Protein AF-N6UFJ4-F1 (afdb_monomer_lite)

Secondary structure (DSSP, 8-state):
-------------SSSSSSSSSSSSSSSS---TT-----S-TTT--TTS-SEEEES-TTS-EEEESS-EEEEEEESS-SSEEEETTSGGGTT-S-SEEEETT-EEEE-S-EEEEB--STTGGGSEEEEEETT-EEEE-S-EE-TTB-SSEEEEEEESTT-EEEE-S-EES--EEEEETT-EEEE-STT----BT-EEEEESSEEEEESS-EEEE-SSS-SEEEE--SSPEEEEEEEEEEEEEESSSEEEEE-SSSEEEEEEEEEEESSSEEEEE-SSS-EEEEES-EEEEEEEEEEESSSEEEEESS-EEEEEEEEEEEEE-STT-EEEEESSEEEEEEEEEEEEE-SSS-EEEEES-EEEEEEEEEEESSSEEEEES-EEEEEPSTT-EEEEEEET-EEEEES-EEEEESTTTTTSEEEEEEESSEEEEES-EEEEESEEEEE-SSEEEEES-EEEE--STT-EEEEE-TT--EEEEES-EEEESTT-SEEEEE-TT-EEEEES-EEES-SEEEEE-TT-EEEE---SS--

Foldseek 3Di:
DDDDDDDDDDDDDPPPPPVVVVVVVPPDPPPPPVCPDPPDQQQQDDPDDDQEDERAQLQAAGADADLDHHEHEYYPPDQAREHELVDDCNLVDLASYEFEHNYAYEYQHEYEYADQSHPPQQVGENAEWEHLGHYEYQEEYADLRHDNHQLEHEFEAANTEYEYNAEYHPHQEYEYEHAYEYEYAEPHNPDDANYAYEYEQAYEYHYNEEHEYAHAAEENYEYAYAHQYEYEYEHAVYEYEYEYQYEPYEYDYLYEYEYENYEYAYCEHEDYEYAHARYEYEYANYEYDNYLEDYEFAHHEYEAYHQYEFEHEAQGEDYEYEHAHGEYAYAHHEQEYCNYAEPEEYPDYAYEYHAEQYEYENHQEYYYAQAHEYEHAAYEFAHAADAPGENEEHAEHYEYEAANYEFAHDDPNFQRYEYYEAHYQEEYEAHQYEYERYQEDYEYNHHEYHHAEHEFEHEFDPSRESYEFEAHHPEYEAEQYEYEYPQLHDEHYEAEAQTEYEYEHHDYDSYVYDYYYDHNYYYHYNDDPPPD

pLDDT: mean 85.04, std 17.83, range [25.75, 98.94]

InterPro domains:
  IPR012332 Autotransporter, pectate lyase C-like domain superfamily [G3DSA:2.160.20.20] (247-530)

Organism: NCBI:txid1094491

Structure (mmCIF, N/CA/C/O backbone):
data_AF-N6UFJ4-F1
#
_entry.id   AF-N6UFJ4-F1
#
loop_
_atom_site.group_PDB
_atom_site.id
_atom_site.type_symbol
_atom_site.label_atom_id
_atom_site.label_alt_id
_atom_site.label_comp_id
_atom_site.label_asym_id
_atom_site.label_entity_id
_atom_site.label_seq_id
_atom_site.pdbx_PDB_ins_code
_atom_site.Cartn_x
_atom_site.Cartn_y
_atom_site.Cartn_z
_atom_site.occupancy
_atom_site.B_iso_or_equiv
_atom_site.auth_seq_id
_atom_site.auth_comp_id
_atom_site.auth_asym_id
_atom_site.auth_atom_id
_atom_site.pdbx_PDB_model_num
ATOM 1 N N . MET A 1 1 ? 62.951 -3.673 51.303 1.00 36.09 1 MET A N 1
ATOM 2 C CA . MET A 1 1 ? 61.915 -4.674 50.978 1.00 36.09 1 MET A CA 1
ATOM 3 C C . MET A 1 1 ? 61.041 -4.844 52.213 1.00 36.09 1 MET A C 1
ATOM 5 O O . MET A 1 1 ? 61.408 -5.577 53.116 1.00 36.09 1 MET A O 1
ATOM 9 N N . TRP A 1 2 ? 59.991 -4.030 52.319 1.00 25.75 2 TRP A N 1
ATOM 10 C CA . TRP A 1 2 ? 59.069 -3.969 53.458 1.00 25.75 2 TRP A CA 1
ATOM 11 C C . TRP A 1 2 ? 57.653 -3.990 52.885 1.00 25.75 2 TRP A C 1
ATOM 13 O O . TRP A 1 2 ? 57.339 -3.187 52.008 1.00 25.75 2 TRP A O 1
ATOM 23 N N . VAL A 1 3 ? 56.842 -4.945 53.334 1.00 32.72 3 VAL A N 1
ATOM 24 C CA . VAL A 1 3 ? 55.472 -5.187 52.871 1.00 32.72 3 VAL A CA 1
ATOM 25 C C . VAL A 1 3 ? 54.509 -4.947 54.033 1.00 32.72 3 VAL A C 1
ATOM 27 O O . VAL A 1 3 ? 54.760 -5.395 55.145 1.00 32.72 3 VAL A O 1
ATOM 30 N N . MET A 1 4 ? 53.406 -4.268 53.697 1.00 37.94 4 MET A N 1
ATOM 31 C CA . MET A 1 4 ? 52.160 -4.050 54.446 1.00 37.94 4 MET A CA 1
ATOM 32 C C . MET A 1 4 ? 52.227 -3.277 55.768 1.00 37.94 4 MET A C 1
ATOM 34 O O . MET A 1 4 ? 52.505 -3.839 56.818 1.00 37.94 4 MET A O 1
ATOM 38 N N . VAL A 1 5 ? 51.727 -2.034 55.729 1.00 38.12 5 VAL A N 1
ATOM 39 C CA . VAL A 1 5 ? 50.844 -1.520 56.787 1.00 38.12 5 VAL A CA 1
ATOM 40 C C . VAL A 1 5 ? 49.679 -0.747 56.162 1.00 38.12 5 VAL A C 1
ATOM 42 O O . VAL A 1 5 ? 49.844 0.299 55.540 1.00 38.12 5 VAL A O 1
ATOM 45 N N . MET A 1 6 ? 48.492 -1.311 56.371 1.00 38.97 6 MET A N 1
ATOM 46 C CA . MET A 1 6 ? 47.163 -0.709 56.291 1.00 38.97 6 MET A CA 1
ATOM 47 C C . MET A 1 6 ? 47.104 0.704 56.881 1.00 38.97 6 MET A C 1
ATOM 49 O O . MET A 1 6 ? 47.359 0.881 58.070 1.00 38.97 6 MET A O 1
ATOM 53 N N . ARG A 1 7 ? 46.623 1.675 56.094 1.00 34.22 7 ARG A N 1
ATOM 54 C CA . ARG A 1 7 ? 45.934 2.875 56.594 1.00 34.22 7 ARG A CA 1
ATOM 55 C C . ARG A 1 7 ? 44.924 3.391 55.565 1.00 34.22 7 ARG A C 1
ATOM 57 O O . ARG A 1 7 ? 45.312 4.032 54.598 1.00 34.22 7 ARG A O 1
ATOM 64 N N . CYS A 1 8 ? 43.633 3.206 55.827 1.00 38.88 8 CYS A N 1
ATOM 65 C CA . CYS A 1 8 ? 42.749 4.366 55.935 1.00 38.88 8 CYS A CA 1
ATOM 66 C C . CYS A 1 8 ? 41.455 4.027 56.669 1.00 38.88 8 CYS A C 1
ATOM 68 O O . CYS A 1 8 ? 40.777 3.041 56.398 1.00 38.88 8 CYS A O 1
ATOM 70 N N . VAL A 1 9 ? 41.189 4.884 57.643 1.00 37.41 9 VAL A N 1
ATOM 71 C CA . VAL A 1 9 ? 40.120 4.860 58.625 1.00 37.41 9 VAL A CA 1
ATOM 72 C C . VAL A 1 9 ? 38.865 5.492 58.027 1.00 37.41 9 VAL A C 1
ATOM 74 O O . VAL A 1 9 ? 38.939 6.514 57.353 1.00 37.41 9 VAL A O 1
ATOM 77 N N . PHE A 1 10 ? 37.734 4.853 58.324 1.00 33.03 10 PHE A N 1
ATOM 78 C CA . PHE A 1 10 ? 36.379 5.389 58.452 1.00 33.03 10 PHE A CA 1
ATOM 79 C C . PHE A 1 10 ? 36.168 6.885 58.166 1.00 33.03 10 PHE A C 1
ATOM 81 O O . PHE A 1 10 ? 36.635 7.752 58.906 1.00 33.03 10 PHE A O 1
ATOM 88 N N . LYS A 1 11 ? 35.227 7.164 57.260 1.00 35.44 11 LYS A N 1
ATOM 89 C CA . LYS A 1 11 ? 34.231 8.204 57.524 1.00 35.44 11 LYS A CA 1
ATOM 90 C C . LYS A 1 11 ? 32.858 7.772 57.018 1.00 35.44 11 LYS A C 1
ATOM 92 O O . LYS A 1 11 ? 32.538 7.860 55.839 1.00 35.44 11 LYS A O 1
ATOM 97 N N . HIS A 1 12 ? 32.067 7.282 57.971 1.00 41.41 12 HIS A N 1
ATOM 98 C CA . HIS A 1 12 ? 30.613 7.284 57.934 1.00 41.41 12 HIS A CA 1
ATOM 99 C C . HIS A 1 12 ? 30.126 8.692 57.585 1.00 41.41 12 HIS A C 1
ATOM 101 O O . HIS A 1 12 ? 30.259 9.600 58.397 1.00 41.41 12 HIS A O 1
ATOM 107 N N . HIS A 1 13 ? 29.599 8.866 56.383 1.00 45.22 13 HIS A N 1
ATOM 108 C CA . HIS A 1 13 ? 28.468 9.725 56.042 1.00 45.22 13 HIS A CA 1
ATOM 109 C C . HIS A 1 13 ? 28.326 9.689 54.521 1.00 45.22 13 HIS A C 1
ATOM 111 O O . HIS A 1 13 ? 29.319 9.664 53.805 1.00 45.22 13 HIS A O 1
ATOM 117 N N . VAL A 1 14 ? 27.085 9.741 54.039 1.00 43.16 14 VAL A N 1
ATOM 118 C CA . VAL A 1 14 ? 26.725 9.823 52.612 1.00 43.16 14 VAL A CA 1
ATOM 119 C C . VAL A 1 14 ? 26.694 8.481 51.864 1.00 43.16 14 VAL A C 1
ATOM 121 O O . VAL A 1 14 ? 27.191 8.352 50.757 1.00 43.16 14 VAL A O 1
ATOM 124 N N . TYR A 1 15 ? 26.018 7.478 52.430 1.00 36.47 15 TYR A N 1
ATOM 125 C CA . TYR A 1 15 ? 25.394 6.415 51.620 1.00 36.47 15 TYR A CA 1
ATOM 126 C C . TYR A 1 15 ? 23.987 6.063 52.125 1.00 36.47 15 TYR A C 1
ATOM 128 O O . TYR A 1 15 ? 23.535 4.926 52.083 1.00 36.47 15 TYR A O 1
ATOM 136 N N . LEU A 1 16 ? 23.280 7.083 52.615 1.00 34.59 16 LEU A N 1
ATOM 137 C CA . LEU A 1 16 ? 21.888 6.999 53.053 1.00 34.59 16 LEU A CA 1
ATOM 138 C C . LEU A 1 16 ? 21.100 8.178 52.464 1.00 34.59 16 LEU A C 1
ATOM 140 O O . LEU A 1 16 ? 20.544 8.995 53.183 1.00 34.59 16 LEU A O 1
ATOM 144 N N . CYS A 1 17 ? 21.157 8.323 51.137 1.00 41.91 17 CYS A N 1
ATOM 145 C CA . CYS A 1 17 ? 20.303 9.262 50.395 1.00 41.91 17 CYS A CA 1
ATOM 146 C C . CYS A 1 17 ? 20.021 8.844 48.937 1.00 41.91 17 CYS A C 1
ATOM 148 O O . CYS A 1 17 ? 19.271 9.524 48.251 1.00 41.91 17 CYS A O 1
ATOM 150 N N . VAL A 1 18 ? 20.564 7.715 48.455 1.00 39.56 18 VAL A N 1
ATOM 151 C CA . VAL A 1 18 ? 20.357 7.249 47.063 1.00 39.56 18 VAL A CA 1
ATOM 152 C C . VAL A 1 18 ? 19.501 5.972 46.988 1.00 39.56 18 VAL A C 1
ATOM 154 O O . VAL A 1 18 ? 19.223 5.467 45.910 1.00 39.56 18 VAL A O 1
ATOM 157 N N . VAL A 1 19 ? 19.006 5.471 48.126 1.00 37.31 19 VAL A N 1
ATOM 158 C CA . VAL A 1 19 ? 18.098 4.303 48.169 1.00 37.31 19 VAL A CA 1
ATOM 159 C C . VAL A 1 19 ? 16.646 4.700 48.511 1.00 37.31 19 VAL A C 1
ATOM 161 O O . VAL A 1 19 ? 15.742 3.880 48.406 1.00 37.31 19 VAL A O 1
ATOM 164 N N . SER A 1 20 ? 16.371 5.980 48.807 1.00 38.72 20 SER A N 1
ATOM 165 C CA . SER A 1 20 ? 15.005 6.467 49.099 1.00 38.72 20 SER A CA 1
ATOM 166 C C . SER A 1 20 ? 14.219 6.998 47.894 1.00 38.72 20 SER A C 1
ATOM 168 O O . SER A 1 20 ? 13.028 7.259 48.030 1.00 38.72 20 SER A O 1
ATOM 170 N N . THR A 1 21 ? 14.817 7.130 46.707 1.00 41.44 21 THR A N 1
ATOM 171 C CA . THR A 1 21 ? 14.087 7.544 45.489 1.00 41.44 21 THR A CA 1
ATOM 172 C C . THR A 1 21 ? 13.698 6.377 44.580 1.00 41.44 21 THR A C 1
ATOM 174 O O . THR A 1 21 ? 12.835 6.544 43.726 1.00 41.44 21 THR A O 1
ATOM 177 N N . ALA A 1 22 ? 14.245 5.177 44.800 1.00 38.22 22 ALA A N 1
ATOM 178 C CA . ALA A 1 22 ? 13.912 3.991 44.006 1.00 38.22 22 ALA A CA 1
ATOM 179 C C . ALA A 1 22 ? 12.747 3.155 44.577 1.00 38.22 22 ALA A C 1
ATOM 181 O O . ALA A 1 22 ? 12.184 2.338 43.857 1.00 38.22 22 ALA A O 1
ATOM 182 N N . LEU A 1 23 ? 12.332 3.379 45.833 1.00 37.38 23 LEU A N 1
ATOM 183 C CA . LEU A 1 23 ? 11.176 2.688 46.430 1.00 37.38 23 LEU A CA 1
ATOM 184 C C . LEU A 1 23 ? 9.866 3.498 46.408 1.00 37.38 23 LEU A C 1
ATOM 186 O O . LEU A 1 23 ? 8.824 2.975 46.790 1.00 37.38 23 LEU A O 1
ATOM 190 N N . MET A 1 24 ? 9.890 4.744 45.921 1.00 40.59 24 MET A N 1
ATOM 191 C CA . MET A 1 24 ? 8.701 5.612 45.819 1.00 40.59 24 MET A CA 1
ATOM 192 C C . MET A 1 24 ? 8.107 5.697 44.402 1.00 40.59 24 MET A C 1
ATOM 194 O O . MET A 1 24 ? 7.191 6.477 44.163 1.00 40.59 24 MET A O 1
ATOM 198 N N . ALA A 1 25 ? 8.567 4.851 43.474 1.00 40.12 25 ALA A N 1
ATOM 199 C CA . ALA A 1 25 ? 7.959 4.663 42.150 1.00 40.12 25 ALA A CA 1
ATOM 200 C C . ALA A 1 25 ? 7.220 3.314 41.999 1.00 40.12 25 ALA A C 1
ATOM 202 O O . ALA A 1 25 ? 6.713 3.004 40.926 1.00 40.12 25 ALA A O 1
ATOM 203 N N . GLY A 1 26 ? 7.135 2.515 43.071 1.00 39.69 26 GLY A N 1
ATOM 204 C CA . GLY A 1 26 ? 6.427 1.226 43.096 1.00 39.69 26 GLY A CA 1
ATOM 205 C C . GLY A 1 26 ? 5.094 1.233 43.852 1.00 39.69 26 GLY A C 1
ATOM 206 O O . GLY A 1 26 ? 4.466 0.186 43.974 1.00 39.69 26 GLY A O 1
ATOM 207 N N . LEU A 1 27 ? 4.655 2.380 44.388 1.00 33.91 27 LEU A N 1
ATOM 208 C CA . LEU A 1 27 ? 3.462 2.450 45.240 1.00 33.91 27 LEU A CA 1
ATOM 209 C C . LEU A 1 27 ? 2.743 3.809 45.162 1.00 33.91 27 LEU A C 1
ATOM 211 O O . LEU A 1 27 ? 2.412 4.411 46.178 1.00 33.91 27 LEU A O 1
ATOM 215 N N . SER A 1 28 ? 2.497 4.309 43.950 1.00 38.78 28 SER A N 1
ATOM 216 C CA . SER A 1 28 ? 1.720 5.540 43.723 1.00 38.78 28 SER A CA 1
ATOM 217 C C . SER A 1 28 ? 0.543 5.360 42.758 1.00 38.78 28 SER A C 1
ATOM 219 O O . SER A 1 28 ? 0.143 6.306 42.091 1.00 38.78 28 SER A O 1
ATOM 221 N N . LEU A 1 29 ? -0.068 4.168 42.714 1.00 34.81 29 LEU A N 1
ATOM 222 C CA . LEU A 1 29 ? -1.355 3.968 42.031 1.00 34.81 29 LEU A CA 1
ATOM 223 C C . LEU A 1 29 ? -2.263 2.927 42.712 1.00 34.81 29 LEU A C 1
ATOM 225 O O . LEU A 1 29 ? -2.887 2.095 42.067 1.00 34.81 29 LEU A O 1
ATOM 229 N N . ILE A 1 30 ? -2.388 3.003 44.039 1.00 40.22 30 ILE A N 1
ATOM 230 C CA . ILE A 1 30 ? -3.590 2.524 44.741 1.00 40.22 30 ILE A CA 1
ATOM 231 C C . ILE A 1 30 ? -4.021 3.616 45.717 1.00 40.22 30 ILE A C 1
ATOM 233 O O . ILE A 1 30 ? -3.910 3.496 46.929 1.00 40.22 30 ILE A O 1
ATOM 237 N N . THR A 1 31 ? -4.495 4.731 45.173 1.00 33.22 31 THR A N 1
ATOM 238 C CA . THR A 1 31 ? -5.354 5.664 45.912 1.00 33.22 31 THR A CA 1
ATOM 239 C C . THR A 1 31 ? -6.556 6.049 45.058 1.00 33.22 31 THR A C 1
ATOM 241 O O . THR A 1 31 ? -6.955 7.204 44.965 1.00 33.22 31 THR A O 1
ATOM 244 N N . SER A 1 32 ? -7.230 5.043 44.493 1.00 33.59 32 SER A N 1
ATOM 245 C CA . SER A 1 32 ? -8.664 5.126 44.205 1.00 33.59 32 SER A CA 1
ATOM 246 C C . SER A 1 32 ? -9.449 5.020 45.521 1.00 33.59 32 SER A C 1
ATOM 248 O O . SER A 1 32 ? -10.194 4.072 45.749 1.00 33.59 32 SER A O 1
ATOM 250 N N . HIS A 1 33 ? -9.258 5.979 46.425 1.00 32.66 33 HIS A N 1
ATOM 251 C CA . HIS A 1 33 ? -10.040 6.099 47.655 1.00 32.66 33 HIS A CA 1
ATOM 252 C C . HIS A 1 33 ? -10.929 7.342 47.598 1.00 32.66 33 HIS A C 1
ATOM 254 O O . HIS A 1 33 ? -10.874 8.213 48.453 1.00 32.66 33 HIS A O 1
ATOM 260 N N . THR A 1 34 ? -11.802 7.374 46.591 1.00 36.31 34 THR A N 1
ATOM 261 C CA . THR A 1 34 ? -13.163 7.930 46.697 1.00 36.31 34 THR A CA 1
ATOM 262 C C . THR A 1 34 ? -14.177 7.018 45.997 1.00 36.31 34 THR A C 1
ATOM 264 O O . THR A 1 34 ? -15.212 7.458 45.515 1.00 36.31 34 THR A O 1
ATOM 267 N N . SER A 1 35 ? -13.938 5.704 45.982 1.00 38.50 35 SER A N 1
ATOM 268 C CA . SER A 1 35 ? -14.995 4.716 45.745 1.00 38.50 35 SER A CA 1
ATOM 269 C C . SER A 1 35 ? -15.724 4.478 47.068 1.00 38.50 35 SER A C 1
ATOM 271 O O . SER A 1 35 ? -15.513 3.463 47.730 1.00 38.50 35 SER A O 1
ATOM 273 N N . LYS A 1 36 ? -16.544 5.442 47.515 1.00 35.03 36 LYS A N 1
ATOM 274 C CA . LYS A 1 36 ? -17.521 5.141 48.571 1.00 35.03 36 LYS A CA 1
ATOM 275 C C . LYS A 1 36 ? -18.364 3.969 48.066 1.00 35.03 36 LYS A C 1
ATOM 277 O O . LYS A 1 36 ? -18.950 4.046 46.993 1.00 35.03 36 LYS A O 1
ATOM 282 N N . ALA A 1 37 ? -18.296 2.879 48.822 1.00 33.59 37 ALA A N 1
ATOM 283 C CA . ALA A 1 37 ? -18.934 1.589 48.623 1.00 33.59 37 ALA A CA 1
ATOM 284 C C . ALA A 1 37 ? -20.179 1.599 47.714 1.00 33.59 37 ALA A C 1
ATOM 286 O O . ALA A 1 37 ? -21.265 1.968 48.144 1.00 33.59 37 ALA A O 1
ATOM 287 N N . TYR A 1 38 ? -20.032 1.077 46.496 1.00 42.25 38 TYR A N 1
ATOM 288 C CA . TYR A 1 38 ? -21.138 0.476 45.745 1.00 42.25 38 TYR A CA 1
ATOM 289 C C . TYR A 1 38 ? -20.734 -0.953 45.367 1.00 42.25 38 TYR A C 1
ATOM 291 O O . TYR A 1 38 ? -20.536 -1.301 44.208 1.00 42.25 38 TYR A O 1
ATOM 299 N N . ALA A 1 39 ? -20.526 -1.770 46.401 1.00 40.12 39 ALA A N 1
ATOM 300 C CA . ALA A 1 39 ? -20.357 -3.213 46.303 1.00 40.12 39 ALA A CA 1
ATOM 301 C C . ALA A 1 39 ? -21.668 -3.888 46.734 1.00 40.12 39 ALA A C 1
ATOM 303 O O . ALA A 1 39 ? -21.887 -4.130 47.919 1.00 40.12 39 ALA A O 1
ATOM 304 N N . LYS A 1 40 ? -22.554 -4.127 45.760 1.00 44.00 40 LYS A N 1
ATOM 305 C CA . LYS A 1 40 ? -23.561 -5.204 45.733 1.00 44.00 40 LYS A CA 1
ATOM 306 C C . LYS A 1 40 ? -24.278 -5.160 44.382 1.00 44.00 40 LYS A C 1
ATOM 308 O O . LYS A 1 40 ? -25.046 -4.236 44.162 1.00 44.00 40 LYS A O 1
ATOM 313 N N . ASP A 1 41 ? -23.988 -6.118 43.503 1.00 5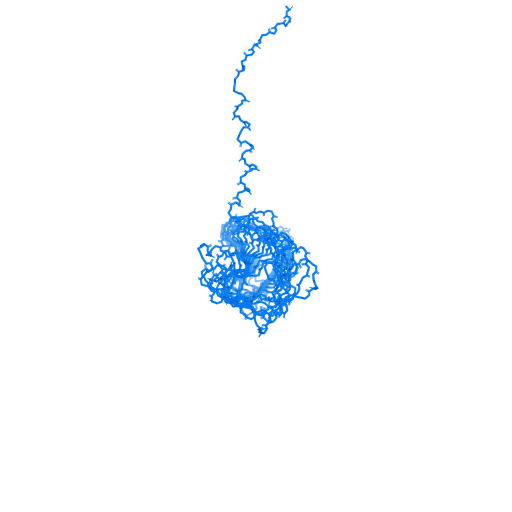3.94 41 ASP A N 1
ATOM 314 C CA . ASP A 1 41 ? -24.803 -6.639 42.385 1.00 53.94 41 ASP A CA 1
ATOM 315 C C . ASP A 1 41 ? -25.993 -5.794 41.879 1.00 53.94 41 ASP A C 1
ATOM 317 O O . ASP A 1 41 ? -27.123 -6.297 41.819 1.00 53.94 41 ASP A O 1
ATOM 321 N N . GLN A 1 42 ? -25.812 -4.522 41.509 1.00 62.22 42 GLN A N 1
ATOM 322 C CA . GLN A 1 42 ? -26.976 -3.728 41.116 1.00 62.22 42 GLN A CA 1
ATOM 323 C C . GLN A 1 42 ? -27.436 -4.124 39.708 1.00 62.22 42 GLN A C 1
ATOM 325 O O . GLN A 1 42 ? -26.725 -3.986 38.713 1.00 62.22 42 GLN A O 1
ATOM 330 N N . ASN A 1 43 ? -28.649 -4.682 39.684 1.00 66.56 43 ASN A N 1
ATOM 331 C CA . ASN A 1 43 ? -29.419 -5.205 38.554 1.00 66.56 43 ASN A CA 1
ATOM 332 C C . ASN A 1 43 ? -28.918 -6.470 37.852 1.00 66.56 43 ASN A C 1
ATOM 334 O O . ASN A 1 43 ? -29.595 -6.949 36.942 1.00 66.56 43 ASN A O 1
ATOM 338 N N . CYS A 1 44 ? -27.829 -7.081 38.321 1.00 70.69 44 CYS A N 1
ATOM 339 C CA . CYS A 1 44 ? -27.398 -8.383 37.805 1.00 70.69 44 CYS A CA 1
ATOM 340 C C . CYS A 1 44 ? -27.831 -9.552 38.696 1.00 70.69 44 CYS A C 1
ATOM 342 O O . CYS A 1 44 ? -27.878 -10.666 38.186 1.00 70.69 44 CYS A O 1
ATOM 344 N N . GLY A 1 45 ? -28.244 -9.303 39.954 1.00 60.34 45 GLY A N 1
ATOM 345 C CA . GLY A 1 45 ? -28.788 -10.260 40.942 1.00 60.34 45 GLY A CA 1
ATOM 346 C C . GLY A 1 45 ? -27.727 -10.859 41.885 1.00 60.34 45 GLY A C 1
ATOM 347 O O . GLY A 1 45 ? -26.562 -10.911 41.518 1.00 60.34 45 GLY A O 1
ATOM 348 N N . SER A 1 46 ? -28.103 -11.393 43.052 1.00 57.72 46 SER A N 1
ATOM 349 C CA . SER A 1 46 ? -27.151 -12.030 43.992 1.00 57.72 46 SER A CA 1
ATOM 350 C C . SER A 1 46 ? -26.674 -13.418 43.547 1.00 57.72 46 SER A C 1
ATOM 352 O O . SER A 1 46 ? -27.344 -14.076 42.742 1.00 57.72 46 SER A O 1
ATOM 354 N N . SER A 1 47 ? -25.512 -13.854 44.045 1.00 52.59 47 SER A N 1
ATOM 355 C CA . SER A 1 47 ? -24.976 -15.210 43.863 1.00 52.59 47 SER A CA 1
ATOM 356 C C . SER A 1 47 ? -25.967 -16.256 44.397 1.00 52.59 47 SER A C 1
ATOM 358 O O . SER A 1 47 ? -26.448 -16.152 45.524 1.00 52.59 47 SER A O 1
ATOM 360 N N . GLY A 1 48 ? -26.339 -17.235 43.563 1.00 54.38 48 GLY A N 1
ATOM 361 C CA . GLY A 1 48 ? -27.216 -18.351 43.965 1.00 54.38 48 GLY A CA 1
ATOM 362 C C . GLY A 1 48 ? -28.618 -18.420 43.342 1.00 54.38 48 GLY A C 1
ATOM 363 O O . GLY A 1 48 ? -29.448 -19.181 43.828 1.00 54.38 48 GLY A O 1
ATOM 364 N N . GLY A 1 49 ? -28.921 -17.685 42.264 1.00 56.91 49 GLY A N 1
ATOM 365 C CA . GLY A 1 49 ? -30.165 -17.912 41.505 1.00 56.91 49 GLY A CA 1
ATOM 366 C C . GLY A 1 49 ? -29.922 -18.161 40.015 1.00 56.91 49 GLY A C 1
ATOM 367 O O . GLY A 1 49 ? -28.874 -17.785 39.511 1.00 56.91 49 GLY A O 1
ATOM 368 N N . GLY A 1 50 ? -30.907 -18.757 39.331 1.00 62.03 50 GLY A N 1
ATOM 369 C CA . GLY A 1 50 ? -30.788 -19.292 37.965 1.00 62.03 50 GLY A CA 1
ATOM 370 C C . GLY A 1 50 ? -30.210 -18.353 36.894 1.00 62.03 50 GLY A C 1
ATOM 371 O O . GLY A 1 50 ? -30.201 -17.133 37.050 1.00 62.03 50 GLY A O 1
ATOM 372 N N . VAL A 1 51 ? -29.756 -18.957 35.787 1.00 68.88 51 VAL A N 1
ATOM 373 C CA . VAL A 1 51 ? -28.990 -18.318 34.692 1.00 68.88 51 VAL A CA 1
ATOM 374 C C . VAL A 1 51 ? -29.724 -17.133 34.050 1.00 68.88 51 VAL A C 1
ATOM 376 O O . VAL A 1 51 ? -29.089 -16.179 33.609 1.00 68.88 51 VAL A O 1
ATOM 379 N N . VAL A 1 52 ? -31.058 -17.161 34.016 1.00 74.44 52 VAL A N 1
ATOM 380 C CA . VAL A 1 52 ? -31.891 -16.087 33.459 1.00 74.44 52 VAL A CA 1
ATOM 381 C C . VAL A 1 52 ? -32.401 -15.183 34.583 1.00 74.44 52 VAL A C 1
ATOM 383 O O . VAL A 1 52 ? -33.010 -15.662 35.541 1.00 74.44 52 VAL A O 1
ATOM 386 N N . LYS A 1 53 ? -32.180 -13.869 34.464 1.00 74.06 53 LYS A N 1
ATOM 387 C CA . LYS A 1 53 ? -32.564 -12.864 35.465 1.00 74.06 53 LYS A CA 1
ATOM 388 C C . LYS A 1 53 ? -33.488 -11.790 34.893 1.00 74.06 53 LYS A C 1
ATOM 390 O O . LYS A 1 53 ? -33.342 -11.349 33.751 1.00 74.06 53 LYS A O 1
ATOM 395 N N . THR A 1 54 ? -34.415 -11.350 35.742 1.00 70.38 54 THR A N 1
ATOM 396 C CA . THR A 1 54 ? -35.284 -10.191 35.517 1.00 70.38 54 THR A CA 1
ATOM 397 C C . THR A 1 54 ? -34.688 -8.966 36.200 1.00 70.38 54 THR A C 1
ATOM 399 O O . THR A 1 54 ? -34.460 -8.983 37.409 1.00 70.38 54 THR A O 1
ATOM 402 N N . ILE A 1 55 ? -34.471 -7.898 35.438 1.00 70.62 55 ILE A N 1
ATOM 403 C CA . ILE A 1 55 ? -34.081 -6.583 35.938 1.00 70.62 55 ILE A CA 1
ATOM 404 C C . ILE A 1 55 ? -35.293 -5.974 36.650 1.00 70.62 55 ILE A C 1
ATOM 406 O O . ILE A 1 55 ? -36.355 -5.788 36.051 1.00 70.62 55 ILE A O 1
ATOM 410 N N . GLN A 1 56 ? -35.145 -5.700 37.947 1.00 65.62 56 GLN A N 1
ATOM 411 C CA . GLN A 1 56 ? -36.215 -5.125 38.768 1.00 65.62 56 GLN A CA 1
ATOM 412 C C . GLN A 1 56 ? -36.328 -3.608 38.589 1.00 65.62 56 GLN A C 1
ATOM 414 O O . GLN A 1 56 ? -37.442 -3.092 38.584 1.00 65.62 56 GLN A O 1
ATOM 419 N N . HIS A 1 57 ? -35.198 -2.929 38.378 1.00 69.50 57 HIS A N 1
ATOM 420 C CA . HIS A 1 57 ? -35.114 -1.491 38.134 1.00 69.50 57 HIS A CA 1
ATOM 421 C C . HIS A 1 57 ? -34.511 -1.248 36.756 1.00 69.50 57 HIS A C 1
ATOM 423 O O . HIS A 1 57 ? -33.300 -1.345 36.575 1.00 69.50 57 HIS A O 1
ATOM 429 N N . ASN A 1 58 ? -35.358 -1.009 35.756 1.00 69.31 58 ASN A N 1
ATOM 430 C CA . ASN A 1 58 ? -34.910 -0.787 34.380 1.00 69.31 58 ASN A CA 1
ATOM 431 C C . ASN A 1 58 ? -34.509 0.665 34.097 1.00 69.31 58 ASN A C 1
ATOM 433 O O . ASN A 1 58 ? -34.140 0.948 32.963 1.00 69.31 58 ASN A O 1
ATOM 437 N N . ASP A 1 59 ? -34.590 1.522 35.115 1.00 74.94 59 ASP A N 1
ATOM 438 C CA . ASP A 1 59 ? -34.233 2.939 35.164 1.00 74.94 59 ASP A CA 1
ATOM 439 C C . ASP A 1 59 ? -32.830 3.204 35.733 1.00 74.94 59 ASP A C 1
ATOM 441 O O . ASP A 1 59 ? -32.326 4.321 35.639 1.00 74.94 59 ASP A O 1
ATOM 445 N N . GLN A 1 60 ? -32.174 2.177 36.281 1.00 81.88 60 GLN A N 1
ATOM 446 C CA . GLN A 1 60 ? -30.892 2.287 36.982 1.00 81.88 60 GLN A CA 1
ATOM 447 C C . GLN A 1 60 ? -29.732 1.652 36.193 1.00 81.88 60 GLN A C 1
ATOM 449 O O . GLN A 1 60 ? -29.959 0.727 35.406 1.00 81.88 60 GLN A O 1
ATOM 454 N N . PRO A 1 61 ? -28.475 2.081 36.433 1.00 85.69 61 PRO A N 1
ATOM 455 C CA . PRO A 1 61 ? -27.294 1.461 35.838 1.00 85.69 61 PRO A CA 1
ATOM 456 C C . PRO A 1 61 ? -27.203 -0.048 36.097 1.00 85.69 61 PRO A C 1
ATOM 458 O O . PRO A 1 61 ? -27.575 -0.545 37.162 1.00 85.69 61 PRO A O 1
ATOM 461 N N . ILE A 1 62 ? -26.661 -0.777 35.125 1.00 87.25 62 ILE A N 1
ATOM 462 C CA . ILE A 1 62 ? -26.387 -2.213 35.217 1.00 87.25 62 ILE A CA 1
ATOM 463 C C . ILE A 1 62 ? -24.925 -2.386 35.618 1.00 87.25 62 ILE A C 1
ATOM 465 O O . ILE A 1 62 ? -24.030 -2.025 34.854 1.00 87.25 62 ILE A O 1
ATOM 469 N N . VAL A 1 63 ? -24.666 -2.955 36.795 1.00 87.44 63 VAL A N 1
ATOM 470 C CA . VAL A 1 63 ? -23.304 -3.230 37.273 1.00 87.44 63 VAL A CA 1
ATOM 471 C C . VAL A 1 63 ? -23.193 -4.699 37.656 1.00 87.44 63 VAL A C 1
ATOM 473 O O . VAL A 1 63 ? -23.653 -5.121 38.717 1.00 87.44 63 VAL A O 1
ATOM 476 N N . CYS A 1 64 ? -22.557 -5.481 36.787 1.00 86.69 64 CYS A N 1
ATOM 477 C CA . CYS A 1 64 ? -22.329 -6.902 37.006 1.00 86.69 64 CYS A CA 1
ATOM 478 C C . CYS A 1 64 ? -20.890 -7.147 37.460 1.00 86.69 64 CYS A C 1
ATOM 480 O O . CYS A 1 64 ? -19.937 -6.828 36.743 1.00 86.69 64 CYS A O 1
ATOM 482 N N . SER A 1 65 ? -20.747 -7.738 38.644 1.00 79.56 65 SER A N 1
ATOM 483 C CA . SER A 1 65 ? -19.466 -8.129 39.229 1.00 79.56 65 SER A CA 1
ATOM 484 C C . SER A 1 65 ? -19.622 -9.456 39.959 1.00 79.56 65 SER A C 1
ATOM 486 O O . SER A 1 65 ? -20.322 -9.518 40.962 1.00 79.56 65 SER A O 1
ATOM 488 N N . SER A 1 66 ? -19.035 -10.512 39.414 1.00 71.88 66 SER A N 1
ATOM 489 C CA . SER A 1 66 ? -18.946 -11.884 39.942 1.00 71.88 66 SER A CA 1
ATOM 490 C C . SER A 1 66 ? -18.739 -12.772 38.722 1.00 71.88 66 SER A C 1
ATOM 492 O O . SER A 1 66 ? -19.437 -12.574 37.734 1.00 71.88 66 SER A O 1
ATOM 494 N N . GLY A 1 67 ? -17.804 -13.725 38.754 1.00 69.75 67 GLY A N 1
ATOM 495 C CA . GLY A 1 67 ? -17.424 -14.580 37.613 1.00 69.75 67 GLY A CA 1
ATOM 496 C C . GLY A 1 67 ? -18.516 -15.505 37.044 1.00 69.75 67 GLY A C 1
ATOM 497 O O . GLY A 1 67 ? -18.215 -16.545 36.468 1.00 69.75 67 GLY A O 1
ATOM 498 N N . GLU A 1 68 ? -19.788 -15.189 37.264 1.00 74.31 68 GLU A N 1
ATOM 499 C CA . GLU A 1 68 ? -20.948 -15.962 36.862 1.00 74.31 68 GLU A CA 1
ATOM 500 C C . GLU A 1 68 ? -21.426 -15.592 35.449 1.00 74.31 68 GLU A C 1
ATOM 502 O O . GLU A 1 68 ? -21.297 -14.453 34.993 1.00 74.31 68 GLU A O 1
ATOM 507 N N . THR A 1 69 ? -22.037 -16.567 34.769 1.00 82.38 69 THR A N 1
ATOM 508 C CA . THR A 1 69 ? -22.688 -16.371 33.466 1.00 82.38 69 THR A CA 1
ATOM 509 C C . THR A 1 69 ? -24.181 -16.117 33.649 1.00 82.38 69 THR A C 1
ATOM 511 O O . THR A 1 69 ? -24.872 -16.926 34.272 1.00 82.38 69 THR A O 1
ATOM 514 N N . ARG A 1 70 ? -24.698 -15.006 33.114 1.00 84.69 70 ARG A N 1
ATOM 515 C CA . ARG A 1 70 ? -26.099 -14.592 33.280 1.00 84.69 70 ARG A CA 1
ATOM 516 C C . ARG A 1 70 ? -26.707 -14.048 31.991 1.00 84.69 70 ARG A C 1
ATOM 518 O O . ARG A 1 70 ? -26.045 -13.391 31.191 1.00 84.69 70 ARG A O 1
ATOM 525 N N . ILE A 1 71 ? -28.005 -14.278 31.829 1.00 85.06 71 ILE A N 1
ATOM 526 C CA . ILE A 1 71 ? -28.828 -13.743 30.743 1.00 85.06 71 ILE A CA 1
ATOM 527 C C . ILE A 1 71 ? -29.851 -12.775 31.341 1.00 85.06 71 ILE A C 1
ATOM 529 O O . ILE A 1 71 ? -30.692 -13.168 32.149 1.00 85.06 71 ILE A O 1
ATOM 533 N N . LEU A 1 72 ? -29.804 -11.513 30.926 1.00 84.38 72 LEU A N 1
ATOM 534 C CA . LEU A 1 72 ? -30.753 -10.471 31.305 1.00 84.38 72 LEU A CA 1
ATOM 535 C C . LEU A 1 72 ? -31.844 -10.397 30.229 1.00 84.38 72 LEU A C 1
ATOM 537 O O . LEU A 1 72 ? -31.626 -9.866 29.138 1.00 84.38 72 LEU A O 1
ATOM 541 N N . SER A 1 73 ? -33.008 -10.988 30.515 1.00 73.12 73 SER A N 1
ATOM 542 C CA . SER A 1 73 ? -34.068 -11.219 29.516 1.00 73.12 73 SER A CA 1
ATOM 543 C C . SER A 1 73 ? -35.384 -10.488 29.784 1.00 73.12 73 SER A C 1
ATOM 545 O O . SER A 1 73 ? -36.266 -10.493 28.925 1.00 73.12 73 SER A O 1
ATOM 547 N N . SER A 1 74 ? -35.562 -9.870 30.955 1.00 61.47 74 SER A N 1
ATOM 548 C CA . SER A 1 74 ? -36.860 -9.309 31.350 1.00 61.47 74 SER A CA 1
ATOM 549 C C . SER A 1 74 ? -36.745 -8.064 32.225 1.00 61.47 74 SER A C 1
ATOM 551 O O . SER A 1 74 ? -35.874 -7.977 33.081 1.00 61.47 74 SER A O 1
ATOM 553 N N . THR A 1 75 ? -37.673 -7.129 32.034 1.00 60.47 75 THR A N 1
ATOM 554 C CA . THR A 1 75 ? -38.095 -6.136 33.031 1.00 60.47 75 THR A CA 1
ATOM 555 C C . THR A 1 75 ? -39.516 -6.523 33.465 1.00 60.47 75 THR A C 1
ATOM 557 O O . THR A 1 75 ? -40.235 -7.168 32.692 1.00 60.47 75 THR A O 1
ATOM 560 N N . ARG A 1 76 ? -39.958 -6.204 34.691 1.00 53.84 76 ARG A N 1
ATOM 561 C CA . ARG A 1 76 ? -41.369 -6.408 35.090 1.00 53.84 76 ARG A CA 1
ATOM 562 C C . ARG A 1 76 ? -42.260 -5.443 34.283 1.00 53.84 76 ARG A C 1
ATOM 564 O O . ARG A 1 76 ? -42.559 -4.352 34.741 1.00 53.84 76 ARG A O 1
ATOM 571 N N . GLY A 1 77 ? -42.650 -5.836 33.067 1.00 55.12 77 GLY A N 1
ATOM 572 C CA . GLY A 1 77 ? -43.639 -5.137 32.230 1.00 55.12 77 GLY A CA 1
ATOM 573 C C . GLY A 1 77 ? -43.111 -4.291 31.059 1.00 55.12 77 GLY A C 1
ATOM 574 O O . GLY A 1 77 ? -43.926 -3.726 30.336 1.00 55.12 77 GLY A O 1
ATOM 575 N N . GLY A 1 78 ? -41.798 -4.202 30.820 1.00 60.16 78 GLY A N 1
ATOM 576 C CA . GLY A 1 78 ? -41.224 -3.391 29.736 1.00 60.16 78 GLY A CA 1
ATOM 577 C C . GLY A 1 78 ? -40.692 -4.210 28.554 1.00 60.16 78 GLY A C 1
ATOM 578 O O . GLY A 1 78 ? -40.154 -5.305 28.717 1.00 60.16 78 GLY A O 1
ATOM 579 N N . LYS A 1 79 ? -40.807 -3.657 27.339 1.00 71.25 79 LYS A N 1
ATOM 580 C CA . LYS A 1 79 ? -40.186 -4.220 26.122 1.00 71.25 79 LYS A CA 1
ATOM 581 C C . LYS A 1 79 ? -38.696 -3.862 25.989 1.00 71.25 79 LYS A C 1
ATOM 583 O O . LYS A 1 79 ? -37.991 -4.529 25.239 1.00 71.25 79 LYS A O 1
ATOM 588 N N . GLU A 1 80 ? -38.230 -2.857 26.734 1.00 83.88 80 GLU A N 1
ATOM 589 C CA . GLU A 1 80 ? -36.893 -2.251 26.645 1.00 83.88 80 GLU A CA 1
ATOM 590 C C . GLU A 1 80 ? -36.330 -1.942 28.053 1.00 83.88 80 GLU A C 1
ATOM 592 O O . GLU A 1 80 ? -37.071 -1.921 29.047 1.00 83.88 80 GLU A O 1
ATOM 597 N N . ILE A 1 81 ? -35.016 -1.722 28.140 1.00 86.88 81 ILE A N 1
ATOM 598 C CA . ILE A 1 81 ? -34.291 -1.253 29.331 1.00 86.88 81 ILE A CA 1
ATOM 599 C C . ILE A 1 81 ? -33.995 0.237 29.125 1.00 86.88 81 ILE A C 1
ATOM 601 O O . ILE A 1 81 ? -33.360 0.583 28.136 1.00 86.88 81 ILE A O 1
ATOM 605 N N . ASN A 1 82 ? -34.424 1.114 30.034 1.00 88.69 82 ASN A N 1
ATOM 606 C CA . ASN A 1 82 ? -34.334 2.569 29.869 1.00 88.69 82 ASN A CA 1
ATOM 607 C C . ASN A 1 82 ? -33.535 3.191 31.014 1.00 88.69 82 ASN A C 1
ATOM 609 O O . ASN A 1 82 ? -34.120 3.635 31.990 1.00 88.69 82 ASN A O 1
ATOM 613 N N . ILE A 1 83 ? -32.212 3.234 30.903 1.00 88.06 83 ILE A N 1
ATOM 614 C CA . ILE A 1 83 ? -31.328 3.703 31.973 1.00 88.06 83 ILE A CA 1
ATOM 615 C C . ILE A 1 83 ? -31.304 5.234 31.990 1.00 88.06 83 ILE A C 1
ATOM 617 O O . ILE A 1 83 ? -30.847 5.858 31.029 1.00 88.06 83 ILE A O 1
ATOM 621 N N . ASN A 1 84 ? -31.744 5.836 33.097 1.00 88.12 84 ASN A N 1
ATOM 622 C CA . ASN A 1 84 ? -31.642 7.274 33.313 1.00 88.12 84 ASN A CA 1
ATOM 623 C C . ASN A 1 84 ? -30.454 7.596 34.226 1.00 88.12 84 ASN A C 1
ATOM 625 O O . ASN A 1 84 ? -30.425 7.236 35.403 1.00 88.12 84 ASN A O 1
ATOM 629 N N . MET A 1 85 ? -29.477 8.311 33.678 1.00 86.88 85 MET A N 1
ATOM 630 C CA . MET A 1 85 ? -28.227 8.642 34.358 1.00 86.88 85 MET A CA 1
ATOM 631 C C . MET A 1 85 ? -28.326 9.868 35.281 1.00 86.88 85 MET A C 1
ATOM 633 O O . MET A 1 85 ? -27.372 10.138 36.003 1.00 86.88 85 MET A O 1
ATOM 637 N N . ASP A 1 86 ? -29.458 10.578 35.300 1.00 83.50 86 ASP A N 1
ATOM 638 C CA . ASP A 1 86 ? -29.698 11.735 36.184 1.00 83.50 86 ASP A CA 1
ATOM 639 C C . ASP A 1 86 ? -30.487 11.378 37.452 1.00 83.50 86 ASP A C 1
ATOM 641 O O . ASP A 1 86 ? -30.741 12.227 38.300 1.00 83.50 86 ASP A O 1
ATOM 645 N N . THR A 1 87 ? -30.923 10.124 37.592 1.00 73.12 87 THR A N 1
ATOM 646 C CA . THR A 1 87 ? -31.782 9.705 38.706 1.00 73.12 87 THR A CA 1
ATOM 647 C C . THR A 1 87 ? -31.226 8.491 39.438 1.00 73.12 87 THR A C 1
ATOM 649 O O . THR A 1 87 ? -30.596 7.612 38.850 1.00 73.12 87 THR A O 1
ATOM 652 N N . GLY A 1 88 ? -31.492 8.417 40.745 1.00 71.19 88 GLY A N 1
ATOM 653 C CA . GLY A 1 88 ? -31.090 7.285 41.582 1.00 71.19 88 GLY A CA 1
ATOM 654 C C . GLY A 1 88 ? -29.564 7.073 41.599 1.00 71.19 88 GLY A C 1
ATOM 655 O O . GLY A 1 88 ? -28.818 8.047 41.687 1.00 71.19 88 GLY A O 1
ATOM 656 N N . PRO A 1 89 ? -29.063 5.825 41.520 1.00 67.31 89 PRO A N 1
ATOM 657 C CA . PRO A 1 89 ? -27.624 5.546 41.482 1.00 67.31 89 PRO A CA 1
ATOM 658 C C . PRO A 1 89 ? -26.928 5.992 40.178 1.00 67.31 89 PRO A C 1
ATOM 660 O O . PRO A 1 89 ? -25.703 5.889 40.089 1.00 67.31 89 PRO A O 1
ATOM 663 N N . GLY A 1 90 ? -27.671 6.505 39.185 1.00 61.00 90 GLY A N 1
ATOM 664 C CA . GLY A 1 90 ? -27.160 6.991 37.898 1.00 61.00 90 GLY A CA 1
ATOM 665 C C . GLY A 1 90 ? -26.065 8.052 38.019 1.00 61.00 90 GLY A C 1
ATOM 666 O O . GLY A 1 90 ? -24.993 7.883 37.438 1.00 61.00 90 GLY A O 1
ATOM 667 N N . GLU A 1 91 ? -26.273 9.085 38.841 1.00 61.34 91 GLU A N 1
ATOM 668 C CA . GLU A 1 91 ? -25.321 10.204 38.980 1.00 61.34 91 GLU A CA 1
ATOM 669 C C . GLU A 1 91 ? -23.964 9.773 39.569 1.00 61.34 91 GLU A C 1
ATOM 671 O O . GLU A 1 91 ? -22.915 10.355 39.276 1.00 61.34 91 GLU A O 1
ATOM 676 N N . ALA A 1 92 ? -23.971 8.731 40.406 1.00 61.16 92 ALA A N 1
ATOM 677 C CA . ALA A 1 92 ? -22.773 8.196 41.048 1.00 61.16 92 ALA A CA 1
ATOM 678 C C . ALA A 1 92 ? -22.080 7.108 40.209 1.00 61.16 92 ALA A C 1
ATOM 680 O O . ALA A 1 92 ? -20.916 6.782 40.463 1.00 61.16 92 ALA A O 1
ATOM 681 N N . ALA A 1 93 ? -22.764 6.541 39.212 1.00 68.06 93 ALA A N 1
ATOM 682 C CA . ALA A 1 93 ? -22.246 5.432 38.428 1.00 68.06 93 ALA A CA 1
ATOM 683 C C . ALA A 1 93 ? -21.101 5.852 37.492 1.00 68.06 93 ALA A C 1
ATOM 685 O O . ALA A 1 93 ? -20.978 6.997 37.046 1.00 68.06 93 ALA A O 1
ATOM 686 N N . GLY A 1 94 ? -20.218 4.890 37.213 1.00 77.25 94 GLY A N 1
ATOM 687 C CA . GLY A 1 94 ? -19.093 5.058 36.292 1.00 77.25 94 GLY A CA 1
ATOM 688 C C . GLY A 1 94 ? -19.462 4.871 34.816 1.00 77.25 94 GLY A C 1
ATOM 689 O O . GLY A 1 94 ? -18.703 5.312 33.962 1.00 77.25 94 GLY A O 1
ATOM 690 N N . ALA A 1 95 ? -20.583 4.199 34.536 1.00 86.62 95 ALA A N 1
ATOM 691 C CA . ALA A 1 95 ? -21.138 3.917 33.212 1.00 86.62 95 ALA A CA 1
ATOM 692 C C . ALA A 1 95 ? -22.598 3.448 33.363 1.00 86.62 95 ALA A C 1
ATOM 694 O O . ALA A 1 95 ? -22.977 2.991 34.445 1.00 86.62 95 ALA A O 1
ATOM 695 N N . ALA A 1 96 ? -23.394 3.501 32.292 1.00 89.12 96 ALA A N 1
ATOM 696 C CA . ALA A 1 96 ? -24.752 2.946 32.286 1.00 89.12 96 ALA A CA 1
ATOM 697 C C . ALA A 1 96 ? -24.731 1.411 32.356 1.00 89.12 96 ALA A C 1
ATOM 699 O O . ALA A 1 96 ? -25.549 0.807 33.045 1.00 89.12 96 ALA A O 1
ATOM 700 N N . VAL A 1 97 ? -23.760 0.779 31.689 1.00 92.12 97 VAL A N 1
ATOM 701 C CA . VAL A 1 97 ? -23.504 -0.663 31.788 1.00 92.12 97 VAL A CA 1
ATOM 702 C C . VAL A 1 97 ? -22.045 -0.893 32.161 1.00 92.12 97 VAL A C 1
ATOM 704 O O . VAL A 1 97 ? -21.141 -0.453 31.454 1.00 92.12 97 VAL A O 1
ATOM 707 N N . THR A 1 98 ? -21.807 -1.599 33.264 1.00 92.50 98 THR A N 1
ATOM 708 C CA . THR A 1 98 ? -20.483 -2.040 33.709 1.00 92.50 98 THR A CA 1
ATOM 709 C C . THR A 1 98 ? -20.469 -3.554 33.884 1.00 92.50 98 THR A C 1
ATOM 711 O O . THR A 1 98 ? -21.230 -4.084 34.690 1.00 92.50 98 THR A O 1
ATOM 714 N N . VAL A 1 99 ? -19.576 -4.251 33.181 1.00 92.62 99 VAL A N 1
ATOM 715 C CA . VAL A 1 99 ? -19.339 -5.693 33.370 1.00 92.62 99 VAL A CA 1
ATOM 716 C C . VAL A 1 99 ? -17.882 -5.912 33.738 1.00 92.62 99 VAL A C 1
ATOM 718 O O . VAL A 1 99 ? -16.984 -5.468 33.020 1.00 92.62 99 VAL A O 1
ATOM 721 N N . LYS A 1 100 ? -17.634 -6.562 34.874 1.00 92.12 100 LYS A N 1
ATOM 722 C CA . LYS A 1 100 ? -16.279 -6.730 35.396 1.00 92.12 100 LYS A CA 1
ATOM 723 C C . LYS A 1 100 ? -16.078 -8.012 36.190 1.00 92.12 100 LYS A C 1
ATOM 725 O O . LYS A 1 100 ? -17.031 -8.722 36.505 1.00 92.12 100 LYS A O 1
ATOM 730 N N . ASP A 1 101 ? -14.820 -8.252 36.541 1.00 90.31 101 ASP A N 1
ATOM 731 C CA . ASP A 1 101 ? -14.383 -9.279 37.487 1.00 90.31 101 ASP A CA 1
ATOM 732 C C . ASP A 1 101 ? -14.851 -10.688 37.059 1.00 90.31 101 ASP A C 1
ATOM 734 O O . ASP A 1 101 ? -15.401 -11.458 37.846 1.00 90.31 101 ASP A O 1
ATOM 738 N N . GLY A 1 102 ? -14.665 -10.995 35.768 1.00 88.88 102 GLY A N 1
ATOM 739 C CA . GLY A 1 102 ? -15.000 -12.282 35.144 1.00 88.88 102 GLY A CA 1
ATOM 740 C C . GLY A 1 102 ? -16.479 -12.515 34.816 1.00 88.88 102 GLY A C 1
ATOM 741 O O . GLY A 1 102 ? -16.816 -13.589 34.325 1.00 88.88 102 GLY A O 1
ATOM 742 N N . ALA A 1 103 ? -17.374 -11.563 35.098 1.00 90.44 103 ALA A N 1
ATOM 743 C CA . ALA A 1 103 ? -18.800 -11.712 34.800 1.00 90.44 103 ALA A CA 1
ATOM 744 C C . ALA A 1 103 ? -19.047 -11.902 33.296 1.00 90.44 103 ALA A C 1
ATOM 746 O O . ALA A 1 103 ? -18.496 -11.150 32.494 1.00 90.44 103 ALA A O 1
ATOM 747 N N . ASN A 1 104 ? -19.915 -12.843 32.914 1.00 91.62 104 ASN A N 1
ATOM 748 C CA . ASN A 1 104 ? -20.305 -13.077 31.520 1.00 91.62 104 ASN A CA 1
ATOM 749 C C . ASN A 1 104 ? -21.805 -12.835 31.333 1.00 91.62 104 ASN A C 1
ATOM 751 O O . ASN A 1 104 ? -22.643 -13.603 31.801 1.00 91.62 104 ASN A O 1
ATOM 755 N N . ILE A 1 105 ? -22.156 -11.740 30.671 1.00 92.19 105 ILE A N 1
ATOM 756 C CA . ILE A 1 105 ? -23.506 -11.188 30.670 1.00 92.19 105 ILE A CA 1
ATOM 757 C C . ILE A 1 105 ? -24.035 -11.111 29.248 1.00 92.19 105 ILE A C 1
ATOM 759 O O . ILE A 1 105 ? -23.425 -10.498 28.381 1.00 92.19 105 ILE A O 1
ATOM 763 N N . THR A 1 106 ? -25.214 -11.676 29.014 1.00 91.31 106 THR A N 1
ATOM 764 C CA . THR A 1 106 ? -25.966 -11.490 27.767 1.00 91.31 106 THR A CA 1
ATOM 765 C C . THR A 1 106 ? -27.215 -10.668 28.037 1.00 91.31 106 THR A C 1
ATOM 767 O O . THR A 1 106 ? -28.026 -11.054 28.873 1.00 91.31 106 THR A O 1
ATOM 770 N N . ILE A 1 107 ? -27.401 -9.558 27.328 1.00 90.38 107 ILE A N 1
ATOM 771 C CA . ILE A 1 107 ? -28.594 -8.712 27.419 1.00 90.38 107 ILE A CA 1
ATOM 772 C C . ILE A 1 107 ? -29.436 -8.924 26.162 1.00 90.38 107 ILE A C 1
ATOM 774 O O . ILE A 1 107 ? -28.992 -8.619 25.058 1.00 90.38 107 ILE A O 1
ATOM 778 N N . LEU A 1 108 ? -30.653 -9.444 26.343 1.00 88.00 108 LEU A N 1
ATOM 779 C CA . LEU A 1 108 ? -31.581 -9.810 25.258 1.00 88.00 108 LEU A CA 1
ATOM 780 C C . LEU A 1 108 ? -32.613 -8.716 24.941 1.00 88.00 108 LEU A C 1
ATOM 782 O O . LEU A 1 108 ? -33.681 -9.000 24.400 1.00 88.00 108 LEU A O 1
ATOM 786 N N . LYS A 1 109 ? -32.378 -7.484 25.391 1.00 87.00 109 LYS A N 1
ATOM 787 C CA . LYS A 1 109 ? -33.331 -6.375 25.280 1.00 87.00 109 LYS A CA 1
ATOM 788 C C . LYS A 1 109 ? -32.631 -5.124 24.803 1.00 87.00 109 LYS A C 1
ATOM 790 O O . LYS A 1 109 ? -31.477 -4.894 25.160 1.00 87.00 109 LYS A O 1
ATOM 795 N N . LYS A 1 110 ? -33.374 -4.309 24.054 1.00 89.31 110 LYS A N 1
ATOM 796 C CA . LYS A 1 110 ? -32.928 -2.981 23.651 1.00 89.31 110 LYS A CA 1
ATOM 797 C C . LYS A 1 110 ? -32.625 -2.136 24.885 1.00 89.31 110 LYS A C 1
ATOM 799 O O . LYS A 1 110 ? -33.400 -2.155 25.847 1.00 89.31 110 LYS A O 1
ATOM 804 N N . ILE A 1 111 ? -31.511 -1.416 24.846 1.00 90.88 111 ILE A N 1
ATOM 805 C CA . ILE A 1 111 ? -31.081 -0.498 25.902 1.00 90.88 111 ILE A CA 1
ATOM 806 C C . ILE A 1 111 ? -31.204 0.929 25.376 1.00 90.88 111 ILE A C 1
ATOM 808 O O . ILE A 1 111 ? -30.613 1.260 24.356 1.00 90.88 111 ILE A O 1
ATOM 812 N N . THR A 1 112 ? -31.908 1.787 26.099 1.00 92.38 112 THR A N 1
ATOM 813 C CA . THR A 1 112 ? -31.935 3.232 25.872 1.00 92.38 112 THR A CA 1
ATOM 814 C C . THR A 1 112 ? -31.263 3.911 27.059 1.00 92.38 112 THR A C 1
ATOM 816 O O . THR A 1 112 ? -31.605 3.621 28.204 1.00 92.38 112 THR A O 1
ATOM 819 N N . VAL A 1 113 ? -30.299 4.796 26.809 1.00 91.38 113 VAL A N 1
ATOM 820 C CA . VAL A 1 113 ? -29.588 5.559 27.843 1.00 91.38 113 VAL A CA 1
ATOM 821 C C . VAL A 1 113 ? -29.862 7.045 27.662 1.00 91.38 113 VAL A C 1
ATOM 823 O O . VAL A 1 113 ? -29.639 7.605 26.585 1.00 91.38 113 VAL A O 1
ATOM 826 N N . THR A 1 114 ? -30.311 7.695 28.733 1.00 91.00 114 THR A N 1
ATOM 827 C CA . THR A 1 114 ? -30.598 9.133 28.765 1.00 91.00 114 THR A CA 1
ATOM 828 C C . THR A 1 114 ? -29.920 9.824 29.941 1.00 91.00 114 THR A C 1
ATOM 830 O O . THR A 1 114 ? -29.590 9.188 30.942 1.00 91.00 114 THR A O 1
ATOM 833 N N . GLY A 1 115 ? -29.768 11.141 29.835 1.00 86.50 115 GLY A N 1
ATOM 834 C CA . GLY A 1 115 ? -29.325 11.999 30.930 1.00 86.50 115 GLY A CA 1
ATOM 835 C C . GLY A 1 115 ? -27.856 12.408 30.857 1.00 86.50 115 GLY A C 1
ATOM 836 O O . GLY A 1 115 ? -27.110 12.027 29.949 1.00 86.50 115 GLY A O 1
ATOM 837 N N . SER A 1 116 ? -27.449 13.238 31.809 1.00 80.56 116 SER A N 1
ATOM 838 C CA . SER A 1 116 ? -26.131 13.868 31.879 1.00 80.56 116 SER A CA 1
ATOM 839 C C . SER A 1 116 ? -25.098 13.069 32.678 1.00 80.56 116 SER A C 1
ATOM 841 O O . SER A 1 116 ? -23.910 13.172 32.380 1.00 80.56 116 SER A O 1
ATOM 843 N N . GLY A 1 117 ? -25.515 12.245 33.647 1.00 73.62 117 GLY A N 1
ATOM 844 C CA . GLY A 1 117 ? -24.610 11.395 34.441 1.00 73.62 117 GLY A CA 1
ATOM 845 C C . GLY A 1 117 ? -23.850 12.118 35.559 1.00 73.62 117 GLY A C 1
ATOM 846 O O . GLY A 1 117 ? -22.855 11.587 36.064 1.00 73.62 117 GLY A O 1
ATOM 847 N N . GLY A 1 118 ? -24.298 13.319 35.937 1.00 71.56 118 GLY A N 1
ATOM 848 C CA . GLY A 1 118 ? -23.702 14.123 37.008 1.00 71.56 118 GLY A CA 1
ATOM 849 C C . GLY A 1 118 ? -22.371 14.793 36.632 1.00 71.56 118 GLY A C 1
ATOM 850 O O . GLY A 1 118 ? -21.988 14.875 35.470 1.00 71.56 118 GLY A O 1
ATOM 851 N N . LYS A 1 119 ? -21.635 15.320 37.622 1.00 68.62 119 LYS A N 1
ATOM 852 C CA . LYS A 1 119 ? -20.350 16.019 37.390 1.00 68.62 119 LYS A CA 1
ATOM 853 C C . LYS A 1 119 ? -19.230 15.046 36.980 1.00 68.62 119 LYS A C 1
ATOM 855 O O . LYS A 1 119 ? -19.051 14.008 37.614 1.00 68.62 119 LYS A O 1
ATOM 860 N N . GLY A 1 120 ? -18.428 15.423 35.977 1.00 68.50 120 GLY A N 1
ATOM 861 C CA . GLY A 1 120 ? -17.286 14.632 35.483 1.00 68.50 120 GLY A CA 1
ATOM 862 C C . GLY A 1 120 ? -17.677 13.430 34.612 1.00 68.50 120 GLY A C 1
ATOM 863 O O . GLY A 1 120 ? -16.882 12.508 34.424 1.00 68.50 120 GLY A O 1
ATOM 864 N N . SER A 1 121 ? -18.925 13.390 34.141 1.00 64.06 121 SER A N 1
ATOM 865 C CA . SER A 1 121 ? -19.463 12.342 33.270 1.00 64.06 121 SER A CA 1
ATOM 866 C C . SER A 1 121 ? -18.948 12.405 31.833 1.00 64.06 121 SER A C 1
ATOM 868 O O . SER A 1 121 ? -18.939 11.383 31.149 1.00 64.06 121 SER A O 1
ATOM 870 N N . ASP A 1 122 ? -18.412 13.545 31.411 1.00 68.31 122 ASP A N 1
ATOM 871 C CA . ASP A 1 122 ? -17.751 13.767 30.124 1.00 68.31 122 ASP A CA 1
ATOM 872 C C . ASP A 1 122 ? -16.547 12.831 29.908 1.00 68.31 122 ASP A C 1
ATOM 874 O O . ASP A 1 122 ? -16.167 12.532 28.775 1.00 68.31 122 ASP A O 1
ATOM 878 N N . GLN A 1 123 ? -15.986 12.301 30.998 1.00 74.44 123 GLN A N 1
ATOM 879 C CA . GLN A 1 123 ? -14.888 11.330 30.994 1.00 74.44 123 GLN A CA 1
ATOM 880 C C . GLN A 1 123 ? -15.354 9.874 31.159 1.00 74.44 123 GLN A C 1
ATOM 882 O O . GLN A 1 123 ? -14.542 8.947 31.090 1.00 74.44 123 GLN A O 1
ATOM 887 N N . LYS A 1 124 ? -16.648 9.652 31.407 1.00 85.25 124 LYS A N 1
ATOM 888 C CA . LYS A 1 124 ? -17.229 8.339 31.701 1.00 85.25 124 LYS A CA 1
ATOM 889 C C . LYS A 1 124 ? -17.881 7.747 30.447 1.00 85.25 124 LYS A C 1
ATOM 891 O O . LYS A 1 124 ? -18.753 8.394 29.863 1.00 85.25 124 LYS A O 1
ATOM 896 N N . PRO A 1 125 ? -17.518 6.520 30.033 1.00 91.31 125 PRO A N 1
ATOM 897 C CA . PRO A 1 125 ? -18.158 5.869 28.899 1.00 91.31 125 PRO A CA 1
ATOM 898 C C . PRO A 1 125 ? -19.575 5.401 29.252 1.00 91.31 125 PRO A C 1
ATOM 900 O O . PRO A 1 125 ? -19.867 5.093 30.406 1.00 91.31 125 PRO A O 1
ATOM 903 N N . VAL A 1 126 ? -20.448 5.272 28.252 1.00 92.62 126 VAL A N 1
ATOM 904 C CA . VAL A 1 126 ? -21.786 4.691 28.455 1.00 92.62 126 VAL A CA 1
ATOM 905 C C . VAL A 1 126 ? -21.701 3.202 28.802 1.00 92.62 126 VAL A C 1
ATOM 907 O O . VAL A 1 126 ? -22.446 2.728 29.660 1.00 92.62 126 VAL A O 1
ATOM 910 N N . ILE A 1 127 ? -20.775 2.467 28.180 1.00 94.75 127 ILE A N 1
ATOM 911 C CA . ILE A 1 127 ? -20.549 1.043 28.459 1.00 94.75 127 ILE A CA 1
ATOM 912 C C . ILE A 1 127 ? -19.081 0.819 28.808 1.00 94.75 127 ILE A C 1
ATOM 914 O O . ILE A 1 127 ? -18.191 1.249 28.072 1.00 94.75 127 ILE A O 1
ATOM 918 N N . LYS A 1 128 ? -18.826 0.104 29.905 1.00 95.31 128 LYS A N 1
ATOM 919 C CA . LYS A 1 128 ? -17.483 -0.259 30.356 1.00 95.31 128 LYS A CA 1
ATOM 920 C C . LYS A 1 128 ? -17.386 -1.753 30.655 1.00 95.31 128 LYS A C 1
ATOM 922 O O . LYS A 1 128 ? -18.113 -2.273 31.496 1.00 95.31 128 LYS A O 1
ATOM 927 N N . VAL A 1 129 ? -16.451 -2.433 30.007 1.00 95.94 129 VAL A N 1
ATOM 928 C CA . VAL A 1 129 ? -16.146 -3.845 30.252 1.00 95.94 129 VAL A CA 1
ATOM 929 C C . VAL A 1 129 ? -14.669 -3.981 30.586 1.00 95.94 129 VAL A C 1
ATOM 931 O O . VAL A 1 129 ? -13.824 -3.487 29.845 1.00 95.94 129 VAL A O 1
ATOM 934 N N . LEU A 1 130 ? -14.355 -4.590 31.726 1.00 95.19 130 LEU A N 1
ATOM 935 C CA . LEU A 1 130 ? -12.986 -4.673 32.235 1.00 95.19 130 LEU A CA 1
ATOM 936 C C . LEU A 1 130 ? -12.745 -5.930 33.072 1.00 95.19 130 LEU A C 1
ATOM 938 O O . LEU A 1 130 ? -13.691 -6.638 33.399 1.00 95.19 130 LEU A O 1
ATOM 942 N N . ASN A 1 131 ? -11.494 -6.190 33.463 1.00 92.62 131 ASN A N 1
ATOM 943 C CA . ASN A 1 131 ? -11.129 -7.277 34.381 1.00 92.62 131 ASN A CA 1
ATOM 944 C C . ASN A 1 131 ? -11.754 -8.633 33.992 1.00 92.62 131 ASN A C 1
ATOM 946 O O . ASN A 1 131 ? -12.422 -9.266 34.814 1.00 92.62 131 ASN A O 1
ATOM 950 N N . LYS A 1 132 ? -11.573 -9.067 32.738 1.00 93.75 132 LYS A N 1
ATOM 951 C CA . LYS A 1 132 ? -12.114 -10.330 32.196 1.00 93.75 132 LYS A CA 1
ATOM 952 C C . LYS A 1 132 ? -13.644 -10.371 32.054 1.00 93.75 132 LYS A C 1
ATOM 954 O O . LYS A 1 132 ? -14.211 -11.438 31.840 1.00 93.75 132 LYS A O 1
ATOM 959 N N . GLY A 1 133 ? -14.331 -9.238 32.204 1.00 95.06 133 GLY A N 1
ATOM 960 C CA . GLY A 1 133 ? -15.774 -9.144 31.985 1.00 95.06 133 GLY A CA 1
ATOM 961 C C . GLY A 1 133 ? -16.146 -9.397 30.521 1.00 95.06 133 GLY A C 1
ATOM 962 O O . GLY A 1 133 ? -15.432 -8.995 29.608 1.00 95.06 133 GLY A O 1
ATOM 963 N N . GLN A 1 134 ? -17.279 -10.040 30.274 1.00 95.88 134 GLN A N 1
ATOM 964 C CA . GLN A 1 134 ? -17.765 -10.368 28.937 1.00 95.88 134 GLN A CA 1
ATOM 965 C C . GLN A 1 134 ? -19.209 -9.901 28.795 1.00 95.88 134 GLN A C 1
ATOM 967 O O . GLN A 1 134 ? -20.053 -10.209 29.634 1.00 95.88 134 GLN A O 1
ATOM 972 N N . LEU A 1 135 ? -19.502 -9.141 27.745 1.00 95.50 135 LEU A N 1
ATOM 973 C CA . LEU A 1 135 ? -20.830 -8.591 27.492 1.00 95.50 135 LEU A CA 1
ATOM 974 C C . LEU A 1 135 ? -21.294 -8.948 26.082 1.00 95.50 135 LEU A C 1
ATOM 976 O O . LEU A 1 135 ? -20.626 -8.628 25.106 1.00 95.50 135 LEU A O 1
ATOM 980 N N . THR A 1 136 ? -22.478 -9.534 25.964 1.00 93.62 136 THR A N 1
ATOM 981 C CA . THR A 1 136 ? -23.187 -9.713 24.695 1.00 93.62 136 THR A CA 1
ATOM 982 C C . THR A 1 136 ? -24.431 -8.837 24.683 1.00 93.62 136 THR A C 1
ATOM 984 O O . THR A 1 136 ? -25.293 -8.967 25.550 1.00 93.62 136 THR A O 1
ATOM 987 N N . LEU A 1 137 ? -24.525 -7.958 23.690 1.00 91.88 137 LEU A N 1
ATOM 988 C CA . LEU A 1 137 ? -25.691 -7.121 23.416 1.00 91.88 137 LEU A CA 1
ATOM 989 C C . LEU A 1 137 ? -26.419 -7.707 22.207 1.00 91.88 137 LEU A C 1
ATOM 991 O O . LEU A 1 137 ? -25.922 -7.622 21.080 1.00 91.88 137 LEU A O 1
ATOM 995 N N . ASP A 1 138 ? -27.550 -8.363 22.465 1.00 88.44 138 ASP A N 1
ATOM 996 C CA . ASP A 1 138 ? -28.308 -9.093 21.441 1.00 88.44 138 ASP A CA 1
ATOM 997 C C . ASP A 1 138 ? -29.195 -8.172 20.593 1.00 88.44 138 ASP A C 1
ATOM 999 O O . ASP A 1 138 ? -29.388 -8.422 19.408 1.00 88.44 138 ASP A O 1
ATOM 1003 N N . GLU A 1 139 ? -29.652 -7.074 21.195 1.00 88.44 139 GLU A N 1
ATOM 1004 C CA . GLU A 1 139 ? -30.567 -6.082 20.624 1.00 88.44 139 GLU A CA 1
ATOM 1005 C C . GLU A 1 139 ? -29.914 -4.689 20.551 1.00 88.44 139 GLU A C 1
ATOM 1007 O O . GLU A 1 139 ? -28.761 -4.495 20.948 1.00 88.44 139 GLU A O 1
ATOM 1012 N N . ASP A 1 140 ? -30.656 -3.716 20.022 1.00 88.25 140 ASP A N 1
ATOM 1013 C CA . ASP A 1 140 ? -30.196 -2.342 19.806 1.00 88.25 140 ASP A CA 1
ATOM 1014 C C . ASP A 1 140 ? -29.787 -1.617 21.102 1.00 88.25 140 ASP A C 1
ATOM 1016 O O . ASP A 1 140 ? -30.361 -1.817 22.175 1.00 88.25 140 ASP A O 1
ATOM 1020 N N . VAL A 1 141 ? -28.829 -0.697 20.993 1.00 89.31 141 VAL A N 1
ATOM 1021 C CA . VAL A 1 141 ? -28.479 0.246 22.062 1.00 89.31 141 VAL A CA 1
ATOM 1022 C C . VAL A 1 141 ? -28.569 1.671 21.532 1.00 89.31 141 VAL A C 1
ATOM 1024 O O . VAL A 1 141 ? -27.883 2.035 20.577 1.00 89.31 141 VAL A O 1
ATOM 1027 N N . ASP A 1 142 ? -29.395 2.490 22.170 1.00 90.81 142 ASP A N 1
ATOM 1028 C CA . ASP A 1 142 ? -29.604 3.896 21.848 1.00 90.81 142 ASP A CA 1
ATOM 1029 C C . ASP A 1 142 ? -29.082 4.791 22.975 1.00 90.81 142 ASP A C 1
ATOM 1031 O O . ASP A 1 142 ? -29.557 4.744 24.108 1.00 90.81 142 ASP A O 1
ATOM 1035 N N . VAL A 1 143 ? -28.087 5.616 22.658 1.00 90.69 143 VAL A N 1
ATOM 1036 C CA . VAL A 1 143 ? -27.485 6.599 23.570 1.00 90.69 143 VAL A CA 1
ATOM 1037 C C . VAL A 1 143 ? -27.685 8.029 23.064 1.00 90.69 143 VAL A C 1
ATOM 1039 O O . VAL A 1 143 ? -26.973 8.953 23.467 1.00 90.69 143 VAL A O 1
ATOM 1042 N N . GLY A 1 144 ? -28.644 8.245 22.158 1.00 88.75 144 GLY A N 1
ATOM 1043 C CA . GLY A 1 144 ? -28.976 9.558 21.608 1.00 88.75 144 GLY A CA 1
ATOM 1044 C C . GLY A 1 144 ? -29.271 10.587 22.699 1.00 88.75 144 GLY A C 1
ATOM 1045 O O . GLY A 1 144 ? -28.753 11.704 22.638 1.00 88.75 144 GLY A O 1
ATOM 1046 N N . GLY A 1 145 ? -29.998 10.171 23.739 1.00 88.56 145 GLY A N 1
ATOM 1047 C CA . GLY A 1 145 ? -30.379 11.008 24.878 1.00 88.56 145 GLY A CA 1
ATOM 1048 C C . GLY A 1 145 ? -29.320 11.176 25.975 1.00 88.56 145 GLY A C 1
ATOM 1049 O O . GLY A 1 145 ? -29.589 11.882 26.946 1.00 88.56 145 GLY A O 1
ATOM 1050 N N . ALA A 1 146 ? -28.143 10.548 25.871 1.00 88.06 146 ALA A N 1
ATOM 1051 C CA . ALA A 1 146 ? -27.059 10.713 26.844 1.00 88.06 146 ALA A CA 1
ATOM 1052 C C . ALA A 1 146 ? -26.263 11.997 26.540 1.00 88.06 146 ALA A C 1
ATOM 1054 O O . ALA A 1 146 ? -25.400 12.002 25.669 1.00 88.06 146 ALA A O 1
ATOM 1055 N N . THR A 1 147 ? -26.562 13.116 27.195 1.00 86.19 147 THR A N 1
ATOM 1056 C CA . THR A 1 147 ? -26.053 14.443 26.786 1.00 86.19 147 THR A CA 1
ATOM 1057 C C . THR A 1 147 ? -24.740 14.854 27.448 1.00 86.19 147 THR A C 1
ATOM 1059 O O . THR A 1 147 ? -23.992 15.630 26.862 1.00 86.19 147 THR A O 1
ATOM 1062 N N . GLY A 1 148 ? -24.447 14.344 28.647 1.00 82.88 148 GLY A N 1
ATOM 1063 C CA . GLY A 1 148 ? -23.240 14.691 29.415 1.00 82.88 148 GLY A CA 1
ATOM 1064 C C . GLY A 1 148 ? -22.164 13.606 29.434 1.00 82.88 148 GLY A C 1
ATOM 1065 O O . GLY A 1 148 ? -21.067 13.848 29.918 1.00 82.88 148 GLY A O 1
ATOM 1066 N N . MET A 1 149 ? -22.460 12.414 28.911 1.00 86.31 149 MET A N 1
ATOM 1067 C CA . MET A 1 149 ? -21.556 11.265 28.964 1.00 86.31 149 MET A CA 1
ATOM 1068 C C . MET A 1 149 ? -20.705 11.116 27.707 1.00 86.31 149 MET A C 1
ATOM 1070 O O . MET A 1 149 ? -21.125 11.475 26.606 1.00 86.31 149 MET A O 1
ATOM 1074 N N . GLN A 1 150 ? -19.556 10.450 27.837 1.00 88.56 150 GLN A N 1
ATOM 1075 C CA . GLN A 1 150 ? -18.835 9.966 26.667 1.00 88.56 150 GLN A CA 1
ATOM 1076 C C . GLN A 1 150 ? -19.637 8.832 26.018 1.00 88.56 150 GLN A C 1
ATOM 1078 O O . GLN A 1 150 ? -19.708 7.723 26.552 1.00 88.56 150 GLN A O 1
ATOM 1083 N N . LYS A 1 151 ? -20.201 9.081 24.832 1.00 89.25 151 LYS A N 1
ATOM 1084 C CA . LYS A 1 151 ? -20.970 8.101 24.043 1.00 89.25 151 LYS A CA 1
ATOM 1085 C C . LYS A 1 151 ? -20.065 7.018 23.440 1.00 89.25 151 LYS A C 1
ATOM 1087 O O . LYS A 1 151 ? -19.891 6.917 22.227 1.00 89.25 151 LYS A O 1
ATOM 1092 N N . ALA A 1 152 ? -19.433 6.231 24.305 1.00 90.50 152 ALA A N 1
ATOM 1093 C CA . ALA A 1 152 ? -18.436 5.232 23.964 1.00 90.50 152 ALA A CA 1
ATOM 1094 C C . ALA A 1 152 ? -18.669 3.897 24.675 1.00 90.50 152 ALA A C 1
ATOM 1096 O O . ALA A 1 152 ? -19.196 3.841 25.789 1.00 90.50 152 ALA A O 1
ATOM 1097 N N . ILE A 1 153 ? -18.199 2.834 24.025 1.00 93.00 153 ILE A N 1
ATOM 1098 C CA . ILE A 1 153 ? -17.994 1.514 24.628 1.00 93.00 153 ILE A CA 1
ATOM 1099 C C . ILE A 1 153 ? -16.499 1.367 24.893 1.00 93.00 153 ILE A C 1
ATOM 1101 O O . ILE A 1 153 ? -15.701 1.532 23.972 1.00 93.00 153 ILE A O 1
ATOM 1105 N N . VAL A 1 154 ? -16.108 1.064 26.127 1.00 95.19 154 VAL A N 1
ATOM 1106 C CA . VAL A 1 154 ? -14.708 0.834 26.508 1.00 95.19 154 VAL A CA 1
ATOM 1107 C C . VAL A 1 154 ? -14.540 -0.613 26.948 1.00 95.19 154 VAL A C 1
ATOM 1109 O O . VAL A 1 154 ? -15.193 -1.044 27.897 1.00 95.19 154 VAL A O 1
ATOM 1112 N N . VAL A 1 155 ? -13.651 -1.339 26.275 1.00 96.62 155 VAL A N 1
ATOM 1113 C CA . VAL A 1 155 ? -13.251 -2.710 26.608 1.00 96.62 155 VAL A CA 1
ATOM 1114 C C . VAL A 1 155 ? -11.782 -2.695 26.997 1.00 96.62 155 VAL A C 1
ATOM 1116 O O . VAL A 1 155 ? -10.933 -2.367 26.169 1.00 96.62 155 VAL A O 1
ATOM 1119 N N . ASP A 1 156 ? -11.487 -3.007 28.253 1.00 95.12 156 ASP A N 1
ATOM 1120 C CA . ASP A 1 156 ? -10.160 -2.824 28.838 1.00 95.12 156 ASP A CA 1
ATOM 1121 C C . ASP A 1 156 ? -9.646 -4.108 29.501 1.00 95.12 156 ASP A C 1
ATOM 1123 O O . ASP A 1 156 ? -10.298 -4.695 30.369 1.00 95.12 156 ASP A O 1
ATOM 1127 N N . GLY A 1 157 ? -8.457 -4.539 29.098 1.00 92.88 157 GLY A N 1
ATOM 1128 C CA . GLY A 1 157 ? -7.758 -5.675 29.682 1.00 92.88 157 GLY A CA 1
ATOM 1129 C C . GLY A 1 157 ? -8.005 -6.995 28.955 1.00 92.88 157 GLY A C 1
ATOM 1130 O O . GLY A 1 157 ? -9.047 -7.218 28.337 1.00 92.88 157 GLY A O 1
ATOM 1131 N N . SER A 1 158 ? -7.025 -7.889 29.064 1.00 91.12 158 SER A N 1
ATOM 1132 C CA . SER A 1 158 ? -7.075 -9.240 28.503 1.00 91.12 158 SER A CA 1
ATOM 1133 C C . SER A 1 158 ? -8.313 -10.010 28.975 1.00 91.12 158 SER A C 1
ATOM 1135 O O . SER A 1 158 ? -8.724 -9.894 30.129 1.00 91.12 158 SER A O 1
ATOM 1137 N N . GLU A 1 159 ? -8.888 -10.814 28.076 1.00 92.38 159 GLU A N 1
ATOM 1138 C CA . GLU A 1 159 ? -10.132 -11.592 28.255 1.00 92.38 159 GLU A CA 1
ATOM 1139 C C . GLU A 1 159 ? -11.411 -10.753 28.441 1.00 92.38 159 GLU A C 1
ATOM 1141 O O . GLU A 1 159 ? -12.511 -11.313 28.405 1.00 92.38 159 GLU A O 1
ATOM 1146 N N . SER A 1 160 ? -11.305 -9.427 28.583 1.00 96.56 160 SER A N 1
ATOM 1147 C CA . SER A 1 160 ? -12.470 -8.547 28.549 1.00 96.56 160 SER A CA 1
ATOM 1148 C C . SER A 1 160 ? -13.017 -8.483 27.125 1.00 96.56 160 SER A C 1
ATOM 1150 O O . SER A 1 160 ? -12.265 -8.217 26.183 1.00 96.56 160 SER A O 1
ATOM 1152 N N . SER A 1 161 ? -14.319 -8.702 26.936 1.00 96.69 161 SER A N 1
ATOM 1153 C CA . SER A 1 161 ? -14.901 -8.709 25.590 1.00 96.69 161 SER A CA 1
ATOM 1154 C C . SER A 1 161 ? -16.306 -8.131 25.495 1.00 96.69 161 SER A C 1
ATOM 1156 O O . SER A 1 161 ? -17.116 -8.237 26.414 1.00 96.69 161 SER A O 1
ATOM 1158 N N . VAL A 1 162 ? -16.601 -7.526 24.344 1.00 96.06 162 VAL A N 1
ATOM 1159 C CA . VAL A 1 162 ? -17.952 -7.097 23.972 1.00 96.06 162 VAL A CA 1
ATOM 1160 C C . VAL A 1 162 ? -18.348 -7.724 22.644 1.00 96.06 162 VAL A C 1
ATOM 1162 O O . VAL A 1 162 ? -17.601 -7.682 21.672 1.00 96.06 162 VAL A O 1
ATOM 1165 N N . THR A 1 163 ? -19.556 -8.263 22.589 1.00 93.81 163 THR A N 1
ATOM 1166 C CA . THR A 1 163 ? -20.162 -8.854 21.404 1.00 93.81 163 THR A CA 1
ATOM 1167 C C . THR A 1 163 ? -21.398 -8.047 21.021 1.00 93.81 163 THR A C 1
ATOM 1169 O O . THR A 1 163 ? -22.342 -7.948 21.805 1.00 93.81 163 THR A O 1
ATOM 1172 N N . LEU A 1 164 ? -21.387 -7.457 19.825 1.00 91.06 164 LEU A N 1
ATOM 1173 C CA . LEU A 1 164 ? -22.420 -6.548 19.326 1.00 91.06 164 LEU A CA 1
ATOM 1174 C C . LEU A 1 164 ? -23.223 -7.215 18.205 1.00 91.06 164 LEU A C 1
ATOM 1176 O O . LEU A 1 164 ? -22.665 -7.556 17.154 1.00 91.06 164 LEU A O 1
ATOM 1180 N N . LYS A 1 165 ? -24.529 -7.394 18.430 1.00 87.31 165 LYS A N 1
ATOM 1181 C CA . LYS A 1 165 ? -25.461 -7.957 17.440 1.00 87.31 165 LYS A CA 1
ATOM 1182 C C . LYS A 1 165 ? -26.503 -6.948 16.943 1.00 87.31 165 LYS A C 1
ATOM 1184 O O . LYS A 1 165 ? -26.846 -7.005 15.764 1.00 87.31 165 LYS A O 1
ATOM 1189 N N . GLY A 1 166 ? -26.964 -6.039 17.807 1.00 81.00 166 GLY A N 1
ATOM 1190 C CA . GLY A 1 166 ? -27.913 -4.976 17.460 1.00 81.00 166 GLY A CA 1
ATOM 1191 C C . GLY A 1 166 ? -27.271 -3.694 16.916 1.00 81.00 166 GLY A C 1
ATOM 1192 O O . GLY A 1 166 ? -26.045 -3.558 16.838 1.00 81.00 166 GLY A O 1
ATOM 1193 N N . LYS A 1 167 ? -28.115 -2.726 16.551 1.00 83.56 167 LYS A N 1
ATOM 1194 C CA . LYS A 1 167 ? -27.727 -1.387 16.091 1.00 83.56 167 LYS A CA 1
ATOM 1195 C C . LYS A 1 167 ? -27.266 -0.507 17.256 1.00 83.56 167 LYS A C 1
ATOM 1197 O O . LYS A 1 167 ? -27.863 -0.513 18.327 1.00 83.56 167 LYS A O 1
ATOM 1202 N N . LEU A 1 168 ? -26.245 0.317 17.017 1.00 84.75 168 LEU A N 1
ATOM 1203 C CA . LEU A 1 168 ? -25.739 1.305 17.974 1.00 84.75 168 LEU A CA 1
ATOM 1204 C C . LEU A 1 168 ? -26.104 2.726 17.525 1.00 84.75 168 LEU A C 1
ATOM 1206 O O . LEU A 1 168 ? -25.519 3.256 16.584 1.00 84.75 168 LEU A O 1
ATOM 1210 N N . THR A 1 169 ? -27.051 3.366 18.208 1.00 86.31 169 THR A N 1
ATOM 1211 C CA . THR A 1 169 ? -27.523 4.720 17.874 1.00 86.31 169 THR A CA 1
ATOM 1212 C C . THR A 1 169 ? -26.906 5.754 18.811 1.00 86.31 169 THR A C 1
ATOM 1214 O O . THR A 1 169 ? -26.937 5.596 20.026 1.00 86.31 169 THR A O 1
ATOM 1217 N N . GLY A 1 170 ? -26.326 6.819 18.248 1.00 84.88 170 GLY A N 1
ATOM 1218 C CA . GLY A 1 170 ? -25.731 7.929 19.000 1.00 84.88 170 GLY A CA 1
ATOM 1219 C C . GLY A 1 170 ? -24.292 7.712 19.487 1.00 84.88 170 GLY A C 1
ATOM 1220 O O . GLY A 1 170 ? -23.714 8.643 20.035 1.00 84.88 170 GLY A O 1
ATOM 1221 N N . PHE A 1 171 ? -23.694 6.533 19.298 1.00 85.38 171 PHE A N 1
ATOM 1222 C CA . PHE A 1 171 ? -22.311 6.269 19.716 1.00 85.38 171 PHE A CA 1
ATOM 1223 C C . PHE A 1 171 ? -21.269 6.986 18.846 1.00 85.38 171 PHE A C 1
ATOM 1225 O O . PHE A 1 171 ? -21.368 7.005 17.625 1.00 85.38 171 PHE A O 1
ATOM 1232 N N . GLU A 1 172 ? -20.208 7.481 19.485 1.00 85.56 172 GLU A N 1
ATOM 1233 C CA . GLU A 1 172 ? -19.076 8.158 18.839 1.00 85.56 172 GLU A CA 1
ATOM 1234 C C . GLU A 1 172 ? -17.860 7.252 18.621 1.00 85.56 172 GLU A C 1
ATOM 1236 O O . GLU A 1 172 ? -17.074 7.471 17.699 1.00 85.56 172 GLU A O 1
ATOM 1241 N N . ARG A 1 173 ? -17.626 6.262 19.496 1.00 87.00 173 ARG A N 1
ATOM 1242 C CA . ARG A 1 173 ? -16.458 5.359 19.396 1.00 87.00 173 ARG A CA 1
ATOM 1243 C C . ARG A 1 173 ? -16.603 4.068 20.189 1.00 87.00 173 ARG A C 1
ATOM 1245 O O . ARG A 1 173 ? -17.251 4.028 21.231 1.00 87.00 173 ARG A O 1
ATOM 1252 N N . VAL A 1 174 ? -15.871 3.050 19.750 1.00 91.12 174 VAL A N 1
ATOM 1253 C CA . VAL A 1 174 ? -15.514 1.881 20.567 1.00 91.12 174 VAL A CA 1
ATOM 1254 C C . VAL A 1 174 ? -14.027 1.984 20.877 1.00 91.12 174 VAL A C 1
ATOM 1256 O O . VAL A 1 174 ? -13.228 2.215 19.974 1.00 91.12 174 VAL A O 1
ATOM 1259 N N . GLN A 1 175 ? -13.643 1.835 22.138 1.00 92.88 175 GLN A N 1
ATOM 1260 C CA . GLN A 1 175 ? -12.250 1.813 22.571 1.00 92.88 175 GLN A CA 1
ATOM 1261 C C . GLN A 1 175 ? -11.902 0.420 23.079 1.00 92.88 175 GLN A C 1
ATOM 1263 O O . GLN A 1 175 ? -12.537 -0.079 24.004 1.00 92.88 175 GLN A O 1
ATOM 1268 N N . VAL A 1 176 ? -10.871 -0.173 22.498 1.00 94.31 176 VAL A N 1
ATOM 1269 C CA . VAL A 1 176 ? -10.298 -1.452 22.905 1.00 94.31 176 VAL A CA 1
ATOM 1270 C C . VAL A 1 176 ? -8.905 -1.177 23.455 1.00 94.31 176 VAL A C 1
ATOM 1272 O O . VAL A 1 176 ? -8.101 -0.526 22.785 1.00 94.31 176 VAL A O 1
ATOM 1275 N N . LYS A 1 177 ? -8.635 -1.618 24.681 1.00 91.94 177 LYS A N 1
ATOM 1276 C CA . LYS A 1 177 ? -7.388 -1.328 25.394 1.00 91.94 177 LYS A CA 1
ATOM 1277 C C . LYS A 1 177 ? -6.800 -2.580 26.021 1.00 91.94 177 LYS A C 1
ATOM 1279 O O . LYS A 1 177 ? -7.551 -3.467 26.433 1.00 91.94 177 LYS A O 1
ATOM 1284 N N . ASN A 1 178 ? -5.475 -2.617 26.148 1.00 90.50 178 ASN A N 1
ATOM 1285 C CA . ASN A 1 178 ? -4.751 -3.585 26.979 1.00 90.50 178 ASN A CA 1
ATOM 1286 C C . ASN A 1 178 ? -5.134 -5.054 26.703 1.00 90.50 178 ASN A C 1
ATOM 1288 O O . ASN A 1 178 ? -5.264 -5.857 27.628 1.00 90.50 178 ASN A O 1
ATOM 1292 N N . GLY A 1 179 ? -5.369 -5.409 25.436 1.00 90.81 179 GLY A N 1
ATOM 1293 C CA . GLY A 1 179 ? -5.732 -6.775 25.038 1.00 90.81 179 GLY A CA 1
ATOM 1294 C C . GLY A 1 179 ? -7.227 -7.117 25.099 1.00 90.81 179 GLY A C 1
ATOM 1295 O O . GLY A 1 179 ? -7.575 -8.280 24.903 1.00 90.81 179 GLY A O 1
ATOM 1296 N N . GLY A 1 180 ? -8.110 -6.141 25.330 1.00 94.94 180 GLY A N 1
ATOM 1297 C CA . GLY A 1 180 ? -9.558 -6.337 25.216 1.00 94.94 180 GLY A CA 1
ATOM 1298 C C . GLY A 1 180 ? -9.998 -6.752 23.804 1.00 94.94 180 GLY A C 1
ATOM 1299 O O . GLY A 1 180 ? -9.244 -6.633 22.833 1.00 94.94 180 GLY A O 1
ATOM 1300 N N . ALA A 1 181 ? -11.241 -7.215 23.667 1.00 96.38 181 ALA A N 1
ATOM 1301 C CA . ALA A 1 181 ? -11.789 -7.663 22.387 1.00 96.38 181 ALA A CA 1
ATOM 1302 C C . ALA A 1 181 ? -13.193 -7.113 22.097 1.00 96.38 181 ALA A C 1
ATOM 1304 O O . ALA A 1 181 ? -14.046 -7.024 22.978 1.00 96.38 181 ALA A O 1
ATOM 1305 N N . VAL A 1 182 ? -13.473 -6.807 20.833 1.00 94.50 182 VAL A N 1
ATOM 1306 C CA . VAL A 1 182 ? -14.828 -6.520 20.350 1.00 94.50 182 VAL A CA 1
ATOM 1307 C C . VAL A 1 182 ? -15.168 -7.419 19.165 1.00 94.50 182 VAL A C 1
ATOM 1309 O O . VAL A 1 182 ? -14.365 -7.563 18.247 1.00 94.50 182 VAL A O 1
ATOM 1312 N N . THR A 1 183 ? -16.356 -8.023 19.179 1.00 92.94 183 THR A N 1
ATOM 1313 C CA . THR A 1 183 ? -16.884 -8.858 18.092 1.00 92.94 183 THR A CA 1
ATOM 1314 C C . THR A 1 183 ? -18.138 -8.228 17.483 1.00 92.94 183 THR A C 1
ATOM 1316 O O . THR A 1 183 ? -19.062 -7.863 18.208 1.00 92.94 183 THR A O 1
ATOM 1319 N N . LEU A 1 184 ? -18.184 -8.126 16.154 1.00 87.88 184 LEU A N 1
ATOM 1320 C CA . LEU A 1 184 ? -19.255 -7.510 15.359 1.00 87.88 184 LEU A CA 1
ATOM 1321 C C . LEU A 1 184 ? -19.909 -8.587 14.475 1.00 87.88 184 LEU A C 1
ATOM 1323 O O . LEU A 1 184 ? -19.228 -9.131 13.611 1.00 87.88 184 LEU A O 1
ATOM 1327 N N . LEU A 1 185 ? -21.183 -8.949 14.683 1.00 77.06 185 LEU A N 1
ATOM 1328 C CA . LEU A 1 185 ? -21.712 -10.243 14.199 1.00 77.06 185 LEU A CA 1
ATOM 1329 C C . LEU A 1 185 ? -22.585 -10.286 12.936 1.00 77.06 185 LEU A C 1
ATOM 1331 O O . LEU A 1 185 ? -22.696 -11.380 12.383 1.00 77.06 185 LEU A O 1
ATOM 1335 N N . LYS A 1 186 ? -23.254 -9.217 12.471 1.00 69.00 186 LYS A N 1
ATOM 1336 C CA . LYS A 1 186 ? -24.260 -9.404 11.396 1.00 69.00 186 LYS A CA 1
ATOM 1337 C C . LYS A 1 186 ? -24.713 -8.150 10.638 1.00 69.00 186 LYS A C 1
ATOM 1339 O O . LYS A 1 186 ? -24.509 -7.033 11.103 1.00 69.00 186 LYS A O 1
ATOM 1344 N N . ASP A 1 187 ? -25.489 -8.406 9.572 1.00 55.59 187 ASP A N 1
ATOM 1345 C CA . ASP A 1 187 ? -26.346 -7.532 8.730 1.00 55.59 187 ASP A CA 1
ATOM 1346 C C . ASP A 1 187 ? -27.221 -6.498 9.482 1.00 55.59 187 ASP A C 1
ATOM 1348 O O . ASP A 1 187 ? -27.888 -5.665 8.860 1.00 55.59 187 ASP A O 1
ATOM 1352 N N . GLY A 1 188 ? -27.266 -6.591 10.815 1.00 46.72 188 GLY A N 1
ATOM 1353 C CA . GLY A 1 188 ? -28.049 -5.773 11.739 1.00 46.72 188 GLY A CA 1
ATOM 1354 C C . GLY A 1 188 ? -27.283 -4.619 12.387 1.00 46.72 188 GLY A C 1
ATOM 1355 O O . GLY A 1 188 ? -27.921 -3.743 12.964 1.00 46.72 188 GLY A O 1
ATOM 1356 N N . VAL A 1 189 ? -25.956 -4.517 12.227 1.00 52.56 189 VAL A N 1
ATOM 1357 C CA . VAL A 1 189 ? -25.225 -3.296 12.622 1.00 52.56 189 VAL A CA 1
ATOM 1358 C C . VAL A 1 189 ? -25.377 -2.240 11.517 1.00 52.56 189 VAL A C 1
ATOM 1360 O O . VAL A 1 189 ? -24.425 -1.812 10.865 1.00 52.56 189 VAL A O 1
ATOM 1363 N N . LYS A 1 190 ? -26.628 -1.844 11.255 1.00 51.28 190 LYS A N 1
ATOM 1364 C CA . LYS A 1 190 ? -26.979 -0.787 10.302 1.00 51.28 190 LYS A CA 1
ATOM 1365 C C . LYS A 1 190 ? -26.898 0.561 10.992 1.00 51.28 190 LYS A C 1
ATOM 1367 O O . LYS A 1 190 ? -27.866 1.041 11.575 1.00 51.28 190 LYS A O 1
ATOM 1372 N N . GLY A 1 191 ? -25.740 1.184 10.856 1.00 52.03 191 GLY A N 1
ATOM 1373 C CA . GLY A 1 191 ? -25.528 2.560 11.265 1.00 52.03 191 GLY A CA 1
ATOM 1374 C C . GLY A 1 191 ? -24.761 2.636 12.565 1.00 52.03 191 GLY A C 1
ATOM 1375 O O . GLY A 1 191 ? -25.262 2.290 13.630 1.00 52.03 191 GLY A O 1
ATOM 1376 N N . ILE A 1 192 ? -23.546 3.148 12.432 1.00 57.69 192 ILE A N 1
ATOM 1377 C CA . ILE A 1 192 ? -22.842 3.797 13.515 1.00 57.69 192 ILE A CA 1
ATOM 1378 C C . ILE A 1 192 ? -22.344 5.121 12.940 1.00 57.69 192 ILE A C 1
ATOM 1380 O O . ILE A 1 192 ? -21.263 5.216 12.352 1.00 57.69 192 ILE A O 1
ATOM 1384 N N . GLU A 1 193 ? -23.236 6.114 12.952 1.00 55.38 193 GLU A N 1
ATOM 1385 C CA . GLU A 1 193 ? -22.929 7.460 12.471 1.00 55.38 193 GLU A CA 1
ATOM 1386 C C . GLU A 1 193 ? -21.759 8.024 13.276 1.00 55.38 193 GLU A C 1
ATOM 1388 O O . GLU A 1 193 ? -21.817 8.097 14.497 1.00 55.38 193 GLU A O 1
ATOM 1393 N N . GLY A 1 194 ? -20.666 8.374 12.598 1.00 60.16 194 GLY A N 1
ATOM 1394 C CA . GLY A 1 194 ? -19.499 8.978 13.233 1.00 60.16 194 GLY A CA 1
ATOM 1395 C C . GLY A 1 194 ? -18.554 8.020 13.963 1.00 60.16 194 GLY A C 1
ATOM 1396 O O . GLY A 1 194 ? -17.522 8.490 14.447 1.00 60.16 194 GLY A O 1
ATOM 1397 N N . MET A 1 195 ? -18.833 6.711 14.040 1.00 66.19 195 MET A N 1
ATOM 1398 C CA . MET A 1 195 ? -18.060 5.854 14.943 1.00 66.19 195 MET A CA 1
ATOM 1399 C C . MET A 1 195 ? -16.717 5.386 14.385 1.00 66.19 195 MET A C 1
ATOM 1401 O O . MET A 1 195 ? -16.634 4.848 13.282 1.00 66.19 195 MET A O 1
ATOM 1405 N N . LYS A 1 196 ? -15.671 5.534 15.207 1.00 79.31 196 LYS A N 1
ATOM 1406 C CA . LYS A 1 196 ? -14.327 4.981 14.987 1.00 79.31 196 LYS A CA 1
ATOM 1407 C C . LYS A 1 196 ? -14.023 3.929 16.049 1.00 79.31 196 LYS A C 1
ATOM 1409 O O . LYS A 1 196 ? -14.302 4.148 17.232 1.00 79.31 196 LYS A O 1
ATOM 1414 N N . VAL A 1 197 ? -13.437 2.802 15.661 1.00 88.75 197 VAL A N 1
ATOM 1415 C CA . VAL A 1 197 ? -12.883 1.839 16.623 1.00 88.75 197 VAL A CA 1
ATOM 1416 C C . VAL A 1 197 ? -11.445 2.237 16.912 1.00 88.75 197 VAL A C 1
ATOM 1418 O O . VAL A 1 197 ? -10.626 2.281 16.001 1.00 88.75 197 VAL A O 1
ATOM 1421 N N . LYS A 1 198 ? -11.123 2.532 18.168 1.00 91.19 198 LYS A N 1
ATOM 1422 C CA . LYS A 1 198 ? -9.761 2.841 18.602 1.00 91.19 198 LYS A CA 1
ATOM 1423 C C . LYS A 1 198 ? -9.182 1.658 19.366 1.00 91.19 198 LYS A C 1
ATOM 1425 O O . LYS A 1 198 ? -9.732 1.287 20.397 1.00 91.19 198 LYS A O 1
ATOM 1430 N N . ILE A 1 199 ? -8.066 1.116 18.897 1.00 90.81 199 ILE A N 1
ATOM 1431 C CA . ILE A 1 199 ? -7.257 0.131 19.623 1.00 90.81 199 ILE A CA 1
ATOM 1432 C C . ILE A 1 199 ? -6.065 0.864 20.248 1.00 90.81 199 ILE A C 1
ATOM 1434 O O . ILE A 1 199 ? -5.445 1.711 19.597 1.00 90.81 199 ILE A O 1
ATOM 1438 N N . ASN A 1 200 ? -5.760 0.582 21.510 1.00 89.50 200 ASN A N 1
ATOM 1439 C CA . ASN A 1 200 ? -4.650 1.185 22.241 1.00 89.50 200 ASN A CA 1
ATOM 1440 C C . ASN A 1 200 ? -3.914 0.116 23.062 1.00 89.50 200 ASN A C 1
ATOM 1442 O O . ASN A 1 200 ? -4.538 -0.568 23.868 1.00 89.50 200 ASN A O 1
ATOM 1446 N N . ASP A 1 201 ? -2.611 -0.038 22.818 1.00 85.75 201 ASP A N 1
ATOM 1447 C CA . ASP A 1 201 ? -1.745 -1.009 23.509 1.00 85.75 201 ASP A CA 1
ATOM 1448 C C . ASP A 1 201 ? -2.243 -2.466 23.403 1.00 85.75 201 ASP A C 1
ATOM 1450 O O . ASP A 1 201 ? -2.247 -3.247 24.355 1.00 85.75 201 ASP A O 1
ATOM 1454 N N . GLY A 1 202 ? -2.651 -2.846 22.188 1.00 85.44 202 GLY A N 1
ATOM 1455 C CA . GLY A 1 202 ? -3.111 -4.191 21.849 1.00 85.44 202 GLY A CA 1
ATOM 1456 C C . GLY A 1 202 ? -4.605 -4.431 22.075 1.00 85.44 202 GLY A C 1
ATOM 1457 O O . GLY A 1 202 ? -5.278 -3.748 22.845 1.00 85.44 202 GLY A O 1
ATOM 1458 N N . GLY A 1 203 ? -5.142 -5.421 21.365 1.00 92.88 203 GLY A N 1
ATOM 1459 C CA . GLY A 1 203 ? -6.565 -5.755 21.398 1.00 92.88 203 GLY A CA 1
ATOM 1460 C C . GLY A 1 203 ? -7.067 -6.334 20.082 1.00 92.88 203 GLY A C 1
ATOM 1461 O O . GLY A 1 203 ? -6.367 -6.306 19.069 1.00 92.88 203 GLY A O 1
ATOM 1462 N N . MET A 1 204 ? -8.287 -6.861 20.097 1.00 94.94 204 MET A N 1
ATOM 1463 C CA . MET A 1 204 ? -8.881 -7.542 18.949 1.00 94.94 204 MET A CA 1
ATOM 1464 C C . MET A 1 204 ? -10.194 -6.896 18.509 1.00 94.94 204 MET A C 1
ATOM 1466 O O . MET A 1 204 ? -11.078 -6.628 19.318 1.00 94.94 204 MET A O 1
ATOM 1470 N N . VAL A 1 205 ? -10.342 -6.706 17.203 1.00 94.94 205 VAL A N 1
ATOM 1471 C CA . VAL A 1 205 ? -11.605 -6.402 16.532 1.00 94.94 205 VAL A CA 1
ATOM 1472 C C . VAL A 1 205 ? -11.915 -7.575 15.617 1.00 94.94 205 VAL A C 1
ATOM 1474 O O . VAL A 1 205 ? -11.220 -7.806 14.630 1.00 94.94 205 VAL A O 1
ATOM 1477 N N . ASN A 1 206 ? -12.946 -8.336 15.953 1.00 94.19 206 ASN A N 1
ATOM 1478 C CA . ASN A 1 206 ? -13.391 -9.482 15.180 1.00 94.19 206 ASN A CA 1
ATOM 1479 C C . ASN A 1 206 ? -14.697 -9.148 14.452 1.00 94.19 206 ASN A C 1
ATOM 1481 O O . ASN A 1 206 ? -15.698 -8.799 15.071 1.00 94.19 206 ASN A O 1
ATOM 1485 N N . MET A 1 207 ? -14.700 -9.258 13.133 1.00 91.81 207 MET A N 1
ATOM 1486 C CA . MET A 1 207 ? -15.846 -8.998 12.272 1.00 91.81 207 MET A CA 1
ATOM 1487 C C . MET A 1 207 ? -16.363 -10.342 11.768 1.00 91.81 207 MET A C 1
ATOM 1489 O O . MET A 1 207 ? -15.758 -10.994 10.922 1.00 91.81 207 MET A O 1
ATOM 1493 N N . MET A 1 208 ? -17.493 -10.769 12.315 1.00 89.75 208 MET A N 1
ATOM 1494 C CA . MET A 1 208 ? -18.246 -11.943 11.872 1.00 89.75 208 MET A CA 1
ATOM 1495 C C . MET A 1 208 ? -19.418 -11.559 10.947 1.00 89.75 208 MET A C 1
ATOM 1497 O O . MET A 1 208 ? -20.047 -12.443 10.371 1.00 89.75 208 MET A O 1
ATOM 1501 N N . GLY A 1 209 ? -19.674 -10.258 10.759 1.00 88.12 209 GLY A N 1
ATOM 1502 C CA . GLY A 1 209 ? -20.599 -9.681 9.778 1.00 88.12 209 GLY A CA 1
ATOM 1503 C C . GLY A 1 209 ? -19.986 -8.487 9.037 1.00 88.12 209 GLY A C 1
ATOM 1504 O O . GLY A 1 209 ? -18.923 -7.997 9.423 1.00 88.12 209 GLY A O 1
ATOM 1505 N N . ASP A 1 210 ? -20.659 -8.024 7.983 1.00 88.56 210 ASP A N 1
ATOM 1506 C CA . ASP A 1 210 ? -20.283 -6.794 7.278 1.00 88.56 210 ASP A CA 1
ATOM 1507 C C . ASP A 1 210 ? -20.598 -5.566 8.140 1.00 88.56 210 ASP A C 1
ATOM 1509 O O . ASP A 1 210 ? -21.619 -5.517 8.827 1.00 88.56 210 ASP A O 1
ATOM 1513 N N . VAL A 1 211 ? -19.722 -4.560 8.110 1.00 85.19 211 VAL A N 1
ATOM 1514 C CA . VAL A 1 211 ? -19.837 -3.361 8.955 1.00 85.19 211 VAL A CA 1
ATOM 1515 C C . VAL A 1 211 ? -19.571 -2.116 8.128 1.00 85.19 211 VAL A C 1
ATOM 1517 O O . VAL A 1 211 ? -18.642 -2.086 7.324 1.00 85.19 211 VAL A O 1
ATOM 1520 N N . ALA A 1 212 ? -20.355 -1.063 8.359 1.00 85.81 212 ALA A N 1
ATOM 1521 C CA . ALA A 1 212 ? -20.162 0.241 7.736 1.00 85.81 212 ALA A CA 1
ATOM 1522 C C . ALA A 1 212 ? -19.856 1.324 8.781 1.00 85.81 212 ALA A C 1
ATOM 1524 O O . ALA A 1 212 ? -20.598 1.501 9.747 1.00 85.81 212 ALA A O 1
ATOM 1525 N N . PHE A 1 213 ? -18.789 2.084 8.544 1.00 80.44 213 PHE A N 1
ATOM 1526 C CA . PHE A 1 213 ? -18.389 3.253 9.316 1.00 80.44 213 PHE A CA 1
ATOM 1527 C C . PHE A 1 213 ? -18.676 4.525 8.513 1.00 80.44 213 PHE A C 1
ATOM 1529 O O . PHE A 1 213 ? -18.134 4.711 7.423 1.00 80.44 213 PHE A O 1
ATOM 1536 N N . ASN A 1 214 ? -19.486 5.432 9.060 1.00 74.88 214 ASN A N 1
ATOM 1537 C CA . ASN A 1 214 ? -19.701 6.765 8.491 1.00 74.88 214 ASN A CA 1
ATOM 1538 C C . ASN A 1 214 ? -18.707 7.741 9.127 1.00 74.88 214 ASN A C 1
ATOM 1540 O O . ASN A 1 214 ? -19.035 8.429 10.091 1.00 74.88 214 ASN A O 1
ATOM 1544 N N . SER A 1 215 ? -17.471 7.763 8.629 1.00 64.06 215 SER A N 1
ATOM 1545 C CA . SER A 1 215 ? -16.404 8.592 9.188 1.00 64.06 215 SER A CA 1
ATOM 1546 C C . SER A 1 215 ? -16.279 9.918 8.442 1.00 64.06 215 SER A C 1
ATOM 1548 O O . SER A 1 215 ? -15.748 9.991 7.333 1.00 64.06 215 SER A O 1
ATOM 1550 N N . VAL A 1 216 ? -16.682 11.009 9.095 1.00 61.97 216 VAL A N 1
ATOM 1551 C CA . VAL A 1 216 ? -16.375 12.369 8.632 1.00 61.97 216 VAL A CA 1
ATOM 1552 C C . VAL A 1 216 ? -14.887 12.643 8.901 1.00 61.97 216 VAL A C 1
ATOM 1554 O O . VAL A 1 216 ? -14.498 13.105 9.970 1.00 61.97 216 VAL A O 1
ATOM 1557 N N . GLY A 1 217 ? -14.025 12.262 7.955 1.00 65.38 217 GLY A N 1
ATOM 1558 C CA . GLY A 1 217 ? -12.616 12.672 7.916 1.00 65.38 217 GLY A CA 1
ATOM 1559 C C . GLY A 1 217 ? -11.630 11.929 8.828 1.00 65.38 217 GLY A C 1
ATOM 1560 O O . GLY A 1 217 ? -10.518 12.412 9.006 1.00 65.38 217 GLY A O 1
ATOM 1561 N N . GLY A 1 218 ? -11.962 10.763 9.397 1.00 78.06 218 GLY A N 1
ATOM 1562 C CA . GLY A 1 218 ? -10.952 9.946 10.091 1.00 78.06 218 GLY A CA 1
ATOM 1563 C C . GLY A 1 218 ? -11.083 8.449 9.863 1.00 78.06 218 GLY A C 1
ATOM 1564 O O . GLY A 1 218 ? -11.905 8.016 9.066 1.00 78.06 218 GLY A O 1
ATOM 1565 N N . ALA A 1 219 ? -10.220 7.677 10.521 1.00 88.25 219 ALA A N 1
ATOM 1566 C CA . ALA A 1 219 ? -10.109 6.252 10.253 1.00 88.25 219 ALA A CA 1
ATOM 1567 C C . ALA A 1 219 ? -11.307 5.455 10.784 1.00 88.25 219 ALA A C 1
ATOM 1569 O O . ALA A 1 219 ? -11.736 5.707 11.909 1.00 88.25 219 ALA A O 1
ATOM 1570 N N . GLY A 1 220 ? -11.794 4.469 10.025 1.00 89.50 220 GLY A N 1
ATOM 1571 C CA . GLY A 1 220 ? -12.793 3.521 10.531 1.00 89.50 220 GLY A CA 1
ATOM 1572 C C . GLY A 1 220 ? -12.258 2.739 11.735 1.00 89.50 220 GLY A C 1
ATOM 1573 O O . GLY A 1 220 ? -12.909 2.672 12.779 1.00 89.50 220 GLY A O 1
ATOM 1574 N N . ILE A 1 221 ? -11.022 2.239 11.626 1.00 92.44 221 ILE A N 1
ATOM 1575 C CA . ILE A 1 221 ? -10.256 1.683 12.750 1.00 92.44 221 ILE A CA 1
ATOM 1576 C C . ILE A 1 221 ? -8.953 2.469 12.909 1.00 92.44 221 ILE A C 1
ATOM 1578 O O . ILE A 1 221 ? -8.165 2.585 11.972 1.00 92.44 221 ILE A O 1
ATOM 1582 N N . GLN A 1 222 ? -8.708 2.985 14.108 1.00 93.00 222 GLN A N 1
ATOM 1583 C CA . GLN A 1 222 ? -7.479 3.669 14.492 1.00 93.00 222 GLN A CA 1
ATOM 1584 C C . GLN A 1 222 ? -6.711 2.810 15.498 1.00 93.00 222 GLN A C 1
ATOM 1586 O O . GLN A 1 222 ? -7.232 2.457 16.553 1.00 93.00 222 GLN A O 1
ATOM 1591 N N . ILE A 1 223 ? -5.462 2.493 15.191 1.00 93.31 223 ILE A N 1
ATOM 1592 C CA . ILE A 1 223 ? -4.569 1.705 16.035 1.00 93.31 223 ILE A CA 1
ATOM 1593 C C . ILE A 1 223 ? -3.490 2.636 16.575 1.00 93.31 223 ILE A C 1
ATOM 1595 O O . ILE A 1 223 ? -2.755 3.267 15.819 1.00 93.31 223 ILE A O 1
ATOM 1599 N N . THR A 1 224 ? -3.420 2.727 17.895 1.00 90.31 224 THR A N 1
ATOM 1600 C CA . THR A 1 224 ? -2.530 3.618 18.647 1.00 90.31 224 THR A CA 1
ATOM 1601 C C . THR A 1 224 ? -1.838 2.841 19.761 1.00 90.31 224 THR A C 1
ATOM 1603 O O . THR A 1 224 ? -2.171 1.680 20.005 1.00 90.31 224 THR A O 1
ATOM 1606 N N . GLY A 1 225 ? -0.950 3.512 20.486 1.00 80.94 225 GLY A N 1
ATOM 1607 C CA . GLY A 1 225 ? -0.257 2.932 21.628 1.00 80.94 225 GLY A CA 1
ATOM 1608 C C . GLY A 1 225 ? 1.150 2.477 21.270 1.00 80.94 225 GLY A C 1
ATOM 1609 O O . GLY A 1 225 ? 1.425 2.092 20.131 1.00 80.94 225 GLY A O 1
ATOM 1610 N N . ASP A 1 226 ? 2.021 2.568 22.263 1.00 76.44 226 ASP A N 1
ATOM 1611 C CA . ASP A 1 226 ? 3.455 2.305 22.147 1.00 76.44 226 ASP A CA 1
ATOM 1612 C C . ASP A 1 226 ? 3.894 1.101 22.990 1.00 76.44 226 ASP A C 1
ATOM 1614 O O . ASP A 1 226 ? 5.076 0.769 23.073 1.00 76.44 226 ASP A O 1
ATOM 1618 N N . GLY A 1 227 ? 2.936 0.424 23.627 1.00 69.38 227 GLY A N 1
ATOM 1619 C CA . GLY A 1 227 ? 3.168 -0.816 24.347 1.00 69.38 227 GLY A CA 1
ATOM 1620 C C . GLY A 1 227 ? 3.431 -2.007 23.420 1.00 69.38 227 GLY A C 1
ATOM 1621 O O . GLY A 1 227 ? 3.132 -2.000 22.228 1.00 69.38 227 GLY A O 1
ATOM 1622 N N . ALA A 1 228 ? 3.925 -3.103 24.001 1.00 74.44 228 ALA A N 1
ATOM 1623 C CA . ALA A 1 228 ? 4.197 -4.358 23.286 1.00 74.44 228 ALA A CA 1
ATOM 1624 C C . ALA A 1 228 ? 2.931 -5.107 22.805 1.00 74.44 228 ALA A C 1
ATOM 1626 O O . ALA A 1 228 ? 3.029 -6.174 22.195 1.00 74.44 228 ALA A O 1
ATOM 1627 N N . GLY A 1 229 ? 1.737 -4.586 23.107 1.00 78.94 229 GLY A N 1
ATOM 1628 C CA . GLY A 1 229 ? 0.461 -5.201 22.763 1.00 78.94 229 GLY A CA 1
ATOM 1629 C C . GLY A 1 229 ? 0.225 -5.252 21.252 1.00 78.94 229 GLY A C 1
ATOM 1630 O O . GLY A 1 229 ? 0.400 -4.266 20.540 1.00 78.94 229 GLY A O 1
ATOM 1631 N N . LYS A 1 230 ? -0.216 -6.412 20.756 1.00 89.56 230 LYS A N 1
ATOM 1632 C CA . LYS A 1 230 ? -0.537 -6.618 19.340 1.00 89.56 230 LYS A CA 1
ATOM 1633 C C . LYS A 1 230 ? -2.001 -6.284 19.059 1.00 89.56 230 LYS A C 1
ATOM 1635 O O . LYS A 1 230 ? -2.901 -6.834 19.696 1.00 89.56 230 LYS A O 1
ATOM 1640 N N . ALA A 1 231 ? -2.246 -5.404 18.095 1.00 94.56 231 ALA A N 1
ATOM 1641 C CA . ALA A 1 231 ? -3.586 -5.142 17.583 1.00 94.56 231 ALA A CA 1
ATOM 1642 C C . ALA A 1 231 ? -3.953 -6.180 16.512 1.00 94.56 231 ALA A C 1
ATOM 1644 O O . ALA A 1 231 ? -3.129 -6.522 15.668 1.00 94.56 231 ALA A O 1
ATOM 1645 N N . THR A 1 232 ? -5.178 -6.695 16.528 1.00 96.56 232 THR A N 1
ATOM 1646 C CA . THR A 1 232 ? -5.665 -7.641 15.512 1.00 96.56 232 THR A CA 1
ATOM 1647 C C . THR A 1 232 ? -7.029 -7.207 15.004 1.00 96.56 232 THR A C 1
ATOM 1649 O O . THR A 1 232 ? -7.950 -7.015 15.793 1.00 96.56 232 THR A O 1
ATOM 1652 N N . VAL A 1 233 ? -7.176 -7.091 13.690 1.00 96.81 233 VAL A N 1
ATOM 1653 C CA . VAL A 1 233 ? -8.453 -6.901 13.002 1.00 96.81 233 VAL A CA 1
ATOM 1654 C C . VAL A 1 233 ? -8.695 -8.124 12.123 1.00 96.81 233 VAL A C 1
ATOM 1656 O O . VAL A 1 233 ? -7.921 -8.410 11.214 1.00 96.81 233 VAL A O 1
ATOM 1659 N N . MET A 1 234 ? -9.764 -8.865 12.381 1.00 95.81 234 MET A N 1
ATOM 1660 C CA . MET A 1 234 ? -10.094 -10.084 11.643 1.00 95.81 234 MET A CA 1
ATOM 1661 C C . MET A 1 234 ? -11.470 -9.947 11.010 1.00 95.81 234 MET A C 1
ATOM 1663 O O . MET A 1 234 ? -12.396 -9.498 11.674 1.00 95.81 234 MET A O 1
ATOM 1667 N N . GLY A 1 235 ? -11.621 -10.346 9.748 1.00 93.12 235 GLY A N 1
ATOM 1668 C CA . GLY A 1 235 ? -12.906 -10.237 9.060 1.00 93.12 235 GLY A CA 1
ATOM 1669 C C . GLY A 1 235 ? -13.097 -11.245 7.946 1.00 93.12 235 GLY A C 1
ATOM 1670 O O . GLY A 1 235 ? -13.389 -10.844 6.830 1.00 93.12 235 GLY A O 1
ATOM 1671 N N . VAL A 1 236 ? -12.926 -12.538 8.241 1.00 91.56 236 VAL A N 1
ATOM 1672 C CA . VAL A 1 236 ? -12.925 -13.619 7.240 1.00 91.56 236 VAL A CA 1
ATOM 1673 C C . VAL A 1 236 ? -14.181 -13.592 6.360 1.00 91.56 236 VAL A C 1
ATOM 1675 O O . VAL A 1 236 ? -15.281 -13.927 6.812 1.00 91.56 236 VAL A O 1
ATOM 1678 N N . GLY A 1 237 ? -13.995 -13.220 5.090 1.00 89.62 237 GLY A N 1
ATOM 1679 C CA . GLY A 1 237 ? -15.077 -13.127 4.105 1.00 89.62 237 GLY A CA 1
ATOM 1680 C C . GLY A 1 237 ? -16.081 -12.013 4.406 1.00 89.62 237 GLY A C 1
ATOM 1681 O O . GLY A 1 237 ? -17.235 -12.116 4.000 1.00 89.62 237 GLY A O 1
ATOM 1682 N N . ARG A 1 238 ? -15.668 -10.992 5.167 1.00 94.12 238 ARG A N 1
ATOM 1683 C CA . ARG A 1 238 ? -16.487 -9.839 5.554 1.00 94.12 238 ARG A CA 1
ATOM 1684 C C . ARG A 1 238 ? -15.962 -8.558 4.946 1.00 94.12 238 ARG A C 1
ATOM 1686 O O . ARG A 1 238 ? -14.775 -8.426 4.648 1.00 94.12 238 ARG A O 1
ATOM 1693 N N . THR A 1 239 ? -16.870 -7.605 4.813 1.00 93.38 239 THR A N 1
ATOM 1694 C CA . THR A 1 239 ? -16.606 -6.278 4.278 1.00 93.38 239 THR A CA 1
ATOM 1695 C C . THR A 1 239 ? -16.716 -5.224 5.370 1.00 93.38 239 THR A C 1
ATOM 1697 O O . THR A 1 239 ? -17.763 -5.028 5.985 1.00 93.38 239 THR A O 1
ATOM 1700 N N . MET A 1 240 ? -15.633 -4.482 5.559 1.00 92.50 240 MET A N 1
ATOM 1701 C CA . MET A 1 240 ? -15.601 -3.205 6.252 1.00 92.50 240 MET A CA 1
ATOM 1702 C C . MET A 1 240 ? -15.782 -2.085 5.228 1.00 92.50 240 MET A C 1
ATOM 1704 O O . MET A 1 240 ? -14.895 -1.837 4.416 1.00 92.50 240 MET A O 1
ATOM 1708 N N . THR A 1 241 ? -16.905 -1.376 5.279 1.00 90.75 241 THR A N 1
ATOM 1709 C CA . THR A 1 241 ? -17.149 -0.185 4.459 1.00 90.75 241 THR A CA 1
ATOM 1710 C C . THR A 1 241 ? -16.813 1.072 5.252 1.00 90.75 241 THR A C 1
ATOM 1712 O O . THR A 1 241 ? -17.281 1.236 6.374 1.00 90.75 241 THR A O 1
ATOM 1715 N N . VAL A 1 242 ? -16.036 1.984 4.677 1.00 88.44 242 VAL A N 1
ATOM 1716 C CA . VAL A 1 242 ? -15.763 3.309 5.244 1.00 88.44 242 VAL A CA 1
ATOM 1717 C C . VAL A 1 242 ? -16.279 4.380 4.294 1.00 88.44 242 VAL A C 1
ATOM 1719 O O . VAL A 1 242 ? -15.728 4.612 3.215 1.00 88.44 242 VAL A O 1
ATOM 1722 N N . ASN A 1 243 ? -17.351 5.040 4.722 1.00 84.19 243 ASN A N 1
ATOM 1723 C CA . ASN A 1 243 ? -17.955 6.169 4.033 1.00 84.19 243 ASN A CA 1
ATOM 1724 C C . ASN A 1 243 ? -17.293 7.463 4.516 1.00 84.19 243 ASN A C 1
ATOM 1726 O O . ASN A 1 243 ? -17.205 7.708 5.720 1.00 84.19 243 ASN A O 1
ATOM 1730 N N . GLY A 1 244 ? -16.844 8.290 3.574 1.00 81.00 244 GLY A N 1
ATOM 1731 C CA . GLY A 1 244 ? -16.147 9.550 3.825 1.00 81.00 244 GLY A CA 1
ATOM 1732 C C . GLY A 1 244 ? -14.784 9.641 3.135 1.00 81.00 244 GLY A C 1
ATOM 1733 O O . GLY A 1 244 ? -14.478 8.894 2.202 1.00 81.00 244 GLY A O 1
ATOM 1734 N N . SER A 1 245 ? -13.977 10.606 3.580 1.00 81.75 245 SER A N 1
ATOM 1735 C CA . SER A 1 245 ? -12.628 10.895 3.062 1.00 81.75 245 SER A CA 1
ATOM 1736 C C . SER A 1 245 ? -11.492 10.327 3.923 1.00 81.75 245 SER A C 1
ATOM 1738 O O . SER A 1 245 ? -10.325 10.500 3.575 1.00 81.75 245 SER A O 1
ATOM 1740 N N . GLY A 1 246 ? -11.824 9.691 5.050 1.00 84.69 246 GLY A N 1
ATOM 1741 C CA . GLY A 1 246 ? -10.856 9.158 6.004 1.00 84.69 246 GLY A CA 1
ATOM 1742 C C . GLY A 1 246 ? -10.158 7.875 5.548 1.00 84.69 246 GLY A C 1
ATOM 1743 O O . GLY A 1 246 ? -10.337 7.402 4.424 1.00 84.69 246 GLY A O 1
ATOM 1744 N N . SER A 1 247 ? -9.339 7.322 6.443 1.00 92.31 247 SER A N 1
ATOM 1745 C CA . SER A 1 247 ? -8.662 6.044 6.215 1.00 92.31 247 SER A CA 1
ATOM 1746 C C . SER A 1 247 ? -9.603 4.859 6.486 1.00 92.31 247 SER A C 1
ATOM 1748 O O . SER A 1 247 ? -10.475 4.944 7.349 1.00 92.31 247 SER A O 1
ATOM 1750 N N . GLY A 1 248 ? -9.409 3.718 5.830 1.00 94.19 248 GLY A N 1
ATOM 1751 C CA . GLY A 1 248 ? -10.016 2.460 6.266 1.00 94.19 248 GLY A CA 1
ATOM 1752 C C . GLY A 1 248 ? -9.482 2.077 7.647 1.00 94.19 248 GLY A C 1
ATOM 1753 O O . GLY A 1 248 ? -10.175 2.195 8.661 1.00 94.19 248 GLY A O 1
ATOM 1754 N N . ILE A 1 249 ? -8.204 1.706 7.679 1.00 95.50 249 ILE A N 1
ATOM 1755 C CA . ILE A 1 249 ? -7.449 1.402 8.899 1.00 95.50 249 ILE A CA 1
ATOM 1756 C C . ILE A 1 249 ? -6.230 2.324 8.970 1.00 95.50 249 ILE A C 1
ATOM 1758 O O . ILE A 1 249 ? -5.504 2.484 7.989 1.00 95.50 249 ILE A O 1
ATOM 1762 N N . GLN A 1 250 ? -5.998 2.936 10.127 1.00 94.81 250 GLN A N 1
ATOM 1763 C CA . GLN A 1 250 ? -4.873 3.839 10.359 1.00 94.81 250 GLN A CA 1
ATOM 1764 C C . GLN A 1 250 ? -4.067 3.401 11.572 1.00 94.81 250 GLN A C 1
ATOM 1766 O O . GLN A 1 250 ? -4.628 3.209 12.647 1.00 94.81 250 GLN A O 1
ATOM 1771 N N . MET A 1 251 ? -2.755 3.293 11.404 1.00 93.81 251 MET A N 1
ATOM 1772 C CA . MET A 1 251 ? -1.812 2.955 12.458 1.00 93.81 251 MET A CA 1
ATOM 1773 C C . MET A 1 251 ? -0.909 4.141 12.781 1.00 93.81 251 MET A C 1
ATOM 1775 O O . MET A 1 251 ? -0.226 4.685 11.910 1.00 93.81 251 MET A O 1
ATOM 1779 N N . GLU A 1 252 ? -0.916 4.514 14.054 1.00 91.56 252 GLU A N 1
ATOM 1780 C CA . GLU A 1 252 ? -0.140 5.615 14.634 1.00 91.56 252 GLU A CA 1
ATOM 1781 C C . GLU A 1 252 ? 0.715 5.162 15.821 1.00 91.56 252 GLU A C 1
ATOM 1783 O O . GLU A 1 252 ? 1.519 5.942 16.317 1.00 91.56 252 GLU A O 1
ATOM 1788 N N . GLY A 1 253 ? 0.518 3.931 16.298 1.00 86.56 253 GLY A N 1
ATOM 1789 C CA . GLY A 1 253 ? 1.323 3.332 17.358 1.00 86.56 253 GLY A CA 1
ATOM 1790 C C . GLY A 1 253 ? 2.607 2.689 16.837 1.00 86.56 253 GLY A C 1
ATOM 1791 O O . GLY A 1 253 ? 2.684 2.317 15.664 1.00 86.56 253 GLY A O 1
ATOM 1792 N N . SER A 1 254 ? 3.584 2.519 17.724 1.00 87.12 254 SER A N 1
ATOM 1793 C CA . SER A 1 254 ? 4.868 1.853 17.446 1.00 87.12 254 SER A CA 1
ATOM 1794 C C . SER A 1 254 ? 4.824 0.316 17.538 1.00 87.12 254 SER A C 1
ATOM 1796 O O . SER A 1 254 ? 5.800 -0.354 17.206 1.00 87.12 254 SER A O 1
ATOM 1798 N N . GLY A 1 255 ? 3.693 -0.259 17.965 1.00 88.31 255 GLY A N 1
ATOM 1799 C CA . GLY A 1 255 ? 3.511 -1.706 18.124 1.00 88.31 255 GLY A CA 1
ATOM 1800 C C . GLY A 1 255 ? 3.329 -2.498 16.818 1.00 88.31 255 GLY A C 1
ATOM 1801 O O . GLY A 1 255 ? 3.663 -2.051 15.721 1.00 88.31 255 GLY A O 1
ATOM 1802 N N . ASN A 1 256 ? 2.762 -3.703 16.938 1.00 91.88 256 ASN A N 1
ATOM 1803 C CA . ASN A 1 256 ? 2.423 -4.569 15.802 1.00 91.88 256 ASN A CA 1
ATOM 1804 C C . ASN A 1 256 ? 0.905 -4.634 15.596 1.00 91.88 256 ASN A C 1
ATOM 1806 O O . ASN A 1 256 ? 0.149 -4.772 16.561 1.00 91.88 256 ASN A O 1
ATOM 1810 N N . ALA A 1 257 ? 0.465 -4.611 14.342 1.00 95.44 257 ALA A N 1
ATOM 1811 C CA . ALA A 1 257 ? -0.931 -4.764 13.960 1.00 95.44 257 ALA A CA 1
ATOM 1812 C C . ALA A 1 257 ? -1.093 -5.806 12.850 1.00 95.44 257 ALA A C 1
ATOM 1814 O O . ALA A 1 257 ? -0.378 -5.756 11.852 1.00 95.44 257 ALA A O 1
ATOM 1815 N N . ASP A 1 258 ? -2.069 -6.700 12.994 1.00 97.25 258 ASP A N 1
ATOM 1816 C CA . ASP A 1 258 ? -2.455 -7.655 11.955 1.00 97.25 258 ASP A CA 1
ATOM 1817 C C . ASP A 1 258 ? -3.869 -7.356 11.459 1.00 97.25 258 ASP A C 1
ATOM 1819 O O . ASP A 1 258 ? -4.794 -7.189 12.254 1.00 97.25 258 ASP A O 1
ATOM 1823 N N . VAL A 1 259 ? -4.053 -7.356 10.141 1.00 97.94 259 VAL A N 1
ATOM 1824 C CA . VAL A 1 259 ? -5.359 -7.320 9.480 1.00 97.94 259 VAL A CA 1
ATOM 1825 C C . VAL A 1 259 ? -5.494 -8.577 8.635 1.00 97.94 259 VAL A C 1
ATOM 1827 O O . VAL A 1 259 ? -4.647 -8.858 7.786 1.00 97.94 259 VAL A O 1
ATOM 1830 N N . MET A 1 260 ? -6.547 -9.357 8.872 1.00 97.62 260 MET A N 1
ATOM 1831 C CA . MET A 1 260 ? -6.658 -10.713 8.336 1.00 97.62 260 MET A CA 1
ATOM 1832 C C . MET A 1 260 ? -7.977 -10.949 7.609 1.00 97.62 260 MET A C 1
ATOM 1834 O O . MET A 1 260 ? -9.054 -10.819 8.202 1.00 97.62 260 MET A O 1
ATOM 1838 N N . ARG A 1 261 ? -7.867 -11.401 6.354 1.00 96.38 261 ARG A N 1
ATOM 1839 C CA . ARG A 1 261 ? -8.954 -11.933 5.513 1.00 96.38 261 ARG A CA 1
ATOM 1840 C C . ARG A 1 261 ? -10.157 -11.004 5.365 1.00 96.38 261 ARG A C 1
ATOM 1842 O O . ARG A 1 261 ? -11.277 -11.485 5.229 1.00 96.38 261 ARG A O 1
ATOM 1849 N N . LEU A 1 262 ? -9.912 -9.700 5.446 1.00 96.94 262 LEU A N 1
ATOM 1850 C CA . LEU A 1 262 ? -10.923 -8.652 5.467 1.00 96.94 262 LEU A CA 1
ATOM 1851 C C . LEU A 1 262 ? -10.953 -7.929 4.123 1.00 96.94 262 LEU A C 1
ATOM 1853 O O . LEU A 1 262 ? -9.905 -7.559 3.592 1.00 96.94 262 LEU A O 1
ATOM 1857 N N . LYS A 1 263 ? -12.154 -7.644 3.627 1.00 97.88 263 LYS A N 1
ATOM 1858 C CA . LYS A 1 263 ? -12.354 -6.683 2.547 1.00 97.88 263 LYS A CA 1
ATOM 1859 C C . LYS A 1 263 ? -12.578 -5.292 3.129 1.00 97.88 263 LYS A C 1
ATOM 1861 O O . LYS A 1 263 ? -13.496 -5.084 3.915 1.00 97.88 263 LYS A O 1
ATOM 1866 N N . ILE A 1 264 ? -11.758 -4.326 2.742 1.00 97.12 264 ILE A N 1
ATOM 1867 C CA . ILE A 1 264 ? -11.845 -2.923 3.142 1.00 97.12 264 ILE A CA 1
ATOM 1868 C C . ILE A 1 264 ? -12.309 -2.127 1.925 1.00 97.12 264 ILE A C 1
ATOM 1870 O O . ILE A 1 264 ? -11.604 -2.027 0.921 1.00 97.12 264 ILE A O 1
ATOM 1874 N N . LYS A 1 265 ? -13.498 -1.539 2.016 1.00 95.38 265 LYS A N 1
ATOM 1875 C CA . LYS A 1 265 ? -14.143 -0.791 0.939 1.00 95.38 265 LYS A CA 1
ATOM 1876 C C . LYS A 1 265 ? -14.308 0.672 1.318 1.00 95.38 265 LYS A C 1
ATOM 1878 O O . LYS A 1 265 ? -14.892 0.984 2.349 1.00 95.38 265 LYS A O 1
ATOM 1883 N N . GLY A 1 266 ? -13.829 1.571 0.471 1.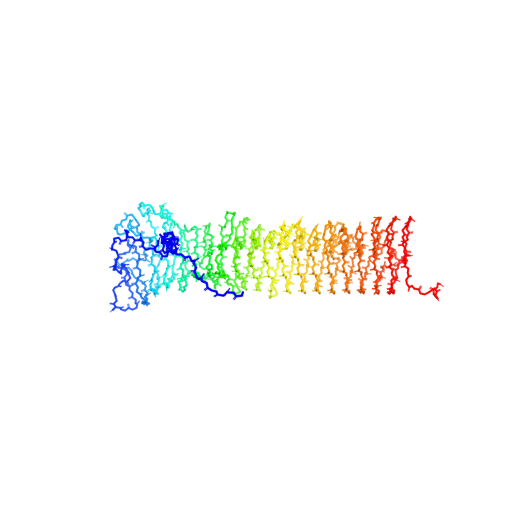00 92.81 266 GLY A N 1
ATOM 1884 C CA . GLY A 1 266 ? -13.901 3.014 0.682 1.00 92.81 266 GLY A CA 1
ATOM 1885 C C . GLY A 1 266 ? -14.759 3.742 -0.341 1.00 92.81 266 GLY A C 1
ATOM 1886 O O . GLY A 1 266 ? -15.002 3.261 -1.450 1.00 92.81 266 GLY A O 1
ATOM 1887 N N . SER A 1 267 ? -15.162 4.965 0.000 1.00 88.06 267 SER A N 1
ATOM 1888 C CA . SER A 1 267 ? -15.712 5.934 -0.960 1.00 88.06 267 SER A CA 1
ATOM 1889 C C . SER A 1 267 ? -14.674 6.938 -1.486 1.00 88.06 267 SER A C 1
ATOM 1891 O O . SER A 1 267 ? -14.960 7.680 -2.426 1.00 88.06 267 SER A O 1
ATOM 1893 N N . GLY A 1 268 ? -13.460 6.956 -0.941 1.00 83.12 268 GLY A N 1
ATOM 1894 C CA . GLY A 1 268 ? -12.372 7.886 -1.261 1.00 83.12 268 GLY A CA 1
ATOM 1895 C C . GLY A 1 268 ? -11.265 7.773 -0.210 1.00 83.12 268 GLY A C 1
ATOM 1896 O O . GLY A 1 268 ? -11.293 6.842 0.578 1.00 83.12 268 GLY A O 1
ATOM 1897 N N . GLY A 1 269 ? -10.292 8.688 -0.178 1.00 90.69 269 GLY A N 1
ATOM 1898 C CA . GLY A 1 269 ? -9.256 8.677 0.867 1.00 90.69 269 GLY A CA 1
ATOM 1899 C C . GLY A 1 269 ? -8.244 7.531 0.728 1.00 90.69 269 GLY A C 1
ATOM 1900 O O . GLY A 1 269 ? -7.796 7.243 -0.388 1.00 90.69 269 GLY A O 1
ATOM 1901 N N . THR A 1 270 ? -7.887 6.907 1.857 1.00 95.25 270 THR A N 1
ATOM 1902 C CA . THR A 1 270 ? -6.828 5.881 1.959 1.00 95.25 270 THR A CA 1
ATOM 1903 C C . THR A 1 270 ? -7.367 4.561 2.513 1.00 95.25 270 THR A C 1
ATOM 1905 O O . THR A 1 270 ? -8.058 4.579 3.521 1.00 95.25 270 THR A O 1
ATOM 1908 N N . GLY A 1 271 ? -7.030 3.411 1.933 1.00 96.88 271 GLY A N 1
ATOM 1909 C CA . GLY A 1 271 ? -7.429 2.111 2.483 1.00 96.88 271 GLY A CA 1
ATOM 1910 C C . GLY A 1 271 ? -6.727 1.808 3.804 1.00 96.88 271 GLY A C 1
ATOM 1911 O O . GLY A 1 271 ? -7.366 1.729 4.853 1.00 96.88 271 GLY A O 1
ATOM 1912 N N . VAL A 1 272 ? -5.401 1.703 3.764 1.00 97.81 272 VAL A N 1
ATOM 1913 C CA . VAL A 1 272 ? -4.548 1.482 4.940 1.00 97.81 272 VAL A CA 1
ATOM 1914 C C . VAL A 1 272 ? -3.494 2.577 5.032 1.00 97.81 272 VAL A C 1
ATOM 1916 O O . VAL A 1 272 ? -2.823 2.880 4.048 1.00 97.81 272 VAL A O 1
ATOM 1919 N N . ARG A 1 273 ? -3.326 3.165 6.216 1.00 96.19 273 ARG A N 1
ATOM 1920 C CA . ARG A 1 273 ? -2.350 4.230 6.468 1.00 96.19 273 ARG A CA 1
ATOM 1921 C C . ARG A 1 273 ? -1.448 3.883 7.645 1.00 96.19 273 ARG A C 1
ATOM 1923 O O . ARG A 1 273 ? -1.954 3.564 8.717 1.00 96.19 273 ARG A O 1
ATOM 1930 N N . VAL A 1 274 ? -0.136 4.008 7.465 1.00 94.94 274 VAL A N 1
ATOM 1931 C CA . VAL A 1 274 ? 0.865 3.858 8.535 1.00 94.94 274 VAL A CA 1
ATOM 1932 C C . VAL A 1 274 ? 1.726 5.113 8.580 1.00 94.94 274 VAL A C 1
ATOM 1934 O O . VAL A 1 274 ? 2.249 5.538 7.549 1.00 94.94 274 VAL A O 1
ATOM 1937 N N . GLN A 1 275 ? 1.804 5.744 9.752 1.00 89.81 275 GLN A N 1
ATOM 1938 C CA . GLN A 1 275 ? 2.449 7.054 9.925 1.00 89.81 275 GLN A CA 1
ATOM 1939 C C . GLN A 1 275 ? 3.316 7.173 11.190 1.00 89.81 275 GLN A C 1
ATOM 1941 O O . GLN A 1 275 ? 3.709 8.278 11.553 1.00 89.81 275 GLN A O 1
ATOM 1946 N N . ASN A 1 276 ? 3.630 6.055 11.851 1.00 83.06 276 ASN A N 1
ATOM 1947 C CA . ASN A 1 276 ? 4.590 6.001 12.958 1.00 83.06 276 ASN A CA 1
ATOM 1948 C C . ASN A 1 276 ? 5.883 5.300 12.515 1.00 83.06 276 ASN A C 1
ATOM 1950 O O . ASN A 1 276 ? 5.820 4.284 11.828 1.00 83.06 276 ASN A O 1
ATOM 1954 N N . GLU A 1 277 ? 7.036 5.842 12.914 1.00 74.50 277 GLU A N 1
ATOM 1955 C CA . GLU A 1 277 ? 8.364 5.433 12.438 1.00 74.50 277 GLU A CA 1
ATOM 1956 C C . GLU A 1 277 ? 8.721 3.969 12.690 1.00 74.50 277 GLU A C 1
ATOM 1958 O O . GLU A 1 277 ? 9.454 3.389 11.890 1.00 74.50 277 GLU A O 1
ATOM 1963 N N . THR A 1 278 ? 8.180 3.345 13.736 1.00 85.81 278 THR A N 1
ATOM 1964 C CA . THR A 1 278 ? 8.576 1.984 14.144 1.00 85.81 278 THR A CA 1
ATOM 1965 C C . THR A 1 278 ? 7.449 0.956 14.074 1.00 85.81 278 THR A C 1
ATOM 1967 O O . THR A 1 278 ? 7.709 -0.245 14.158 1.00 85.81 278 THR A O 1
ATOM 1970 N N . GLY A 1 279 ? 6.207 1.401 13.862 1.00 90.56 279 GLY A N 1
ATOM 1971 C CA . GLY A 1 279 ? 5.041 0.524 13.803 1.00 90.56 279 GLY A CA 1
ATOM 1972 C C . GLY A 1 279 ? 5.093 -0.461 12.633 1.00 90.56 279 GLY A C 1
ATOM 1973 O O . GLY A 1 279 ? 5.500 -0.109 11.525 1.00 90.56 279 GLY A O 1
ATOM 1974 N N . THR A 1 280 ? 4.644 -1.699 12.859 1.00 94.56 280 THR A N 1
ATOM 1975 C CA . THR A 1 280 ? 4.505 -2.711 11.796 1.00 94.56 280 THR A CA 1
ATOM 1976 C C . THR A 1 280 ? 3.049 -3.124 11.602 1.00 94.56 280 THR A C 1
ATOM 1978 O O . THR A 1 280 ? 2.418 -3.664 12.509 1.00 94.56 280 THR A O 1
ATOM 1981 N N . MET A 1 281 ? 2.536 -2.938 10.387 1.00 97.06 281 MET A N 1
ATOM 1982 C CA . MET A 1 281 ? 1.227 -3.410 9.936 1.00 97.06 281 MET A CA 1
ATOM 1983 C C . MET A 1 281 ? 1.396 -4.625 9.019 1.00 97.06 281 MET A C 1
ATOM 1985 O O . MET A 1 281 ? 2.085 -4.534 8.006 1.00 97.06 281 MET A O 1
ATOM 1989 N N . THR A 1 282 ? 0.731 -5.738 9.317 1.00 98.12 282 THR A N 1
ATOM 1990 C CA . THR A 1 282 ? 0.694 -6.934 8.466 1.00 98.12 282 THR A CA 1
ATOM 1991 C C . THR A 1 282 ? -0.715 -7.149 7.922 1.00 98.12 282 THR A C 1
ATOM 1993 O O . THR A 1 282 ? -1.658 -7.351 8.680 1.00 98.12 282 THR A O 1
ATOM 1996 N N . LEU A 1 283 ? -0.862 -7.146 6.602 1.00 98.62 283 LEU A N 1
ATOM 1997 C CA . LEU A 1 283 ? -2.088 -7.460 5.876 1.00 98.62 283 LEU A CA 1
ATOM 1998 C C . LEU A 1 283 ? -1.978 -8.888 5.325 1.00 98.62 283 LEU A C 1
ATOM 2000 O O . LEU A 1 283 ? -1.045 -9.192 4.584 1.00 98.62 283 LEU A O 1
ATOM 2004 N N . MET A 1 284 ? -2.905 -9.773 5.690 1.00 98.12 284 MET A N 1
ATOM 2005 C CA . MET A 1 284 ? -2.926 -11.175 5.250 1.00 98.12 284 MET A CA 1
ATOM 2006 C C . MET A 1 284 ? -4.253 -11.515 4.573 1.00 98.12 284 MET A C 1
ATOM 2008 O O . MET A 1 284 ? -5.277 -11.625 5.252 1.00 98.12 284 MET A O 1
ATOM 2012 N N . GLY A 1 285 ? -4.235 -11.708 3.253 1.00 97.75 285 GLY A N 1
ATOM 2013 C CA . GLY A 1 285 ? -5.436 -11.977 2.453 1.00 97.75 285 GLY A CA 1
ATOM 2014 C C . GLY A 1 285 ? -6.455 -10.847 2.508 1.00 97.75 285 GLY A C 1
ATOM 2015 O O . GLY A 1 285 ? -7.647 -11.092 2.660 1.00 97.75 285 GLY A O 1
ATOM 2016 N N . VAL A 1 286 ? -5.979 -9.604 2.480 1.00 98.56 286 VAL A N 1
ATOM 2017 C CA . VAL A 1 286 ? -6.819 -8.407 2.566 1.00 98.56 286 VAL A CA 1
ATOM 2018 C C . VAL A 1 286 ? -7.146 -7.917 1.160 1.00 98.56 286 VAL A C 1
ATOM 2020 O O . VAL A 1 286 ? -6.268 -7.825 0.304 1.00 98.56 286 VAL A O 1
ATOM 2023 N N . GLU A 1 287 ? -8.406 -7.558 0.936 1.00 98.62 287 GLU A N 1
ATOM 2024 C CA . GLU A 1 287 ? -8.841 -6.864 -0.277 1.00 98.62 287 GLU A CA 1
ATOM 2025 C C . GLU A 1 287 ? -9.073 -5.389 0.047 1.00 98.62 287 GLU A C 1
ATOM 2027 O O . GLU A 1 287 ? -9.832 -5.072 0.958 1.00 98.62 287 GLU A O 1
ATOM 2032 N N . ILE A 1 288 ? -8.457 -4.472 -0.690 1.00 98.38 288 ILE A N 1
ATOM 2033 C CA . ILE A 1 288 ? -8.654 -3.027 -0.534 1.00 98.38 288 ILE A CA 1
ATOM 2034 C C . ILE A 1 288 ? -9.281 -2.491 -1.817 1.00 98.38 288 ILE A C 1
ATOM 2036 O O . ILE A 1 288 ? -8.691 -2.637 -2.882 1.00 98.38 288 ILE A O 1
ATOM 2040 N N . GLU A 1 289 ? -10.441 -1.837 -1.744 1.00 97.25 289 GLU A N 1
ATOM 2041 C CA . GLU A 1 289 ? -11.096 -1.258 -2.925 1.00 97.25 289 GLU A CA 1
ATOM 2042 C C . GLU A 1 289 ? -11.778 0.091 -2.657 1.00 97.25 289 GLU A C 1
ATOM 2044 O O . GLU A 1 289 ? -12.174 0.413 -1.539 1.00 97.25 289 GLU A O 1
ATOM 2049 N N . GLY A 1 290 ? -11.958 0.894 -3.708 1.00 94.69 290 GLY A N 1
ATOM 2050 C CA . GLY A 1 290 ? -12.755 2.128 -3.651 1.00 94.69 290 GLY A CA 1
ATOM 2051 C C . GLY A 1 290 ? -12.036 3.353 -3.064 1.00 94.69 290 GLY A C 1
ATOM 2052 O O . GLY A 1 290 ? -12.625 4.436 -2.971 1.00 94.69 290 GLY A O 1
ATOM 2053 N N . PHE A 1 291 ? -10.751 3.225 -2.739 1.00 94.94 291 PHE A N 1
ATOM 2054 C CA . PHE A 1 291 ? -9.912 4.317 -2.242 1.00 94.94 291 PHE A CA 1
ATOM 2055 C C . PHE A 1 291 ? -9.138 5.018 -3.372 1.00 94.94 291 PHE A C 1
ATOM 2057 O O . PHE A 1 291 ? -8.949 4.463 -4.458 1.00 94.94 291 PHE A O 1
ATOM 2064 N N . LYS A 1 292 ? -8.684 6.257 -3.118 1.00 95.00 292 LYS A N 1
ATOM 2065 C CA . LYS A 1 292 ? -7.718 6.943 -4.000 1.00 95.00 292 LYS A CA 1
ATOM 2066 C C . LYS A 1 292 ? -6.307 6.421 -3.760 1.00 95.00 292 LYS A C 1
ATOM 2068 O O . LYS A 1 292 ? -5.564 6.246 -4.714 1.00 95.00 292 LYS A O 1
ATOM 2073 N N . MET A 1 293 ? -5.955 6.176 -2.501 1.00 96.25 293 MET A N 1
ATOM 2074 C CA . MET A 1 293 ? -4.730 5.479 -2.122 1.00 96.25 293 MET A CA 1
ATOM 2075 C C . MET A 1 293 ? -5.096 4.128 -1.525 1.00 96.25 293 MET A C 1
ATOM 2077 O O . MET A 1 293 ? -5.886 4.078 -0.585 1.00 96.25 293 MET A O 1
ATOM 2081 N N . GLY A 1 294 ? -4.543 3.037 -2.042 1.00 97.56 294 GLY A N 1
ATOM 2082 C CA . GLY A 1 294 ? -4.756 1.721 -1.444 1.00 97.56 294 GLY A CA 1
ATOM 2083 C C . GLY A 1 294 ? -4.056 1.630 -0.091 1.00 97.56 294 GLY A C 1
ATOM 2084 O O . GLY A 1 294 ? -4.699 1.565 0.956 1.00 97.56 294 GLY A O 1
ATOM 2085 N N . VAL A 1 295 ? -2.729 1.718 -0.126 1.00 98.31 295 VAL A N 1
ATOM 2086 C CA . VAL A 1 295 ? -1.848 1.769 1.043 1.00 98.31 295 VAL A CA 1
ATOM 2087 C C . VAL A 1 295 ? -1.041 3.062 1.007 1.00 98.31 295 VAL A C 1
ATOM 2089 O O . VAL A 1 295 ? -0.482 3.423 -0.025 1.00 98.31 295 VAL A O 1
ATOM 2092 N N . ASN A 1 296 ? -0.964 3.760 2.135 1.00 96.56 296 ASN A N 1
ATOM 2093 C CA . ASN A 1 296 ? -0.126 4.939 2.324 1.00 96.56 296 ASN A CA 1
ATOM 2094 C C . ASN A 1 296 ? 0.840 4.693 3.488 1.00 96.56 296 ASN A C 1
ATOM 2096 O O . ASN A 1 296 ? 0.440 4.764 4.655 1.00 96.56 296 ASN A O 1
ATOM 2100 N N . ALA A 1 297 ? 2.090 4.380 3.162 1.00 95.69 297 ALA A N 1
ATOM 2101 C CA . ALA A 1 297 ? 3.154 4.158 4.130 1.00 95.69 297 ALA A CA 1
ATOM 2102 C C . ALA A 1 297 ? 4.023 5.416 4.219 1.00 95.69 297 ALA A C 1
ATOM 2104 O O . ALA A 1 297 ? 4.902 5.661 3.393 1.00 95.69 297 ALA A O 1
ATOM 2105 N N . GLN A 1 298 ? 3.756 6.238 5.228 1.00 92.75 298 GLN A N 1
ATOM 2106 C CA . GLN A 1 298 ? 4.551 7.433 5.491 1.00 92.75 298 GLN A CA 1
ATOM 2107 C C . GLN A 1 298 ? 5.769 7.125 6.350 1.00 92.75 298 GLN A C 1
ATOM 2109 O O . GLN A 1 298 ? 6.758 7.836 6.264 1.00 92.75 298 GLN A O 1
ATOM 2114 N N . SER A 1 299 ? 5.706 6.072 7.156 1.00 89.38 299 SER A N 1
ATOM 2115 C CA . SER A 1 299 ? 6.801 5.586 7.989 1.00 89.38 299 SER A CA 1
ATOM 2116 C C . SER A 1 299 ? 6.470 4.168 8.483 1.00 89.38 299 SER A C 1
ATOM 2118 O O . SER A 1 299 ? 5.420 3.624 8.119 1.00 89.38 299 SER A O 1
ATOM 2120 N N . GLY A 1 300 ? 7.370 3.540 9.244 1.00 92.81 300 GLY A N 1
ATOM 2121 C CA . GLY A 1 300 ? 7.171 2.178 9.742 1.00 92.81 300 GLY A CA 1
ATOM 2122 C C . GLY A 1 300 ? 7.203 1.122 8.636 1.00 92.81 300 GLY A C 1
ATOM 2123 O O . GLY A 1 300 ? 7.708 1.354 7.537 1.00 92.81 300 GLY A O 1
ATOM 2124 N N . THR A 1 301 ? 6.674 -0.066 8.927 1.00 95.62 301 THR A N 1
ATOM 2125 C CA . THR A 1 301 ? 6.655 -1.201 7.993 1.00 95.62 301 THR A CA 1
ATOM 2126 C C . THR A 1 301 ? 5.231 -1.640 7.663 1.00 95.62 301 THR A C 1
ATOM 2128 O O . THR A 1 301 ? 4.431 -1.899 8.560 1.00 95.62 301 THR A O 1
ATOM 2131 N N . VAL A 1 302 ? 4.927 -1.826 6.377 1.00 98.12 302 VAL A N 1
ATOM 2132 C CA . VAL A 1 302 ? 3.712 -2.508 5.908 1.00 98.12 302 VAL A CA 1
ATOM 2133 C C . VAL A 1 302 ? 4.097 -3.808 5.211 1.00 98.12 302 VAL A C 1
ATOM 2135 O O . VAL A 1 302 ? 4.810 -3.795 4.212 1.00 98.12 302 VAL A O 1
ATOM 2138 N N . LYS A 1 303 ? 3.620 -4.940 5.724 1.00 98.62 303 LYS A N 1
ATOM 2139 C CA . LYS A 1 303 ? 3.767 -6.269 5.119 1.00 98.62 303 LYS A CA 1
ATOM 2140 C C . LYS A 1 303 ? 2.437 -6.675 4.500 1.00 98.62 303 LYS A C 1
ATOM 2142 O O . LYS A 1 303 ? 1.420 -6.611 5.179 1.00 98.62 303 LYS A O 1
ATOM 2147 N N . ILE A 1 304 ? 2.425 -7.085 3.240 1.00 98.75 304 ILE A N 1
ATOM 2148 C CA . ILE A 1 304 ? 1.214 -7.378 2.469 1.00 98.75 304 ILE A CA 1
ATOM 2149 C C . ILE A 1 304 ? 1.372 -8.765 1.852 1.00 98.75 304 ILE A C 1
ATOM 2151 O O . ILE A 1 304 ? 2.170 -8.947 0.941 1.00 98.75 304 ILE A O 1
ATOM 2155 N N . ASN A 1 305 ? 0.630 -9.741 2.370 1.00 96.44 305 ASN A N 1
ATOM 2156 C CA . ASN A 1 305 ? 0.821 -11.162 2.079 1.00 96.44 305 ASN A CA 1
ATOM 2157 C C . ASN A 1 305 ? -0.514 -11.867 1.789 1.00 96.44 305 ASN A C 1
ATOM 2159 O O . ASN A 1 305 ? -1.596 -11.296 1.961 1.00 96.44 305 ASN A O 1
ATOM 2163 N N . GLY A 1 306 ? -0.442 -13.149 1.424 1.00 94.50 306 GLY A N 1
ATOM 2164 C CA . GLY A 1 306 ? -1.603 -14.037 1.320 1.00 94.50 306 GLY A CA 1
ATOM 2165 C C . GLY A 1 306 ? -2.532 -13.669 0.170 1.00 94.50 306 GLY A C 1
ATOM 2166 O O . GLY A 1 306 ? -3.733 -13.579 0.385 1.00 94.50 306 GLY A O 1
ATOM 2167 N N . GLU A 1 307 ? -1.966 -13.388 -1.006 1.00 95.69 307 GLU A N 1
ATOM 2168 C CA . GLU A 1 307 ? -2.705 -13.003 -2.221 1.00 95.69 307 GLU A CA 1
ATOM 2169 C C . GLU A 1 307 ? -3.570 -11.737 -2.069 1.00 95.69 307 GLU A C 1
ATOM 2171 O O . GLU A 1 307 ? -4.563 -11.553 -2.771 1.00 95.69 307 GLU A O 1
ATOM 2176 N N . SER A 1 308 ? -3.183 -10.832 -1.162 1.00 98.38 308 SER A N 1
ATOM 2177 C CA . SER A 1 308 ? -3.891 -9.565 -0.951 1.00 98.38 308 SER A CA 1
ATOM 2178 C C . SER A 1 308 ? -4.039 -8.770 -2.256 1.00 98.38 308 SER A C 1
ATOM 2180 O O . SER A 1 308 ? -3.126 -8.717 -3.087 1.00 98.38 308 SER A O 1
ATOM 2182 N N . THR A 1 309 ? -5.183 -8.108 -2.424 1.00 98.50 309 THR A N 1
ATOM 2183 C CA . THR A 1 309 ? -5.471 -7.289 -3.608 1.00 98.50 309 THR A CA 1
ATOM 2184 C C . THR A 1 309 ? -5.697 -5.835 -3.226 1.00 98.50 309 THR A C 1
ATOM 2186 O O . THR A 1 309 ? -6.351 -5.519 -2.234 1.00 98.50 309 THR A O 1
ATOM 2189 N N . ILE A 1 310 ? -5.150 -4.926 -4.026 1.00 98.69 310 ILE A N 1
ATOM 2190 C CA . ILE A 1 310 ? -5.306 -3.484 -3.855 1.00 98.69 310 ILE A CA 1
ATOM 2191 C C . ILE A 1 310 ? -5.877 -2.925 -5.147 1.00 98.69 310 ILE A C 1
ATOM 2193 O O . ILE A 1 310 ? -5.200 -2.930 -6.165 1.00 98.69 310 ILE A O 1
ATOM 2197 N N . THR A 1 311 ? -7.098 -2.408 -5.103 1.00 98.00 311 THR A N 1
ATOM 2198 C CA . THR A 1 311 ? -7.784 -1.806 -6.247 1.00 98.00 311 THR A CA 1
ATOM 2199 C C . THR A 1 311 ? -8.050 -0.334 -5.983 1.00 98.00 311 THR A C 1
ATOM 2201 O O . THR A 1 311 ? -8.788 0.027 -5.062 1.00 98.00 311 THR A O 1
ATOM 2204 N N . VAL A 1 312 ? -7.479 0.535 -6.810 1.00 96.81 312 VAL A N 1
ATOM 2205 C CA . VAL A 1 312 ? -7.630 1.987 -6.665 1.00 96.81 312 VAL A CA 1
ATOM 2206 C C . VAL A 1 312 ? -8.478 2.589 -7.766 1.00 96.81 312 VAL A C 1
ATOM 2208 O O . VAL A 1 312 ? -8.512 2.109 -8.900 1.00 96.81 312 VAL A O 1
ATOM 2211 N N . LYS A 1 313 ? -9.168 3.671 -7.400 1.00 94.25 313 LYS A N 1
ATOM 2212 C CA . LYS A 1 313 ? -9.983 4.467 -8.320 1.00 94.25 313 LYS A CA 1
ATOM 2213 C C . LYS A 1 313 ? -9.128 5.111 -9.414 1.00 94.25 313 LYS A C 1
ATOM 2215 O O . LYS A 1 313 ? -7.906 5.206 -9.297 1.00 94.25 313 LYS A O 1
ATOM 2220 N N . ASP A 1 314 ? -9.799 5.604 -10.452 1.00 92.44 314 ASP A N 1
ATOM 2221 C CA . ASP A 1 314 ? -9.170 6.400 -11.507 1.00 92.44 314 ASP A CA 1
ATOM 2222 C C . ASP A 1 314 ? -8.338 7.558 -10.924 1.00 92.44 314 ASP A C 1
ATOM 2224 O O . ASP A 1 314 ? -8.735 8.210 -9.951 1.00 92.44 314 ASP A O 1
ATOM 2228 N N . GLY A 1 315 ? -7.137 7.756 -11.470 1.00 91.94 315 GLY A N 1
ATOM 2229 C CA . GLY A 1 315 ? -6.150 8.711 -10.953 1.00 91.94 315 GLY A CA 1
ATOM 2230 C C . GLY A 1 315 ? -5.547 8.377 -9.578 1.00 91.94 315 GLY A C 1
ATOM 2231 O O . GLY A 1 315 ? -4.748 9.162 -9.070 1.00 91.94 315 GLY A O 1
ATOM 2232 N N . GLY A 1 316 ? -5.905 7.243 -8.970 1.00 96.12 316 GLY A N 1
ATOM 2233 C CA . GLY A 1 316 ? -5.393 6.789 -7.677 1.00 96.12 316 GLY A CA 1
ATOM 2234 C C . GLY A 1 316 ? -4.007 6.140 -7.729 1.00 96.12 316 GLY A C 1
ATOM 2235 O O . GLY A 1 316 ? -3.449 5.908 -8.803 1.00 96.12 316 GLY A O 1
ATOM 2236 N N . THR A 1 317 ? -3.478 5.818 -6.551 1.00 98.12 317 THR A N 1
ATOM 2237 C CA . THR A 1 317 ? -2.176 5.170 -6.347 1.00 98.12 317 THR A CA 1
ATOM 2238 C C . THR A 1 317 ? -2.343 3.922 -5.492 1.00 98.12 317 THR A C 1
ATOM 2240 O O . THR A 1 317 ? -2.837 4.017 -4.368 1.00 98.12 317 THR A O 1
ATOM 2243 N N . GLY A 1 318 ? -1.916 2.759 -5.987 1.00 98.38 318 GLY A N 1
ATOM 2244 C CA . GLY A 1 318 ? -1.989 1.498 -5.242 1.00 98.38 318 GLY A CA 1
ATOM 2245 C C . GLY A 1 318 ? -1.259 1.574 -3.902 1.00 98.38 318 GLY A C 1
ATOM 2246 O O . GLY A 1 318 ? -1.890 1.506 -2.847 1.00 98.38 318 GLY A O 1
ATOM 2247 N N . ILE A 1 319 ? 0.056 1.780 -3.951 1.00 98.50 319 ILE A N 1
ATOM 2248 C CA . ILE A 1 319 ? 0.925 1.963 -2.782 1.00 98.50 319 ILE A CA 1
ATOM 2249 C C . ILE A 1 319 ? 1.644 3.306 -2.908 1.00 98.50 319 ILE A C 1
ATOM 2251 O O . ILE A 1 319 ? 2.384 3.531 -3.860 1.00 98.50 319 ILE A O 1
ATOM 2255 N N . SER A 1 320 ? 1.426 4.199 -1.948 1.00 97.19 320 SER A N 1
ATOM 2256 C CA . SER A 1 320 ? 2.069 5.511 -1.866 1.00 97.19 320 SER A CA 1
ATOM 2257 C C . SER A 1 320 ? 3.031 5.550 -0.686 1.00 97.19 320 SER A C 1
ATOM 2259 O O . SER A 1 320 ? 2.669 5.148 0.422 1.00 97.19 320 SER A O 1
ATOM 2261 N N . MET A 1 321 ? 4.229 6.081 -0.909 1.00 95.31 321 MET A N 1
ATOM 2262 C CA . MET A 1 321 ? 5.279 6.214 0.097 1.00 95.31 321 MET A CA 1
ATOM 2263 C C . MET A 1 321 ? 5.894 7.612 0.070 1.00 95.31 321 MET A C 1
ATOM 2265 O O . MET A 1 321 ? 6.085 8.187 -1.004 1.00 95.31 321 MET A O 1
ATOM 2269 N N . SER A 1 322 ? 6.174 8.177 1.249 1.00 88.81 322 SER A N 1
ATOM 2270 C CA . SER A 1 322 ? 6.636 9.571 1.345 1.00 88.81 322 SER A CA 1
ATOM 2271 C C . SER A 1 322 ? 7.615 9.903 2.475 1.00 88.81 322 SER A C 1
ATOM 2273 O O . SER A 1 322 ? 8.024 11.058 2.552 1.00 88.81 322 SER A O 1
ATOM 2275 N N . GLY A 1 323 ? 7.955 8.983 3.383 1.00 79.75 323 GLY A N 1
ATOM 2276 C CA . GLY A 1 323 ? 8.839 9.305 4.511 1.00 79.75 323 GLY A CA 1
ATOM 2277 C C . GLY A 1 323 ? 10.076 8.425 4.613 1.00 79.75 323 GLY A C 1
ATOM 2278 O O . GLY A 1 323 ? 10.142 7.314 4.085 1.00 79.75 323 GLY A O 1
ATOM 2279 N N . SER A 1 324 ? 11.086 8.968 5.292 1.00 82.69 324 SER A N 1
ATOM 2280 C CA . SER A 1 324 ? 12.359 8.301 5.554 1.00 82.69 324 SER A CA 1
ATOM 2281 C C . SER A 1 324 ? 12.145 7.061 6.423 1.00 82.69 324 SER A C 1
ATOM 2283 O O . SER A 1 324 ? 11.470 7.127 7.446 1.00 82.69 324 SER A O 1
ATOM 2285 N N . GLY A 1 325 ? 12.696 5.920 6.004 1.00 82.88 325 GLY A N 1
ATOM 2286 C CA . GLY A 1 325 ? 12.564 4.650 6.729 1.00 82.88 325 GLY A CA 1
ATOM 2287 C C . GLY A 1 325 ? 11.236 3.903 6.538 1.00 82.88 325 GLY A C 1
ATOM 2288 O O . GLY A 1 325 ? 11.090 2.803 7.070 1.00 82.88 325 GLY A O 1
ATOM 2289 N N . ALA A 1 326 ? 10.285 4.434 5.759 1.00 94.12 326 ALA A N 1
ATOM 2290 C CA . ALA A 1 326 ? 9.081 3.688 5.397 1.00 94.12 326 ALA A CA 1
ATOM 2291 C C . ALA A 1 326 ? 9.454 2.429 4.599 1.00 94.12 326 ALA A C 1
ATOM 2293 O O . ALA A 1 326 ? 10.180 2.510 3.610 1.00 94.12 326 ALA A O 1
ATOM 2294 N N . THR A 1 327 ? 8.939 1.269 4.995 1.00 96.25 327 THR A N 1
ATOM 2295 C CA . THR A 1 327 ? 9.188 -0.007 4.317 1.00 96.25 327 THR A CA 1
ATOM 2296 C C . THR A 1 327 ? 7.869 -0.640 3.903 1.00 96.25 327 THR A C 1
ATOM 2298 O O . THR A 1 327 ? 6.987 -0.842 4.736 1.00 96.25 327 THR A O 1
ATOM 2301 N N . VAL A 1 328 ? 7.730 -1.008 2.633 1.00 98.38 328 VAL A N 1
ATOM 2302 C CA . VAL A 1 328 ? 6.609 -1.825 2.158 1.00 98.38 328 VAL A CA 1
ATOM 2303 C C . VAL A 1 328 ? 7.149 -3.121 1.577 1.00 98.38 328 VAL A C 1
ATOM 2305 O O . VAL A 1 328 ? 7.958 -3.104 0.656 1.00 98.38 328 VAL A O 1
ATOM 2308 N N . LYS A 1 329 ? 6.677 -4.248 2.112 1.00 98.69 329 LYS A N 1
ATOM 2309 C CA . LYS A 1 329 ? 6.978 -5.594 1.618 1.00 98.69 329 LYS A CA 1
ATOM 2310 C C . LYS A 1 329 ? 5.685 -6.227 1.143 1.00 98.69 329 LYS A C 1
ATOM 2312 O O . LYS A 1 329 ? 4.808 -6.482 1.964 1.00 98.69 329 LYS A O 1
ATOM 2317 N N . MET A 1 330 ? 5.558 -6.478 -0.152 1.00 98.69 330 MET A N 1
ATOM 2318 C CA . MET A 1 330 ? 4.419 -7.192 -0.717 1.00 98.69 330 MET A CA 1
ATOM 2319 C C . MET A 1 330 ? 4.884 -8.505 -1.337 1.00 98.69 330 MET A C 1
ATOM 2321 O O . MET A 1 330 ? 5.756 -8.526 -2.207 1.00 98.69 330 MET A O 1
ATOM 2325 N N . MET A 1 331 ? 4.301 -9.602 -0.870 1.00 98.38 331 MET A N 1
ATOM 2326 C CA . MET A 1 331 ? 4.556 -10.945 -1.363 1.00 98.38 331 MET A CA 1
ATOM 2327 C C . MET A 1 331 ? 3.257 -11.523 -1.907 1.00 98.38 331 MET A C 1
ATOM 2329 O O . MET A 1 331 ? 2.283 -11.673 -1.168 1.00 98.38 331 MET A O 1
ATOM 2333 N N . GLU A 1 332 ? 3.284 -11.860 -3.196 1.00 96.50 332 GLU A N 1
ATOM 2334 C CA . GLU A 1 332 ? 2.130 -12.323 -3.966 1.00 96.50 332 GLU A CA 1
ATOM 2335 C C . GLU A 1 332 ? 1.001 -11.274 -4.015 1.00 96.50 332 GLU A C 1
ATOM 2337 O O . GLU A 1 332 ? 1.093 -10.178 -3.459 1.00 96.50 332 GLU A O 1
ATOM 2342 N N . GLY A 1 333 ? -0.072 -11.583 -4.740 1.00 97.94 333 GLY A N 1
ATOM 2343 C CA . GLY A 1 333 ? -1.218 -10.688 -4.873 1.00 97.94 333 GLY A CA 1
ATOM 2344 C C . GLY A 1 333 ? -1.083 -9.649 -5.987 1.00 97.94 333 GLY A C 1
ATOM 2345 O O . GLY A 1 333 ? -0.240 -9.751 -6.888 1.00 97.94 333 GLY A O 1
ATOM 2346 N N . LYS A 1 334 ? -1.992 -8.671 -5.964 1.00 98.50 334 LYS A N 1
ATOM 2347 C CA . LYS A 1 334 ? -2.210 -7.752 -7.087 1.00 98.50 334 LYS A CA 1
ATOM 2348 C C . LYS A 1 334 ? -2.431 -6.308 -6.662 1.00 98.50 334 LYS A C 1
ATOM 2350 O O . LYS A 1 334 ? -3.133 -6.034 -5.691 1.00 98.50 334 LYS A O 1
ATOM 2355 N N . ILE A 1 335 ? -1.914 -5.390 -7.468 1.00 98.69 335 ILE A N 1
ATOM 2356 C CA . ILE A 1 335 ? -2.217 -3.962 -7.434 1.00 98.69 335 ILE A CA 1
ATOM 2357 C C . ILE A 1 335 ? -2.904 -3.607 -8.753 1.00 98.69 335 ILE A C 1
ATOM 2359 O O . ILE A 1 335 ? -2.328 -3.766 -9.826 1.00 98.69 335 ILE A O 1
ATOM 2363 N N . MET A 1 336 ? -4.139 -3.131 -8.678 1.00 97.62 336 MET A N 1
ATOM 2364 C CA . MET A 1 336 ? -5.010 -2.899 -9.823 1.00 97.62 336 MET A CA 1
ATOM 2365 C C . MET A 1 336 ? -5.481 -1.446 -9.855 1.00 97.62 336 MET A C 1
ATOM 2367 O O . MET A 1 336 ? -5.963 -0.900 -8.860 1.00 97.62 336 MET A O 1
ATOM 2371 N N . GLY A 1 337 ? -5.364 -0.813 -11.017 1.00 91.38 337 GLY A N 1
ATOM 2372 C CA . GLY A 1 337 ? -5.949 0.490 -11.302 1.00 91.38 337 GLY A CA 1
ATOM 2373 C C . GLY A 1 337 ? -7.161 0.362 -12.219 1.00 91.38 337 GLY A C 1
ATOM 2374 O O . GLY A 1 337 ? -7.155 -0.405 -13.176 1.00 91.38 337 GLY A O 1
ATOM 2375 N N . SER A 1 338 ? -8.193 1.167 -11.981 1.00 84.38 338 SER A N 1
ATOM 2376 C CA . SER A 1 338 ? -9.265 1.403 -12.957 1.00 84.38 338 SER A CA 1
ATOM 2377 C C . SER A 1 338 ? -8.998 2.710 -13.721 1.00 84.38 338 SER A C 1
ATOM 2379 O O . SER A 1 338 ? -9.797 3.640 -13.639 1.00 84.38 338 SER A O 1
ATOM 2381 N N . GLY A 1 339 ? -7.823 2.831 -14.359 1.00 76.88 339 GLY A N 1
ATOM 2382 C CA . GLY A 1 339 ? -7.276 4.118 -14.834 1.00 76.88 339 GLY A CA 1
ATOM 2383 C C . GLY A 1 339 ? -6.356 4.815 -13.817 1.00 76.88 339 GLY A C 1
ATOM 2384 O O . GLY A 1 339 ? -5.995 5.983 -13.974 1.00 76.88 339 GLY A O 1
ATOM 2385 N N . GLY A 1 340 ? -5.953 4.083 -12.771 1.00 79.56 340 GLY A N 1
ATOM 2386 C CA . GLY A 1 340 ? -5.060 4.566 -11.718 1.00 79.56 340 GLY A CA 1
ATOM 2387 C C . GLY A 1 340 ? -3.794 5.224 -12.275 1.00 79.56 340 GLY A C 1
ATOM 2388 O O . GLY A 1 340 ? -3.287 4.854 -13.337 1.00 79.56 340 GLY A O 1
ATOM 2389 N N . ASN A 1 341 ? -3.283 6.224 -11.564 1.00 93.69 341 ASN A N 1
ATOM 2390 C CA . ASN A 1 341 ? -2.081 6.934 -11.977 1.00 93.69 341 ASN A CA 1
ATOM 2391 C C . ASN A 1 341 ? -0.844 6.058 -11.753 1.00 93.69 341 ASN A C 1
ATOM 2393 O O . ASN A 1 341 ? -0.101 5.810 -12.699 1.00 93.69 341 ASN A O 1
ATOM 2397 N N . PHE A 1 342 ? -0.688 5.522 -10.539 1.00 98.25 342 PHE A N 1
ATOM 2398 C CA . PHE A 1 342 ? 0.480 4.737 -10.142 1.00 98.25 342 PHE A CA 1
ATOM 2399 C C . PHE A 1 342 ? 0.083 3.387 -9.529 1.00 98.25 342 PHE A C 1
ATOM 2401 O O . PHE A 1 342 ? -0.848 3.312 -8.725 1.00 98.25 342 PHE A O 1
ATOM 2408 N N . GLY A 1 343 ? 0.818 2.323 -9.848 1.00 98.44 343 GLY A N 1
ATOM 2409 C CA . GLY A 1 343 ? 0.785 1.088 -9.063 1.00 98.44 343 GLY A CA 1
ATOM 2410 C C . GLY A 1 343 ? 1.475 1.312 -7.722 1.00 98.44 343 GLY A C 1
ATOM 2411 O O . GLY A 1 343 ? 0.843 1.230 -6.669 1.00 98.44 343 GLY A O 1
ATOM 2412 N N . VAL A 1 344 ? 2.750 1.690 -7.778 1.00 98.69 344 VAL A N 1
ATOM 2413 C CA . VAL A 1 344 ? 3.566 2.071 -6.621 1.00 98.69 344 VAL A CA 1
ATOM 2414 C C . VAL A 1 344 ? 4.229 3.421 -6.879 1.00 98.69 344 VAL A C 1
ATOM 2416 O O . VAL A 1 344 ? 4.754 3.652 -7.967 1.00 98.69 344 VAL A O 1
ATOM 2419 N N . GLN A 1 345 ? 4.217 4.306 -5.886 1.00 97.94 345 GLN A N 1
ATOM 2420 C CA . GLN A 1 345 ? 4.857 5.615 -5.955 1.00 97.94 345 GLN A CA 1
ATOM 2421 C C . GLN A 1 345 ? 5.636 5.921 -4.674 1.00 97.94 345 GLN A C 1
ATOM 2423 O O . GLN A 1 345 ? 5.053 5.997 -3.592 1.00 97.94 345 GLN A O 1
ATOM 2428 N N . MET A 1 346 ? 6.932 6.184 -4.816 1.00 95.31 346 MET A N 1
ATOM 2429 C CA . MET A 1 346 ? 7.783 6.791 -3.796 1.00 95.31 346 MET A CA 1
ATOM 2430 C C . MET A 1 346 ? 8.009 8.262 -4.151 1.00 95.31 346 MET A C 1
ATOM 2432 O O . MET A 1 346 ? 8.772 8.580 -5.063 1.00 95.31 346 MET A O 1
ATOM 2436 N N . MET A 1 347 ? 7.346 9.161 -3.423 1.00 90.06 347 MET A N 1
ATOM 2437 C CA . MET A 1 347 ? 7.413 10.610 -3.658 1.00 90.06 347 MET A CA 1
ATOM 2438 C C . MET A 1 347 ? 8.705 11.250 -3.122 1.00 90.06 347 MET A C 1
ATOM 2440 O O . MET A 1 347 ? 9.041 12.359 -3.520 1.00 90.06 347 MET A O 1
ATOM 2444 N N . GLY A 1 348 ? 9.414 10.581 -2.205 1.00 85.12 348 GLY A N 1
ATOM 2445 C CA . GLY A 1 348 ? 10.653 11.066 -1.591 1.00 85.12 348 GLY A CA 1
ATOM 2446 C C . GLY A 1 348 ? 11.061 10.257 -0.354 1.00 85.12 348 GLY A C 1
ATOM 2447 O O . GLY A 1 348 ? 10.326 9.374 0.084 1.00 85.12 348 GLY A O 1
ATOM 2448 N N . GLY A 1 349 ? 12.229 10.569 0.217 1.00 87.69 349 GLY A N 1
ATOM 2449 C CA . GLY A 1 349 ? 12.783 9.884 1.394 1.00 87.69 349 GLY A CA 1
ATOM 2450 C C . GLY A 1 349 ? 13.698 8.699 1.055 1.00 87.69 349 GLY A C 1
ATOM 2451 O O . GLY A 1 349 ? 14.126 8.524 -0.080 1.00 87.69 349 GLY A O 1
ATOM 2452 N N . THR A 1 350 ? 14.032 7.893 2.062 1.00 89.94 350 THR A N 1
ATOM 2453 C CA . THR A 1 350 ? 14.940 6.731 1.955 1.00 89.94 350 THR A CA 1
ATOM 2454 C C . THR A 1 350 ? 14.214 5.395 2.135 1.00 89.94 350 THR A C 1
ATOM 2456 O O . THR A 1 350 ? 14.796 4.431 2.625 1.00 89.94 350 THR A O 1
ATOM 2459 N N . GLY A 1 351 ? 12.919 5.353 1.817 1.00 93.56 351 GLY A N 1
ATOM 2460 C CA . GLY A 1 351 ? 12.102 4.164 2.027 1.00 93.56 351 GLY A CA 1
ATOM 2461 C C . GLY A 1 351 ? 12.461 2.995 1.105 1.00 93.56 351 GLY A C 1
ATOM 2462 O O . GLY A 1 351 ? 13.085 3.175 0.058 1.00 93.56 351 GLY A O 1
ATOM 2463 N N . THR A 1 352 ? 12.010 1.806 1.496 1.00 96.56 352 THR A N 1
ATOM 2464 C CA . THR A 1 352 ? 12.284 0.535 0.816 1.00 96.56 352 THR A CA 1
ATOM 2465 C C . THR A 1 352 ? 10.990 -0.085 0.304 1.00 96.56 352 THR A C 1
ATOM 2467 O O . THR A 1 352 ? 10.027 -0.244 1.060 1.00 96.56 352 THR A O 1
ATOM 2470 N N . VAL A 1 353 ? 10.979 -0.484 -0.964 1.00 98.31 353 VAL A N 1
ATOM 2471 C CA . VAL A 1 353 ? 9.898 -1.252 -1.590 1.00 98.31 353 VAL A CA 1
ATOM 2472 C C . VAL A 1 353 ? 10.426 -2.628 -1.975 1.00 98.31 353 VAL A C 1
ATOM 2474 O O . VAL A 1 353 ? 11.306 -2.737 -2.821 1.00 98.31 353 VAL A O 1
ATOM 2477 N N . GLU A 1 354 ? 9.846 -3.682 -1.410 1.00 98.75 354 GLU A N 1
ATOM 2478 C CA . GLU A 1 354 ? 10.123 -5.071 -1.785 1.00 98.75 354 GLU A CA 1
ATOM 2479 C C . GLU A 1 354 ? 8.853 -5.703 -2.367 1.00 98.75 354 GLU A C 1
ATOM 2481 O O . GLU A 1 354 ? 7.850 -5.855 -1.666 1.00 98.75 354 GLU A O 1
ATOM 2486 N N . LEU A 1 355 ? 8.885 -6.092 -3.642 1.00 98.88 355 LEU A N 1
ATOM 2487 C CA . LEU A 1 355 ? 7.776 -6.743 -4.342 1.00 98.88 355 LEU A CA 1
ATOM 2488 C C . LEU A 1 355 ? 8.217 -8.125 -4.828 1.00 98.88 355 LEU A C 1
ATOM 2490 O O . LEU A 1 355 ? 9.054 -8.239 -5.719 1.00 98.88 355 LEU A O 1
ATOM 2494 N N . THR A 1 356 ? 7.634 -9.190 -4.284 1.00 98.81 356 THR A N 1
ATOM 2495 C CA . THR A 1 356 ? 7.924 -10.567 -4.712 1.00 98.81 356 THR A CA 1
ATOM 2496 C C . THR A 1 356 ? 6.686 -11.208 -5.320 1.00 98.81 356 THR A C 1
ATOM 2498 O O . THR A 1 356 ? 5.677 -11.365 -4.640 1.00 98.81 356 THR A O 1
ATOM 2501 N N . SER A 1 357 ? 6.758 -11.611 -6.590 1.00 98.62 357 SER A N 1
ATOM 2502 C CA . SER A 1 357 ? 5.650 -12.251 -7.322 1.00 98.62 357 SER A CA 1
ATOM 2503 C C . SER A 1 357 ? 4.360 -11.413 -7.373 1.00 98.62 357 SER A C 1
ATOM 2505 O O . SER A 1 357 ? 3.263 -11.964 -7.392 1.00 98.62 357 SER A O 1
ATOM 2507 N N . VAL A 1 358 ? 4.479 -10.083 -7.405 1.00 98.88 358 VAL A N 1
ATOM 2508 C CA . VAL A 1 358 ? 3.333 -9.156 -7.432 1.00 98.88 358 VAL A CA 1
ATOM 2509 C C . VAL A 1 358 ? 2.923 -8.832 -8.870 1.00 98.88 358 VAL A C 1
ATOM 2511 O O . VAL A 1 358 ? 3.776 -8.589 -9.727 1.00 98.88 358 VAL A O 1
ATOM 2514 N N . GLY A 1 359 ? 1.617 -8.813 -9.139 1.00 98.75 359 GLY A N 1
ATOM 2515 C CA . GLY A 1 359 ? 1.054 -8.285 -10.386 1.00 98.75 359 GLY A CA 1
ATOM 2516 C C . GLY A 1 359 ? 0.609 -6.830 -10.239 1.00 98.75 359 GLY A C 1
ATOM 2517 O O . GLY A 1 359 ? -0.132 -6.511 -9.315 1.00 98.75 359 GLY A O 1
ATOM 2518 N N . ILE A 1 360 ? 1.024 -5.953 -11.151 1.00 98.75 360 ILE A N 1
ATOM 2519 C CA . ILE A 1 360 ? 0.558 -4.564 -11.249 1.00 98.75 360 ILE A CA 1
ATOM 2520 C C . ILE A 1 360 ? -0.164 -4.396 -12.586 1.00 98.75 360 ILE A C 1
ATOM 2522 O O . ILE A 1 360 ? 0.446 -4.612 -13.629 1.00 98.75 360 ILE A O 1
ATOM 2526 N N . GLU A 1 361 ? -1.438 -4.004 -12.583 1.00 97.50 361 GLU A N 1
ATOM 2527 C CA . GLU A 1 361 ? -2.245 -3.900 -13.808 1.00 97.50 361 GLU A CA 1
ATOM 2528 C C . GLU A 1 361 ? -3.211 -2.707 -13.813 1.00 97.50 361 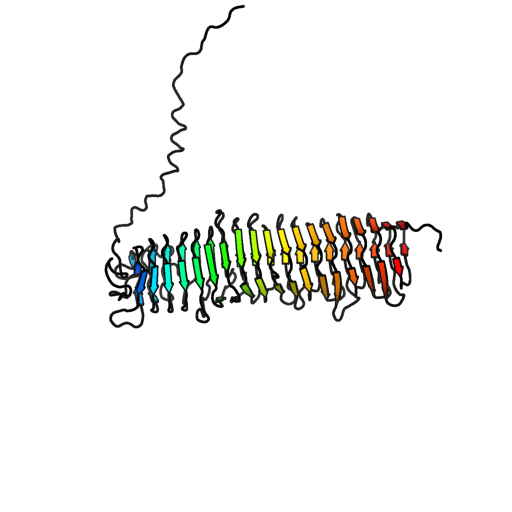GLU A C 1
ATOM 2530 O O . GLU A 1 361 ? -3.620 -2.205 -12.768 1.00 97.50 361 GLU A O 1
ATOM 2535 N N . GLY A 1 362 ? -3.565 -2.212 -15.004 1.00 94.94 362 GLY A N 1
ATOM 2536 C CA . GLY A 1 362 ? -4.588 -1.164 -15.171 1.00 94.94 362 GLY A CA 1
ATOM 2537 C C . GLY A 1 362 ? -4.186 0.239 -14.684 1.00 94.94 362 GLY A C 1
ATOM 2538 O O . GLY A 1 362 ? -5.035 1.124 -14.527 1.00 94.94 362 GLY A O 1
ATOM 2539 N N . VAL A 1 363 ? -2.890 0.461 -14.455 1.00 96.75 363 VAL A N 1
ATOM 2540 C CA . VAL A 1 363 ? -2.308 1.754 -14.059 1.00 96.75 363 VAL A CA 1
ATOM 2541 C C . VAL A 1 363 ?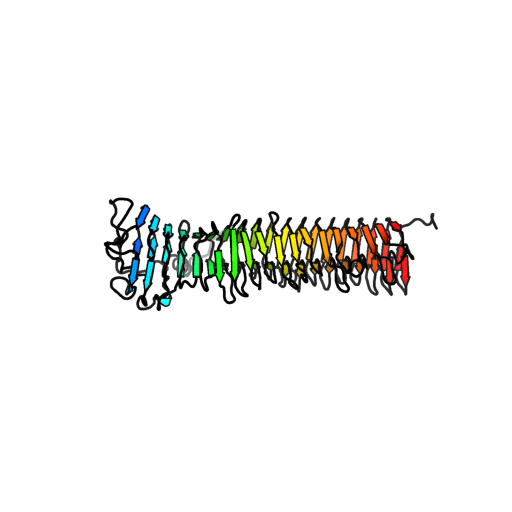 -1.563 2.405 -15.220 1.00 96.75 363 VAL A C 1
ATOM 2543 O O . VAL A 1 363 ? -1.035 1.716 -16.088 1.00 96.75 363 VAL A O 1
ATOM 2546 N N . LYS A 1 364 ? -1.478 3.737 -15.244 1.00 96.88 364 LYS A N 1
ATOM 2547 C CA . LYS A 1 364 ? -0.682 4.478 -16.242 1.00 96.88 364 LYS A CA 1
ATOM 2548 C C . LYS A 1 364 ? 0.818 4.309 -16.009 1.00 96.88 364 LYS A C 1
ATOM 2550 O O . LYS A 1 364 ? 1.589 4.240 -16.961 1.00 96.88 364 LYS A O 1
ATOM 2555 N N . LYS A 1 365 ? 1.229 4.247 -14.745 1.00 98.19 365 LYS A N 1
ATOM 2556 C CA . LYS A 1 365 ? 2.625 4.132 -14.325 1.00 98.19 365 LYS A CA 1
ATOM 2557 C C . LYS A 1 365 ? 2.749 2.967 -13.356 1.00 98.19 365 LYS A C 1
ATOM 2559 O O . LYS A 1 365 ? 2.054 2.946 -12.345 1.00 98.19 365 LYS A O 1
ATOM 2564 N N . GLY A 1 366 ? 3.578 1.978 -13.667 1.00 98.44 366 GLY A N 1
ATOM 2565 C CA . GLY A 1 366 ? 3.709 0.787 -12.825 1.00 98.44 366 GLY A CA 1
ATOM 2566 C C . GLY A 1 366 ? 4.343 1.112 -11.475 1.00 98.44 366 GLY A C 1
ATOM 2567 O O . GLY A 1 366 ? 3.657 1.107 -10.454 1.00 98.44 366 GLY A O 1
ATOM 2568 N N . VAL A 1 367 ? 5.637 1.430 -11.487 1.00 98.81 367 VAL A N 1
ATOM 2569 C CA . VAL A 1 367 ? 6.417 1.815 -10.304 1.00 98.81 367 VAL A CA 1
ATOM 2570 C C . VAL A 1 367 ? 7.169 3.118 -10.575 1.00 98.81 367 VAL A C 1
ATOM 2572 O O . VAL A 1 367 ? 7.863 3.236 -11.582 1.00 98.81 367 VAL A O 1
ATOM 2575 N N . ASP A 1 368 ? 7.029 4.089 -9.678 1.00 98.25 368 ASP A N 1
ATOM 2576 C CA . ASP A 1 368 ? 7.655 5.411 -9.758 1.00 98.25 368 ASP A CA 1
ATOM 2577 C C . ASP A 1 368 ? 8.493 5.684 -8.504 1.00 98.25 368 ASP A C 1
ATOM 2579 O O . ASP A 1 368 ? 7.942 5.920 -7.429 1.00 98.25 368 ASP A O 1
ATOM 2583 N N . MET A 1 369 ? 9.819 5.633 -8.631 1.00 97.06 369 MET A N 1
ATOM 2584 C CA . MET A 1 369 ? 10.762 5.827 -7.528 1.00 97.06 369 MET A CA 1
ATOM 2585 C C . MET A 1 369 ? 11.531 7.136 -7.695 1.00 97.06 369 MET A C 1
ATOM 2587 O O . MET A 1 369 ? 12.459 7.211 -8.496 1.00 97.06 369 MET A O 1
ATOM 2591 N N . GLN A 1 370 ? 11.195 8.170 -6.920 1.00 94.56 370 GLN A N 1
ATOM 2592 C CA . GLN A 1 370 ? 11.965 9.427 -6.929 1.00 94.56 370 GLN A CA 1
ATOM 2593 C C . GLN A 1 370 ? 13.191 9.400 -6.003 1.00 94.56 370 GLN A C 1
ATOM 2595 O O . GLN A 1 370 ? 14.087 10.234 -6.131 1.00 94.56 370 GLN A O 1
ATOM 2600 N N . ALA A 1 371 ? 13.222 8.445 -5.073 1.00 93.56 371 ALA A N 1
ATOM 2601 C CA . ALA A 1 371 ? 14.309 8.164 -4.140 1.00 93.56 371 ALA A CA 1
ATOM 2602 C C . ALA A 1 371 ? 14.116 6.750 -3.545 1.00 93.56 371 ALA A C 1
ATOM 2604 O O . ALA A 1 371 ? 13.174 6.051 -3.924 1.00 93.56 371 ALA A O 1
ATOM 2605 N N . GLY A 1 372 ? 14.974 6.341 -2.606 1.00 94.50 372 GLY A N 1
ATOM 2606 C CA . GLY A 1 372 ? 14.844 5.066 -1.889 1.00 94.50 372 GLY A CA 1
ATOM 2607 C C . GLY A 1 372 ? 15.293 3.843 -2.693 1.00 94.50 372 GLY A C 1
ATOM 2608 O O . GLY A 1 372 ? 15.993 3.968 -3.697 1.00 94.50 372 GLY A O 1
ATOM 2609 N N . THR A 1 373 ? 14.909 2.653 -2.236 1.00 96.81 373 THR A N 1
ATOM 2610 C CA . THR A 1 373 ? 15.295 1.380 -2.863 1.00 96.81 373 THR A CA 1
ATOM 2611 C C . THR A 1 373 ? 14.071 0.599 -3.332 1.00 96.81 373 THR A C 1
ATOM 2613 O O . THR A 1 373 ? 13.035 0.561 -2.663 1.00 96.81 373 THR A O 1
ATOM 2616 N N . LEU A 1 374 ? 14.188 -0.025 -4.503 1.00 98.38 374 LEU A N 1
ATOM 2617 C CA . LEU A 1 374 ? 13.192 -0.937 -5.058 1.00 98.38 374 LEU A CA 1
ATOM 2618 C C . LEU A 1 374 ? 13.827 -2.296 -5.347 1.00 98.38 374 LEU A C 1
ATOM 2620 O O . LEU A 1 374 ? 14.675 -2.399 -6.226 1.00 98.38 374 LEU A O 1
ATOM 2624 N N . ASP A 1 375 ? 13.329 -3.348 -4.715 1.00 98.81 375 ASP A N 1
ATOM 2625 C CA . ASP A 1 375 ? 13.633 -4.727 -5.085 1.00 98.81 375 ASP A CA 1
ATOM 2626 C C . ASP A 1 375 ? 12.359 -5.396 -5.602 1.00 98.81 375 ASP A C 1
ATOM 2628 O O . ASP A 1 375 ? 11.400 -5.610 -4.858 1.00 98.81 375 ASP A O 1
ATOM 2632 N N . MET A 1 376 ? 12.332 -5.735 -6.892 1.00 98.81 376 MET A N 1
ATOM 2633 C CA . MET A 1 376 ? 11.221 -6.459 -7.509 1.00 98.81 376 MET A CA 1
ATOM 2634 C C . MET A 1 376 ? 11.699 -7.797 -8.065 1.00 98.81 376 MET A C 1
ATOM 2636 O O . MET A 1 376 ? 12.522 -7.861 -8.980 1.00 98.81 376 MET A O 1
ATOM 2640 N N . ILE A 1 377 ? 11.161 -8.883 -7.519 1.00 98.81 377 ILE A N 1
ATOM 2641 C CA . ILE A 1 377 ? 11.551 -10.253 -7.842 1.00 98.81 377 ILE A CA 1
ATOM 2642 C C . ILE A 1 377 ? 10.331 -10.995 -8.382 1.00 98.81 377 ILE A C 1
ATOM 2644 O O . ILE A 1 377 ? 9.335 -11.166 -7.681 1.00 98.81 377 ILE A O 1
ATOM 2648 N N . LYS A 1 378 ? 10.427 -11.505 -9.612 1.00 98.50 378 LYS A N 1
ATOM 2649 C CA . LYS A 1 378 ? 9.312 -12.095 -10.370 1.00 98.50 378 LYS A CA 1
ATOM 2650 C C . LYS A 1 378 ? 8.169 -11.078 -10.540 1.00 98.50 378 LYS A C 1
ATOM 2652 O O . LYS A 1 378 ? 8.362 -9.873 -10.411 1.00 98.50 378 LYS A O 1
ATOM 2657 N N . GLY A 1 379 ? 6.966 -11.559 -10.843 1.00 98.38 379 GLY A N 1
ATOM 2658 C CA . GLY A 1 379 ? 5.795 -10.703 -10.999 1.00 98.38 379 GLY A CA 1
ATOM 2659 C C . GLY A 1 379 ? 5.728 -10.008 -12.357 1.00 98.38 379 GLY A C 1
ATOM 2660 O O . GLY A 1 379 ? 6.504 -10.288 -13.278 1.00 98.38 379 GLY A O 1
ATOM 2661 N N . SER A 1 380 ? 4.743 -9.126 -12.496 1.00 98.75 380 SER A N 1
ATOM 2662 C CA . SER A 1 380 ? 4.450 -8.462 -13.766 1.00 98.75 380 SER A CA 1
ATOM 2663 C C . SER A 1 380 ? 3.945 -7.039 -13.578 1.00 98.75 380 SER A C 1
ATOM 2665 O O . SER A 1 380 ? 3.310 -6.724 -12.575 1.00 98.75 380 SER A O 1
ATOM 2667 N N . ILE A 1 381 ? 4.222 -6.191 -14.564 1.00 98.81 381 ILE A N 1
ATOM 2668 C CA . ILE A 1 381 ? 3.714 -4.828 -14.681 1.00 98.81 381 ILE A CA 1
ATOM 2669 C C . ILE A 1 381 ? 3.057 -4.690 -16.054 1.00 98.81 381 ILE A C 1
ATOM 2671 O O . ILE A 1 381 ? 3.744 -4.566 -17.067 1.00 98.81 381 ILE A O 1
ATOM 2675 N N . ASN A 1 382 ? 1.730 -4.677 -16.079 1.00 98.00 382 ASN A N 1
ATOM 2676 C CA . ASN A 1 382 ? 0.896 -4.472 -17.259 1.00 98.00 382 ASN A CA 1
ATOM 2677 C C . ASN A 1 382 ? 0.284 -3.068 -17.189 1.00 98.00 382 ASN A C 1
ATOM 2679 O O . ASN A 1 382 ? -0.852 -2.872 -16.746 1.00 98.00 382 ASN A O 1
ATOM 2683 N N . PHE A 1 383 ? 1.078 -2.069 -17.563 1.00 97.25 383 PHE A N 1
ATOM 2684 C CA . PHE A 1 383 ? 0.663 -0.672 -17.507 1.00 97.25 383 PHE A CA 1
ATOM 2685 C C . PHE A 1 383 ? -0.071 -0.273 -18.791 1.00 97.25 383 PHE A C 1
ATOM 2687 O O . PHE A 1 383 ? 0.182 -0.803 -19.874 1.00 97.25 383 PHE A O 1
ATOM 2694 N N . THR A 1 384 ? -0.976 0.693 -18.694 1.00 94.50 384 THR A N 1
ATOM 2695 C CA . THR A 1 384 ? -1.677 1.242 -19.854 1.00 94.50 384 THR A CA 1
ATOM 2696 C C . THR A 1 384 ? -0.693 2.045 -20.700 1.00 94.50 384 THR A C 1
ATOM 2698 O O . THR A 1 384 ? -0.153 3.054 -20.251 1.00 94.50 384 THR A O 1
ATOM 2701 N N . GLY A 1 385 ? -0.469 1.628 -21.941 1.00 87.38 385 GLY A N 1
ATOM 2702 C CA . GLY A 1 385 ? 0.329 2.347 -22.923 1.00 87.38 385 GLY A CA 1
ATOM 2703 C C . GLY A 1 385 ? -0.237 3.738 -23.214 1.00 87.38 385 GLY A C 1
ATOM 2704 O O . GLY A 1 385 ? -1.433 3.997 -23.080 1.00 87.38 385 GLY A O 1
ATOM 2705 N N . GLY A 1 386 ? 0.644 4.654 -23.595 1.00 92.56 386 GLY A N 1
ATOM 2706 C CA . GLY A 1 386 ? 0.315 6.045 -23.872 1.00 92.56 386 GLY A CA 1
ATOM 2707 C C . GLY A 1 386 ? 1.532 6.935 -23.666 1.00 92.56 386 GLY A C 1
ATOM 2708 O O . GLY A 1 386 ? 2.479 6.569 -22.966 1.00 92.56 386 GLY A O 1
ATOM 2709 N N . ARG A 1 387 ? 1.524 8.120 -24.275 1.00 92.06 387 ARG A N 1
ATOM 2710 C CA . ARG A 1 387 ? 2.622 9.077 -24.123 1.00 92.06 387 ARG A CA 1
ATOM 2711 C C . ARG A 1 387 ? 2.754 9.499 -22.656 1.00 92.06 387 ARG A C 1
ATOM 2713 O O . ARG A 1 387 ? 1.786 9.944 -22.051 1.00 92.06 387 ARG A O 1
ATOM 2720 N N . GLY A 1 388 ? 3.963 9.384 -22.106 1.00 94.44 388 GLY A N 1
ATOM 2721 C CA . GLY A 1 388 ? 4.258 9.718 -20.705 1.00 94.44 388 GLY A CA 1
ATOM 2722 C C . GLY A 1 388 ? 3.980 8.595 -19.697 1.00 94.44 388 GLY A C 1
ATOM 2723 O O . GLY A 1 388 ? 4.270 8.769 -18.514 1.00 94.44 388 GLY A O 1
ATOM 2724 N N . ASN A 1 389 ? 3.473 7.448 -20.155 1.00 97.38 389 ASN A N 1
ATOM 2725 C CA . ASN A 1 389 ? 3.247 6.264 -19.329 1.00 97.38 389 ASN A CA 1
ATOM 2726 C C . ASN A 1 389 ? 4.474 5.346 -19.343 1.00 97.38 389 ASN A C 1
ATOM 2728 O O . ASN A 1 389 ? 5.222 5.308 -20.329 1.00 97.38 389 ASN A O 1
ATOM 2732 N N . TYR A 1 390 ? 4.671 4.594 -18.259 1.00 98.44 390 TYR A N 1
ATOM 2733 C CA . TYR A 1 390 ? 5.825 3.710 -18.119 1.00 98.44 390 TYR A CA 1
ATOM 2734 C C . TYR A 1 390 ? 5.600 2.526 -17.180 1.00 98.44 390 TYR A C 1
ATOM 2736 O O . TYR A 1 390 ? 4.755 2.568 -16.287 1.00 98.44 390 TYR A O 1
ATOM 2744 N N . GLY A 1 391 ? 6.402 1.478 -17.359 1.00 98.56 391 GLY A N 1
ATOM 2745 C CA . GLY A 1 391 ? 6.444 0.341 -16.445 1.00 98.56 391 GLY A CA 1
ATOM 2746 C C . GLY A 1 391 ? 7.156 0.688 -15.141 1.00 98.56 391 GLY A C 1
ATOM 2747 O O . GLY A 1 391 ? 6.536 0.668 -14.082 1.00 98.56 391 GLY A O 1
ATOM 2748 N N . VAL A 1 392 ? 8.439 1.040 -15.214 1.00 98.88 392 VAL A N 1
ATOM 2749 C CA . VAL A 1 392 ? 9.258 1.417 -14.047 1.00 98.88 392 VAL A CA 1
ATOM 2750 C C . VAL A 1 392 ? 10.013 2.709 -14.333 1.00 98.88 392 VAL A C 1
ATOM 2752 O O . VAL A 1 392 ? 10.612 2.846 -15.395 1.00 98.88 392 VAL A O 1
ATOM 2755 N N . GLN A 1 393 ? 10.022 3.640 -13.384 1.00 98.69 393 GLN A N 1
ATOM 2756 C CA . GLN A 1 393 ? 10.875 4.824 -13.403 1.00 98.69 393 GLN A CA 1
ATOM 2757 C C . GLN A 1 393 ? 11.651 4.928 -12.092 1.00 98.69 393 GLN A C 1
ATOM 2759 O O . GLN A 1 393 ? 11.071 4.796 -11.016 1.00 98.69 393 GLN A O 1
ATOM 2764 N N . VAL A 1 394 ? 12.952 5.202 -12.190 1.00 98.06 394 VAL A N 1
ATOM 2765 C CA . VAL A 1 394 ? 13.818 5.481 -11.041 1.00 98.06 394 VAL A CA 1
ATOM 2766 C C . VAL A 1 394 ? 14.597 6.761 -11.306 1.00 98.06 394 VAL A C 1
ATOM 2768 O O . VAL A 1 394 ? 15.318 6.852 -12.296 1.00 98.06 394 VAL A O 1
ATOM 2771 N N . MET A 1 395 ? 14.433 7.750 -10.433 1.00 96.56 395 MET A N 1
ATOM 2772 C CA . MET A 1 395 ? 14.994 9.098 -10.545 1.00 96.56 395 MET A CA 1
ATOM 2773 C C . MET A 1 395 ? 15.762 9.475 -9.272 1.00 96.56 395 MET A C 1
ATOM 2775 O O . MET A 1 395 ? 15.779 8.728 -8.292 1.00 96.56 395 MET A O 1
ATOM 2779 N N . GLY A 1 396 ? 16.403 10.647 -9.283 1.00 94.31 396 GLY A N 1
ATOM 2780 C CA . GLY A 1 396 ? 17.036 11.224 -8.097 1.00 94.31 396 GLY A CA 1
ATOM 2781 C C . GLY A 1 396 ? 18.120 10.313 -7.522 1.00 94.31 396 GLY A C 1
ATOM 2782 O O . GLY A 1 396 ? 19.047 9.924 -8.229 1.00 94.31 396 GLY A O 1
ATOM 2783 N N . THR A 1 397 ? 17.994 9.964 -6.243 1.00 92.69 397 THR A N 1
ATOM 2784 C CA . THR A 1 397 ? 18.904 9.043 -5.538 1.00 92.69 397 THR A CA 1
ATOM 2785 C C . THR A 1 397 ? 18.384 7.606 -5.483 1.00 92.69 397 THR A C 1
ATOM 2787 O O . THR A 1 397 ? 18.946 6.782 -4.764 1.00 92.69 397 THR A O 1
ATOM 2790 N N . GLY A 1 398 ? 17.304 7.298 -6.207 1.00 94.75 398 GLY A N 1
ATOM 2791 C CA . GLY A 1 398 ? 16.692 5.977 -6.194 1.00 94.75 398 GLY A CA 1
ATOM 2792 C C . GLY A 1 398 ? 17.598 4.891 -6.781 1.00 94.75 398 GLY A C 1
ATOM 2793 O O . GLY A 1 398 ? 18.331 5.128 -7.746 1.00 94.75 398 GLY A O 1
ATOM 2794 N N . THR A 1 399 ? 17.508 3.681 -6.238 1.00 96.62 399 THR A N 1
ATOM 2795 C CA . THR A 1 399 ? 18.125 2.471 -6.801 1.00 96.62 399 THR A CA 1
ATOM 2796 C C . THR A 1 399 ? 17.073 1.395 -7.021 1.00 96.62 399 THR A C 1
ATOM 2798 O O . THR A 1 399 ? 16.030 1.384 -6.361 1.00 96.62 399 THR A O 1
ATOM 2801 N N . ALA A 1 400 ? 17.326 0.490 -7.968 1.00 98.44 400 ALA A N 1
ATOM 2802 C CA . ALA A 1 400 ? 16.415 -0.620 -8.211 1.00 98.44 400 ALA A CA 1
ATOM 2803 C C . ALA A 1 400 ? 17.117 -1.902 -8.651 1.00 98.44 400 ALA A C 1
ATOM 2805 O O . ALA A 1 400 ? 17.995 -1.869 -9.514 1.00 98.44 400 ALA A O 1
ATOM 2806 N N . ASN A 1 401 ? 16.647 -3.033 -8.127 1.00 98.81 401 ASN A N 1
ATOM 2807 C CA . ASN A 1 401 ? 16.977 -4.369 -8.603 1.00 98.81 401 ASN A CA 1
ATOM 2808 C C . ASN A 1 401 ? 15.707 -5.060 -9.106 1.00 98.81 401 ASN A C 1
ATOM 2810 O O . ASN A 1 401 ? 14.796 -5.378 -8.342 1.00 98.81 401 ASN A O 1
ATOM 2814 N N . LEU A 1 402 ? 15.649 -5.320 -10.409 1.00 98.88 402 LEU A N 1
ATOM 2815 C CA . LEU A 1 402 ? 14.561 -6.044 -11.058 1.00 98.88 402 LEU A CA 1
ATOM 2816 C C . LEU A 1 402 ? 15.067 -7.428 -11.464 1.00 98.88 402 LEU A C 1
ATOM 2818 O O . LEU A 1 402 ? 15.989 -7.538 -12.267 1.00 98.88 402 LEU A O 1
ATOM 2822 N N . THR A 1 403 ? 14.466 -8.497 -10.950 1.00 98.94 403 THR A N 1
ATOM 2823 C CA . THR A 1 403 ? 14.855 -9.878 -11.276 1.00 98.94 403 THR A CA 1
ATOM 2824 C C . THR A 1 403 ? 13.660 -10.670 -11.780 1.00 98.94 403 THR A C 1
ATOM 2826 O O . THR A 1 403 ? 12.700 -10.860 -11.042 1.00 98.94 403 THR A O 1
ATOM 2829 N N . LYS A 1 404 ? 13.719 -11.203 -13.006 1.00 98.88 404 LYS A N 1
ATOM 2830 C CA . LYS A 1 404 ? 12.655 -12.025 -13.623 1.00 98.88 404 LYS A CA 1
ATOM 2831 C C . LYS A 1 404 ? 11.292 -11.320 -13.711 1.00 98.88 404 LYS A C 1
ATOM 2833 O O . LYS A 1 404 ? 10.252 -11.969 -13.627 1.00 98.88 404 LYS A O 1
ATOM 2838 N N . VAL A 1 405 ? 11.297 -9.996 -13.861 1.00 98.94 405 VAL A N 1
ATOM 2839 C CA . VAL A 1 405 ? 10.084 -9.171 -13.976 1.00 98.94 405 VAL A CA 1
ATOM 2840 C C . VAL A 1 405 ? 9.630 -9.113 -15.435 1.00 98.94 405 VAL A C 1
ATOM 2842 O O . VAL A 1 405 ? 10.455 -8.980 -16.338 1.00 98.94 405 VAL A O 1
ATOM 2845 N N . THR A 1 406 ? 8.320 -9.182 -15.673 1.00 98.88 406 THR A N 1
ATOM 2846 C CA . THR A 1 406 ? 7.733 -8.914 -16.999 1.00 98.88 406 THR A CA 1
ATOM 2847 C C . THR A 1 406 ? 7.068 -7.542 -17.017 1.00 98.88 406 THR A C 1
ATOM 2849 O O . THR A 1 406 ? 6.237 -7.256 -16.164 1.00 98.88 406 THR A O 1
ATOM 2852 N N . ILE A 1 407 ? 7.402 -6.697 -17.988 1.00 98.88 407 ILE A N 1
ATOM 2853 C CA . ILE A 1 407 ? 6.886 -5.334 -18.139 1.00 98.88 407 ILE A CA 1
ATOM 2854 C C . ILE A 1 407 ? 6.252 -5.200 -19.524 1.00 98.88 407 ILE A C 1
ATOM 2856 O O . ILE A 1 407 ? 6.914 -5.380 -20.546 1.00 98.88 407 ILE A O 1
ATOM 2860 N N . THR A 1 408 ? 4.970 -4.853 -19.578 1.00 98.44 408 THR A N 1
ATOM 2861 C CA . THR A 1 408 ? 4.207 -4.791 -20.827 1.00 98.44 408 THR A CA 1
ATOM 2862 C C . THR A 1 408 ? 3.368 -3.520 -20.898 1.00 98.44 408 THR A C 1
ATOM 2864 O O . THR A 1 408 ? 2.603 -3.229 -19.982 1.00 98.44 408 THR A O 1
ATOM 2867 N N . GLY A 1 409 ? 3.480 -2.787 -22.010 1.00 96.50 409 GLY A N 1
ATOM 2868 C CA . GLY A 1 409 ? 2.577 -1.679 -22.336 1.00 96.50 409 GLY A CA 1
ATOM 2869 C C . GLY A 1 409 ? 1.303 -2.171 -23.033 1.00 96.50 409 GLY A C 1
ATOM 2870 O O . GLY A 1 409 ? 1.356 -2.708 -24.138 1.00 96.50 409 GLY A O 1
ATOM 2871 N N . GLU A 1 410 ? 0.136 -1.997 -22.422 1.00 92.25 410 GLU A N 1
ATOM 2872 C CA . GLU A 1 410 ? -1.139 -2.543 -22.918 1.00 92.25 410 GLU A CA 1
ATOM 2873 C C . GLU A 1 410 ? -2.170 -1.467 -23.293 1.00 92.25 410 GLU A C 1
ATOM 2875 O O . GLU A 1 410 ? -1.902 -0.272 -23.242 1.00 92.25 410 GLU A O 1
ATOM 2880 N N . GLY A 1 411 ? -3.366 -1.870 -23.723 1.00 86.00 411 GLY A N 1
ATOM 2881 C CA . GLY A 1 411 ? -4.448 -0.937 -24.056 1.00 86.00 411 GLY A CA 1
ATOM 2882 C C . GLY A 1 411 ? -4.297 -0.215 -25.403 1.00 86.00 411 GLY A C 1
ATOM 2883 O O . GLY A 1 411 ? -3.541 -0.631 -26.285 1.00 86.00 411 GLY A O 1
ATOM 2884 N N . SER A 1 412 ? -5.080 0.853 -25.586 1.00 77.94 412 SER A N 1
ATOM 2885 C CA . SER A 1 412 ? -5.202 1.582 -26.860 1.00 77.94 412 SER A CA 1
ATOM 2886 C C . SER A 1 412 ? -3.942 2.361 -27.248 1.00 77.94 412 SER A C 1
ATOM 2888 O O . SER A 1 412 ? -3.672 2.500 -28.435 1.00 77.94 412 SER A O 1
ATOM 2890 N N . GLY A 1 413 ? -3.146 2.810 -26.272 1.00 75.88 413 GLY A N 1
ATOM 2891 C CA . GLY A 1 413 ? -1.863 3.492 -26.479 1.00 75.88 413 GLY A CA 1
ATOM 2892 C C . GLY A 1 413 ? -0.644 2.561 -26.510 1.00 75.88 413 GLY A C 1
ATOM 2893 O O . GLY A 1 413 ? 0.475 3.005 -26.237 1.00 75.88 413 GLY A O 1
ATOM 2894 N N . LYS A 1 414 ? -0.836 1.258 -26.759 1.00 81.19 414 LYS A N 1
ATOM 2895 C CA . LYS A 1 414 ? 0.270 0.291 -26.875 1.00 81.19 414 LYS A CA 1
ATOM 2896 C C . LYS A 1 414 ? 1.313 0.783 -27.889 1.00 81.19 414 LYS A C 1
ATOM 2898 O O . LYS A 1 414 ? 0.953 1.228 -28.974 1.00 81.19 414 LYS A O 1
ATOM 2903 N N . GLY A 1 415 ? 2.596 0.680 -27.544 1.00 83.94 415 GLY A N 1
ATOM 2904 C CA . GLY A 1 415 ? 3.689 1.170 -28.393 1.00 83.94 415 GLY A CA 1
ATOM 2905 C C . GLY A 1 415 ? 4.067 2.646 -28.231 1.00 83.94 415 GLY A C 1
ATOM 2906 O O . GLY A 1 415 ? 5.006 3.069 -28.883 1.00 83.94 415 GLY A O 1
ATOM 2907 N N . GLU A 1 416 ? 3.408 3.419 -27.356 1.00 91.31 416 GLU A N 1
ATOM 2908 C CA . GLU A 1 416 ? 3.758 4.839 -27.109 1.00 91.31 416 GLU A CA 1
ATOM 2909 C C . GLU A 1 416 ? 4.465 5.084 -25.761 1.00 91.31 416 GLU A C 1
ATOM 2911 O O . GLU A 1 416 ? 5.159 6.087 -25.583 1.00 91.31 416 GLU A O 1
ATOM 2916 N N . GLY A 1 417 ? 4.283 4.175 -24.796 1.00 95.12 417 GLY A N 1
ATOM 2917 C CA . GLY A 1 417 ? 4.896 4.257 -23.464 1.00 95.12 417 GLY A CA 1
ATOM 2918 C C . GLY A 1 417 ? 6.338 3.743 -23.425 1.00 95.12 417 GLY A C 1
ATOM 2919 O O . GLY A 1 417 ? 6.828 3.174 -24.402 1.00 95.12 417 GLY A O 1
ATOM 2920 N N . LYS A 1 418 ? 7.009 3.899 -22.281 1.00 98.38 418 LYS A N 1
ATOM 2921 C CA . LYS A 1 418 ? 8.368 3.373 -22.045 1.00 98.38 418 LYS A CA 1
ATOM 2922 C C . LYS A 1 418 ? 8.334 2.156 -21.117 1.00 98.38 418 LYS A C 1
ATOM 2924 O O . LYS A 1 418 ? 7.512 2.102 -20.212 1.00 98.38 418 LYS A O 1
ATOM 2929 N N . GLY A 1 419 ? 9.200 1.169 -21.316 1.00 98.56 419 GLY A N 1
ATOM 2930 C CA . GLY A 1 419 ? 9.286 0.022 -20.407 1.00 98.56 419 GLY A CA 1
ATOM 2931 C C . GLY A 1 419 ? 9.895 0.432 -19.071 1.00 98.56 419 GLY A C 1
ATOM 2932 O O . GLY A 1 419 ? 9.211 0.453 -18.046 1.00 98.56 419 GLY A O 1
ATOM 2933 N N . VAL A 1 420 ? 11.172 0.802 -19.111 1.00 98.88 420 VAL A N 1
ATOM 2934 C CA . VAL A 1 420 ? 11.957 1.245 -17.955 1.00 98.88 420 VAL A CA 1
ATOM 2935 C C . VAL A 1 420 ? 12.592 2.603 -18.242 1.00 98.88 420 VAL A C 1
ATOM 2937 O O . VAL A 1 420 ? 13.073 2.844 -19.346 1.00 98.88 420 VAL A O 1
ATOM 2940 N N . ILE A 1 421 ? 12.597 3.486 -17.246 1.00 98.69 421 ILE A N 1
ATOM 2941 C CA . ILE A 1 421 ? 13.299 4.770 -17.262 1.00 98.69 421 ILE A CA 1
ATOM 2942 C C . ILE A 1 421 ? 14.270 4.796 -16.083 1.00 98.69 421 ILE A C 1
ATOM 2944 O O . ILE A 1 421 ? 13.849 4.702 -14.928 1.00 98.69 421 ILE A O 1
ATOM 2948 N N . MET A 1 422 ? 15.556 4.959 -16.367 1.00 97.69 422 MET A N 1
ATOM 2949 C CA . MET A 1 422 ? 16.594 5.138 -15.359 1.00 97.69 422 MET A CA 1
ATOM 2950 C C . MET A 1 422 ? 17.186 6.540 -15.482 1.00 97.69 422 MET A C 1
ATOM 2952 O O . MET A 1 422 ? 18.022 6.787 -16.342 1.00 97.69 422 MET A O 1
ATOM 2956 N N . GLY A 1 423 ? 16.779 7.446 -14.602 1.00 96.62 423 GLY A N 1
ATOM 2957 C CA . GLY A 1 423 ? 17.332 8.797 -14.505 1.00 96.62 423 GLY A CA 1
ATOM 2958 C C . GLY A 1 423 ? 17.924 9.127 -13.140 1.00 96.62 423 GLY A C 1
ATOM 2959 O O . GLY A 1 423 ? 18.137 10.301 -12.842 1.00 96.62 423 GLY A O 1
ATOM 2960 N N . SER A 1 424 ? 18.144 8.127 -12.283 1.00 95.44 424 SER A N 1
ATOM 2961 C CA . SER A 1 424 ? 18.819 8.324 -11.003 1.00 95.44 424 SER A CA 1
ATOM 2962 C C . SER A 1 424 ? 20.334 8.415 -11.167 1.00 95.44 424 SER A C 1
ATOM 2964 O O . SER A 1 424 ? 20.905 7.993 -12.171 1.00 95.44 424 SER A O 1
ATOM 2966 N N . THR A 1 425 ? 21.008 8.965 -10.161 1.00 93.44 425 THR A N 1
ATOM 2967 C CA . THR A 1 425 ? 22.478 8.993 -10.092 1.00 93.44 425 THR A CA 1
ATOM 2968 C C . THR A 1 425 ? 23.076 7.667 -9.617 1.00 93.44 425 THR A C 1
ATOM 2970 O O . THR A 1 425 ? 24.291 7.481 -9.689 1.00 93.44 425 THR A O 1
ATOM 2973 N N . GLY A 1 426 ? 22.231 6.760 -9.118 1.00 91.94 426 GLY A N 1
ATOM 2974 C CA . GLY A 1 426 ? 22.616 5.467 -8.568 1.00 91.94 426 GLY A CA 1
ATOM 2975 C C . GLY A 1 426 ? 22.811 4.374 -9.620 1.00 91.94 426 GLY A C 1
ATOM 2976 O O . GLY A 1 426 ? 23.042 4.627 -10.804 1.00 91.94 426 GLY A O 1
ATOM 2977 N N . GLU A 1 427 ? 22.723 3.131 -9.153 1.00 95.06 427 GLU A N 1
ATOM 2978 C CA . GLU A 1 427 ? 22.774 1.929 -9.984 1.00 95.06 427 GLU A CA 1
ATOM 2979 C C . GLU A 1 427 ? 21.376 1.309 -10.113 1.00 95.06 427 GLU A C 1
ATOM 2981 O O . GLU A 1 427 ? 20.611 1.254 -9.143 1.00 95.06 427 GLU A O 1
ATOM 2986 N N . MET A 1 428 ? 21.059 0.825 -11.313 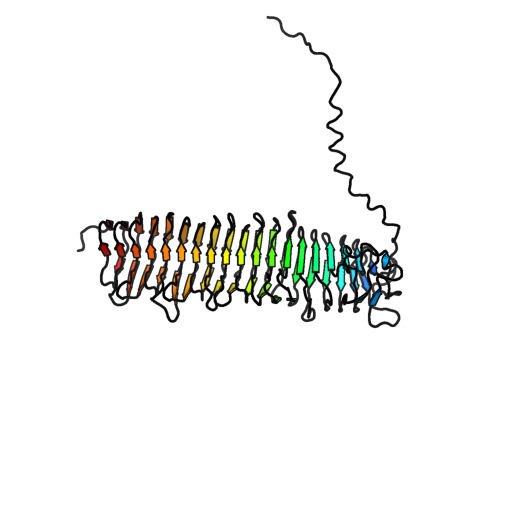1.00 98.38 428 MET A N 1
ATOM 2987 C CA . MET A 1 428 ? 19.921 -0.054 -11.563 1.00 98.38 428 MET A CA 1
ATOM 2988 C C . MET A 1 428 ? 20.428 -1.386 -12.103 1.00 98.38 428 MET A C 1
ATOM 2990 O O . MET A 1 428 ? 21.167 -1.417 -13.088 1.00 98.38 428 MET A O 1
ATOM 2994 N N . THR A 1 429 ? 19.970 -2.481 -11.503 1.00 98.81 429 THR A N 1
ATOM 2995 C CA . THR A 1 429 ? 20.246 -3.838 -11.979 1.00 98.81 429 THR A CA 1
ATOM 2996 C C . THR A 1 429 ? 18.972 -4.484 -12.508 1.00 98.81 429 THR A C 1
ATOM 2998 O O . THR A 1 429 ? 17.949 -4.536 -11.829 1.00 98.81 429 THR A O 1
ATOM 3001 N N . MET A 1 430 ? 19.035 -5.026 -13.719 1.00 98.88 430 MET A N 1
ATOM 3002 C CA . MET A 1 430 ? 17.962 -5.765 -14.378 1.00 98.88 430 MET A CA 1
ATOM 3003 C C . MET A 1 430 ? 18.473 -7.154 -14.751 1.00 98.88 430 MET A C 1
ATOM 3005 O O . MET A 1 430 ? 19.340 -7.287 -15.602 1.00 98.88 430 MET A O 1
ATOM 3009 N N . THR A 1 431 ? 17.928 -8.201 -14.140 1.00 98.88 431 THR A N 1
ATOM 3010 C CA . THR A 1 431 ? 18.326 -9.593 -14.383 1.00 98.88 431 THR A CA 1
ATOM 3011 C C . THR A 1 431 ? 17.154 -10.378 -14.956 1.00 98.88 431 THR A C 1
ATOM 3013 O O . THR A 1 431 ? 16.145 -10.569 -14.276 1.00 98.88 431 THR A O 1
ATOM 3016 N N . ASN A 1 432 ? 17.271 -10.875 -16.188 1.00 98.75 432 ASN A N 1
ATOM 3017 C CA . ASN A 1 432 ? 16.218 -11.622 -16.886 1.00 98.75 432 ASN A CA 1
ATOM 3018 C C . ASN A 1 432 ? 14.871 -10.878 -16.940 1.00 98.75 432 ASN A C 1
ATOM 3020 O O . ASN A 1 432 ? 13.815 -11.470 -16.712 1.00 98.75 432 ASN A O 1
ATOM 3024 N N . VAL A 1 433 ? 14.907 -9.569 -17.191 1.00 98.94 433 VAL A N 1
ATOM 3025 C CA . VAL A 1 433 ? 13.700 -8.742 -17.324 1.00 98.94 433 VAL A CA 1
ATOM 3026 C C . VAL A 1 433 ? 13.186 -8.806 -18.761 1.00 98.94 433 VAL A C 1
ATOM 3028 O O . VAL A 1 433 ? 13.963 -8.679 -19.705 1.00 98.94 433 VAL A O 1
ATOM 3031 N N . ASN A 1 434 ? 11.876 -8.987 -18.924 1.00 98.88 434 ASN A N 1
ATOM 3032 C CA . ASN A 1 434 ? 11.220 -9.047 -20.229 1.00 98.88 434 ASN A CA 1
ATOM 3033 C C . ASN A 1 434 ? 10.346 -7.812 -20.433 1.00 98.88 434 ASN A C 1
ATOM 3035 O O . ASN A 1 434 ? 9.421 -7.586 -19.658 1.00 98.88 434 ASN A O 1
ATOM 3039 N N . ILE A 1 435 ? 10.613 -7.033 -21.476 1.00 98.81 435 ILE A N 1
ATOM 3040 C CA . ILE A 1 435 ? 9.906 -5.793 -21.801 1.00 98.81 435 ILE A CA 1
ATOM 3041 C C . ILE A 1 435 ? 9.229 -5.944 -23.160 1.00 98.81 435 ILE A C 1
ATOM 3043 O O . ILE A 1 435 ? 9.867 -6.361 -24.127 1.00 98.81 435 ILE A O 1
ATOM 3047 N N . SER A 1 436 ? 7.947 -5.583 -23.268 1.00 98.31 436 SER A N 1
ATOM 3048 C CA . SER A 1 436 ? 7.232 -5.670 -24.544 1.00 98.31 436 SER A CA 1
ATOM 3049 C C . SER A 1 436 ? 6.159 -4.598 -24.761 1.00 98.31 436 SER A C 1
ATOM 3051 O O . SER A 1 436 ? 5.639 -4.005 -23.818 1.00 98.31 436 SER A O 1
ATOM 3053 N N . LYS A 1 437 ? 5.791 -4.383 -26.036 1.00 96.88 437 LYS A N 1
ATOM 3054 C CA . LYS A 1 437 ? 4.700 -3.483 -26.478 1.00 96.88 437 LYS A CA 1
ATOM 3055 C C . LYS A 1 437 ? 4.909 -2.004 -26.084 1.00 96.88 437 LYS A C 1
ATOM 3057 O O . LYS A 1 437 ? 3.955 -1.283 -25.789 1.00 96.88 437 LYS A O 1
ATOM 3062 N N . VAL A 1 438 ? 6.156 -1.543 -26.120 1.00 97.69 438 VAL A N 1
ATOM 3063 C CA . VAL A 1 438 ? 6.564 -0.174 -25.757 1.00 97.69 438 VAL A CA 1
ATOM 3064 C C . VAL A 1 438 ? 7.249 0.545 -26.916 1.00 97.69 438 VAL A C 1
ATOM 3066 O O . VAL A 1 438 ? 7.758 -0.108 -27.826 1.00 97.69 438 VAL A O 1
ATOM 3069 N N . LYS A 1 439 ? 7.278 1.880 -26.847 1.00 97.12 439 LYS A N 1
ATOM 3070 C CA . LYS A 1 439 ? 8.021 2.752 -27.764 1.00 97.12 439 LYS A CA 1
ATOM 3071 C C . LYS A 1 439 ? 9.522 2.634 -27.547 1.00 97.12 439 LYS A C 1
ATOM 3073 O O . LYS A 1 439 ? 10.293 2.474 -28.486 1.00 97.12 439 LYS A O 1
ATOM 3078 N N . VAL A 1 440 ? 9.905 2.746 -26.277 1.00 98.31 440 VAL A N 1
ATOM 3079 C CA . VAL A 1 440 ? 11.280 2.616 -25.806 1.00 98.31 440 VAL A CA 1
ATOM 3080 C C . VAL A 1 440 ? 11.312 1.512 -24.766 1.00 98.31 440 VAL A C 1
ATOM 3082 O O . VAL A 1 440 ? 10.552 1.566 -23.796 1.00 98.31 440 VAL A O 1
ATOM 3085 N N . GLY A 1 441 ? 12.156 0.508 -24.976 1.00 98.50 441 GLY A N 1
ATOM 3086 C CA . GLY A 1 441 ? 12.348 -0.576 -24.018 1.00 98.50 441 GLY A CA 1
ATOM 3087 C C . GLY A 1 441 ? 12.915 -0.065 -22.703 1.00 98.50 441 GLY A C 1
ATOM 3088 O O . GLY A 1 441 ? 12.238 -0.107 -21.674 1.00 98.50 441 GLY A O 1
ATOM 3089 N N . VAL A 1 442 ? 14.134 0.465 -22.764 1.00 98.81 442 VAL A N 1
ATOM 3090 C CA . VAL A 1 442 ? 14.854 1.052 -21.631 1.00 98.81 442 VAL A CA 1
ATOM 3091 C C . VAL A 1 442 ? 15.402 2.417 -22.035 1.00 98.81 442 VAL A C 1
ATOM 3093 O O . VAL A 1 442 ? 16.091 2.525 -23.043 1.00 98.81 442 VAL A O 1
ATOM 3096 N N . ASP A 1 443 ? 15.088 3.455 -21.269 1.00 98.62 443 ASP A N 1
ATOM 3097 C CA . ASP A 1 443 ? 15.580 4.821 -21.471 1.00 98.62 443 ASP A CA 1
ATOM 3098 C C . ASP A 1 443 ? 16.461 5.220 -20.286 1.00 98.62 443 ASP A C 1
ATOM 3100 O O . ASP A 1 443 ? 15.977 5.364 -19.161 1.00 98.62 443 ASP A O 1
ATOM 3104 N N . VAL A 1 444 ? 17.758 5.356 -20.529 1.00 98.50 444 VAL A N 1
ATOM 3105 C CA . VAL A 1 444 ? 18.770 5.676 -19.524 1.00 98.50 444 VAL A CA 1
ATOM 3106 C C . VAL A 1 444 ? 19.170 7.130 -19.702 1.00 98.50 444 VAL A C 1
ATOM 3108 O O . VAL A 1 444 ? 19.660 7.525 -20.757 1.00 98.50 444 VAL A O 1
ATOM 3111 N N . THR A 1 445 ? 18.956 7.929 -18.666 1.00 97.38 445 THR A N 1
ATOM 3112 C CA . THR A 1 445 ? 19.236 9.369 -18.645 1.00 97.38 445 THR A CA 1
ATOM 3113 C C . THR A 1 445 ? 20.212 9.764 -17.540 1.00 97.38 445 THR A C 1
ATOM 3115 O O . THR A 1 445 ? 20.551 10.936 -17.418 1.00 97.38 445 THR A O 1
ATOM 3118 N N . GLY A 1 446 ? 20.651 8.815 -16.710 1.00 95.50 446 GLY A N 1
ATOM 3119 C CA . GLY A 1 446 ? 21.658 9.032 -15.677 1.00 95.50 446 GLY A CA 1
ATOM 3120 C C . GLY A 1 446 ? 22.157 7.724 -15.063 1.00 95.50 446 GLY A C 1
ATOM 3121 O O . GLY A 1 446 ? 21.605 6.655 -15.318 1.00 95.50 446 GLY A O 1
ATOM 3122 N N . GLY A 1 447 ? 23.210 7.827 -14.249 1.00 96.06 447 GLY A N 1
ATOM 3123 C CA . GLY A 1 447 ? 23.688 6.722 -13.416 1.00 96.06 447 GLY A CA 1
ATOM 3124 C C . GLY A 1 447 ? 24.305 5.557 -14.194 1.00 96.06 447 GLY A C 1
ATOM 3125 O O . GLY A 1 447 ? 24.863 5.739 -15.279 1.00 96.06 447 GLY A O 1
ATOM 3126 N N . THR A 1 448 ? 24.268 4.368 -13.582 1.00 97.19 448 THR A N 1
ATOM 3127 C CA . THR A 1 448 ? 24.802 3.113 -14.146 1.00 97.19 448 THR A CA 1
ATOM 3128 C C . THR A 1 448 ? 23.708 2.061 -14.302 1.00 97.19 448 THR A C 1
ATOM 3130 O O . THR A 1 448 ? 23.183 1.567 -13.303 1.00 97.19 448 THR A O 1
ATOM 3133 N N . LEU A 1 449 ? 23.409 1.658 -15.535 1.00 98.44 449 LEU A N 1
ATOM 3134 C CA . LEU A 1 449 ? 22.528 0.522 -15.804 1.00 98.44 449 LEU A CA 1
ATOM 3135 C C . LEU A 1 449 ? 23.354 -0.762 -15.954 1.00 98.44 449 LEU A C 1
ATOM 3137 O O . LEU A 1 449 ? 24.319 -0.796 -16.716 1.00 98.44 449 LEU A O 1
ATOM 3141 N N . LYS A 1 450 ? 22.927 -1.839 -15.292 1.00 98.62 450 LYS A N 1
ATOM 3142 C CA . LYS A 1 450 ? 23.383 -3.214 -15.541 1.00 98.62 450 LYS A CA 1
ATOM 3143 C C . LYS A 1 450 ? 22.197 -4.074 -15.953 1.00 98.62 450 LYS A C 1
ATOM 3145 O O . LYS A 1 450 ? 21.329 -4.358 -15.132 1.00 98.62 450 LYS A O 1
ATOM 3150 N N . MET A 1 451 ? 22.159 -4.512 -17.204 1.00 98.62 451 MET A N 1
ATOM 3151 C CA . MET A 1 451 ? 21.130 -5.408 -17.724 1.00 98.62 451 MET A CA 1
ATOM 3152 C C . MET A 1 451 ? 21.756 -6.746 -18.118 1.00 98.62 451 MET A C 1
ATOM 3154 O O . MET A 1 451 ? 22.616 -6.792 -18.988 1.00 98.62 451 MET A O 1
ATOM 3158 N N . MET A 1 452 ? 21.329 -7.830 -17.473 1.00 98.56 452 MET A N 1
ATOM 3159 C CA . MET A 1 452 ? 21.870 -9.181 -17.632 1.00 98.56 452 MET A CA 1
ATOM 3160 C C . MET A 1 452 ? 20.753 -10.143 -18.048 1.00 98.56 452 MET A C 1
ATOM 3162 O O . MET A 1 452 ? 19.830 -10.416 -17.273 1.00 98.56 452 MET A O 1
ATOM 3166 N N . GLY A 1 453 ? 20.828 -10.664 -19.268 1.00 98.25 453 GLY A N 1
ATOM 3167 C CA . GLY A 1 453 ? 19.804 -11.512 -19.869 1.00 98.25 453 GLY A CA 1
ATOM 3168 C C . GLY A 1 453 ? 18.494 -10.774 -20.166 1.00 98.25 453 GLY A C 1
ATOM 3169 O O . GLY A 1 453 ? 18.392 -9.547 -20.112 1.00 98.25 453 GLY A O 1
ATOM 3170 N N . GLY A 1 454 ? 17.441 -11.547 -20.427 1.00 98.44 454 GLY A N 1
ATOM 3171 C CA . GLY A 1 454 ? 16.103 -11.013 -20.680 1.00 98.44 454 GLY A CA 1
ATOM 3172 C C . GLY A 1 454 ? 15.893 -10.508 -22.108 1.00 98.44 454 GLY A C 1
ATOM 3173 O O . GLY A 1 454 ? 16.721 -10.695 -23.003 1.00 98.44 454 GLY A O 1
ATOM 3174 N N . THR A 1 455 ? 14.725 -9.908 -22.332 1.00 98.69 455 THR A N 1
ATOM 3175 C CA . THR A 1 455 ? 14.258 -9.536 -23.671 1.00 98.69 455 THR A CA 1
ATOM 3176 C C . THR A 1 455 ? 13.676 -8.131 -23.704 1.00 98.69 455 THR A C 1
ATOM 3178 O O . THR A 1 455 ? 12.965 -7.712 -22.793 1.00 98.69 455 THR A O 1
ATOM 3181 N N . VAL A 1 456 ? 13.932 -7.405 -24.788 1.00 98.75 456 VAL A N 1
ATOM 3182 C CA . VAL A 1 456 ? 13.328 -6.105 -25.078 1.00 98.75 456 VAL A CA 1
ATOM 3183 C C . VAL A 1 456 ? 12.690 -6.163 -26.455 1.00 98.75 456 VAL A C 1
ATOM 3185 O O . VAL A 1 456 ? 13.379 -6.230 -27.467 1.00 98.75 456 VAL A O 1
ATOM 3188 N N . THR A 1 457 ? 11.360 -6.121 -26.502 1.00 98.19 457 THR A N 1
ATOM 3189 C CA . THR A 1 457 ? 10.592 -6.032 -27.747 1.00 98.19 457 THR A CA 1
ATOM 3190 C C . THR A 1 457 ? 9.873 -4.694 -27.833 1.00 98.19 457 THR A C 1
ATOM 3192 O O . THR A 1 457 ? 8.892 -4.452 -27.124 1.00 98.19 457 THR A O 1
ATOM 3195 N N . PHE A 1 458 ? 10.310 -3.839 -28.747 1.00 97.00 458 PHE A N 1
ATOM 3196 C CA . PHE A 1 458 ? 9.739 -2.509 -28.940 1.00 97.00 458 PHE A CA 1
ATOM 3197 C C . PHE A 1 458 ? 9.014 -2.412 -30.288 1.00 97.00 458 PHE A C 1
ATOM 3199 O O . PHE A 1 458 ? 9.203 -3.225 -31.196 1.00 97.00 458 PHE A O 1
ATOM 3206 N N . THR A 1 459 ? 8.091 -1.466 -30.402 1.00 94.44 459 THR A N 1
ATOM 3207 C CA . THR A 1 459 ? 7.369 -1.203 -31.654 1.00 94.44 459 THR A CA 1
ATOM 3208 C C . THR A 1 459 ? 8.268 -0.487 -32.657 1.00 94.44 459 THR A C 1
ATOM 3210 O O . THR A 1 459 ? 9.041 0.374 -32.259 1.00 94.44 459 THR A O 1
ATOM 3213 N N . GLY A 1 460 ? 8.151 -0.785 -33.951 1.00 88.62 460 GLY A N 1
ATOM 3214 C CA . GLY A 1 460 ? 8.892 -0.061 -34.989 1.00 88.62 460 GLY A CA 1
ATOM 3215 C C . GLY A 1 460 ? 8.389 1.366 -35.197 1.00 88.62 460 GLY A C 1
ATOM 3216 O O . GLY A 1 460 ? 7.256 1.685 -34.835 1.00 88.62 460 GLY A O 1
ATOM 3217 N N . GLY A 1 461 ? 9.244 2.220 -35.753 1.00 89.38 461 GLY A N 1
ATOM 3218 C CA . GLY A 1 461 ? 8.943 3.615 -36.069 1.00 89.38 461 GLY A CA 1
ATOM 3219 C C . GLY A 1 461 ? 10.114 4.544 -35.752 1.00 89.38 461 GLY A C 1
ATOM 3220 O O . GLY A 1 461 ? 11.043 4.174 -35.035 1.00 89.38 461 GLY A O 1
ATOM 3221 N N . SER A 1 462 ? 10.063 5.765 -36.286 1.00 88.56 462 SER A N 1
ATOM 3222 C CA . SER A 1 462 ? 11.074 6.787 -35.999 1.00 88.56 462 SER A CA 1
ATOM 3223 C C . SER A 1 462 ? 11.026 7.204 -34.524 1.00 88.56 462 SER A C 1
ATOM 3225 O O . SER A 1 462 ? 9.955 7.482 -33.978 1.00 88.56 462 SER A O 1
ATOM 3227 N N . GLY A 1 463 ? 12.192 7.248 -33.876 1.00 89.81 463 GLY A N 1
ATOM 3228 C CA . GLY A 1 463 ? 12.308 7.577 -32.452 1.00 89.81 463 GLY A CA 1
ATOM 3229 C C . GLY A 1 463 ? 11.895 6.447 -31.503 1.00 89.81 463 GLY A C 1
ATOM 3230 O O . GLY A 1 463 ? 11.613 6.712 -30.331 1.00 89.81 463 GLY A O 1
ATOM 3231 N N . ASN A 1 464 ? 11.818 5.210 -32.005 1.00 96.12 464 ASN A N 1
ATOM 3232 C CA . ASN A 1 464 ? 11.559 4.020 -31.202 1.00 96.12 464 ASN A CA 1
ATOM 3233 C C . ASN A 1 464 ? 12.854 3.232 -31.010 1.00 96.12 464 ASN A C 1
ATOM 3235 O O . ASN A 1 464 ? 13.594 2.995 -31.970 1.00 96.12 464 ASN A O 1
ATOM 3239 N N . TYR A 1 465 ? 13.100 2.810 -29.772 1.00 97.94 465 TYR A N 1
ATOM 3240 C CA . TYR A 1 465 ? 14.390 2.271 -29.360 1.00 97.94 465 TYR A CA 1
ATOM 3241 C C . TYR A 1 465 ? 14.233 1.014 -28.506 1.00 97.94 465 TYR A C 1
ATOM 3243 O O . TYR A 1 465 ? 13.338 0.929 -27.662 1.00 97.94 465 TYR A O 1
ATOM 3251 N N . GLY A 1 466 ? 15.139 0.053 -28.659 1.00 98.25 466 GLY A N 1
ATOM 3252 C CA . GLY A 1 466 ? 15.287 -1.019 -27.678 1.00 98.25 466 GLY A CA 1
ATOM 3253 C C . GLY A 1 466 ? 15.848 -0.458 -26.376 1.00 98.25 466 GLY A C 1
ATOM 3254 O O . GLY A 1 466 ? 15.150 -0.406 -25.363 1.00 98.25 466 GLY A O 1
ATOM 3255 N N . VAL A 1 467 ? 17.084 0.027 -26.433 1.00 98.69 467 VAL A N 1
ATOM 3256 C CA . VAL A 1 467 ? 17.761 0.738 -25.345 1.00 98.69 467 VAL A CA 1
ATOM 3257 C C . VAL A 1 467 ? 18.211 2.101 -25.857 1.00 98.69 467 VAL A C 1
ATOM 3259 O O . VAL A 1 467 ? 18.864 2.192 -26.892 1.00 98.69 467 VAL A O 1
ATOM 3262 N N . HIS A 1 468 ? 17.860 3.158 -25.139 1.00 98.44 468 HIS A N 1
ATOM 3263 C CA . HIS A 1 468 ? 18.282 4.522 -25.421 1.00 98.44 468 HIS A CA 1
ATOM 3264 C C . HIS A 1 468 ? 19.139 5.032 -24.268 1.00 98.44 468 HIS A C 1
ATOM 3266 O O . HIS A 1 468 ? 18.717 4.986 -23.115 1.00 98.44 468 HIS A O 1
ATOM 3272 N N . VAL A 1 469 ? 20.344 5.490 -24.580 1.00 98.25 469 VAL A N 1
ATOM 3273 C CA . VAL A 1 469 ? 21.344 5.960 -23.626 1.00 98.25 469 VAL A CA 1
ATOM 3274 C C . VAL A 1 469 ? 21.635 7.414 -23.942 1.00 98.25 469 VAL A C 1
ATOM 3276 O O . VAL A 1 469 ? 22.237 7.718 -24.967 1.00 98.25 469 VAL A O 1
ATOM 3279 N N . GLN A 1 470 ? 21.173 8.310 -23.078 1.00 97.06 470 GLN A N 1
ATOM 3280 C CA . GLN A 1 470 ? 21.248 9.747 -23.313 1.00 97.06 470 GLN A CA 1
ATOM 3281 C C . GLN A 1 470 ? 22.599 10.348 -22.911 1.00 97.06 470 GLN A C 1
ATOM 3283 O O . GLN A 1 470 ? 23.461 9.710 -22.299 1.00 97.06 470 GLN A O 1
ATOM 3288 N N . ASN A 1 471 ? 22.753 11.628 -23.239 1.00 93.94 471 ASN A N 1
ATOM 3289 C CA . ASN A 1 471 ? 23.926 12.427 -22.922 1.00 93.94 471 ASN A CA 1
ATOM 3290 C C . ASN A 1 471 ? 24.273 12.401 -21.418 1.00 93.94 471 ASN A C 1
ATOM 3292 O O . ASN A 1 471 ? 23.397 12.557 -20.567 1.00 93.94 471 ASN A O 1
ATOM 3296 N N . GLY A 1 472 ? 25.557 12.250 -21.084 1.00 88.38 472 GLY A N 1
ATOM 3297 C CA . GLY A 1 472 ? 26.041 12.249 -19.698 1.00 88.38 472 GLY A CA 1
ATOM 3298 C C . GLY A 1 472 ? 25.743 10.982 -18.885 1.00 88.38 472 GLY A C 1
ATOM 3299 O O . GLY A 1 472 ? 26.089 10.935 -17.702 1.00 88.38 472 GLY A O 1
ATOM 3300 N N . VAL A 1 473 ? 25.135 9.946 -19.477 1.00 95.56 473 VAL A N 1
ATOM 3301 C CA . VAL A 1 473 ? 25.011 8.632 -18.825 1.00 95.56 473 VAL A CA 1
ATOM 3302 C C . VAL A 1 473 ? 26.395 8.033 -18.606 1.00 95.56 473 VAL A C 1
ATOM 3304 O O . VAL A 1 473 ? 27.171 7.900 -19.552 1.00 95.56 473 VAL A O 1
ATOM 3307 N N . LYS A 1 474 ? 26.680 7.620 -17.362 1.00 94.56 474 LYS A N 1
ATOM 3308 C CA . LYS A 1 474 ? 27.982 7.056 -16.993 1.00 94.56 474 LYS A CA 1
ATOM 3309 C C . LYS A 1 474 ? 28.250 5.749 -17.728 1.00 94.56 474 LYS A C 1
ATOM 3311 O O . LYS A 1 474 ? 29.332 5.588 -18.277 1.00 94.56 474 LYS A O 1
ATOM 3316 N N . MET A 1 475 ? 27.307 4.808 -17.674 1.00 95.31 475 MET A N 1
ATOM 3317 C CA . MET A 1 475 ? 27.451 3.515 -18.339 1.00 95.31 475 MET A CA 1
ATOM 3318 C C . MET A 1 475 ? 26.116 2.768 -18.417 1.00 95.31 475 MET A C 1
ATOM 3320 O O . MET A 1 475 ? 25.424 2.632 -17.406 1.00 95.31 475 MET A O 1
ATOM 3324 N N . ALA A 1 476 ? 25.792 2.210 -19.580 1.00 97.81 476 ALA A N 1
ATOM 3325 C CA . ALA A 1 476 ? 24.779 1.169 -19.730 1.00 97.81 476 ALA A CA 1
ATOM 3326 C C . ALA A 1 476 ? 25.437 -0.148 -20.168 1.00 97.81 476 ALA A C 1
ATOM 3328 O O . ALA A 1 476 ? 25.853 -0.281 -21.314 1.00 97.81 476 ALA A O 1
ATOM 3329 N N . ASN A 1 477 ? 25.529 -1.113 -19.254 1.00 98.00 477 ASN A N 1
ATOM 3330 C CA . ASN A 1 477 ? 26.109 -2.431 -19.508 1.00 98.00 477 ASN A CA 1
ATOM 3331 C C . ASN A 1 477 ? 25.010 -3.433 -19.852 1.00 98.00 477 ASN A C 1
ATOM 3333 O O . ASN A 1 477 ? 24.151 -3.716 -19.013 1.00 98.00 477 ASN A O 1
ATOM 3337 N N . LEU A 1 478 ? 25.048 -3.976 -21.066 1.00 98.31 478 LEU A N 1
ATOM 3338 C CA . LEU A 1 478 ? 24.121 -4.987 -21.564 1.00 98.31 478 LEU A CA 1
ATOM 3339 C C . LEU A 1 478 ? 24.875 -6.312 -21.735 1.00 98.31 478 LEU A C 1
ATOM 3341 O O . LEU A 1 478 ? 25.785 -6.409 -22.550 1.00 98.31 478 LEU A O 1
ATOM 3345 N N . THR A 1 479 ? 24.495 -7.345 -20.994 1.00 98.19 479 THR A N 1
ATOM 3346 C CA . THR A 1 479 ? 25.096 -8.683 -21.084 1.00 98.19 479 THR A CA 1
ATOM 3347 C C . THR A 1 479 ? 24.023 -9.698 -21.451 1.00 98.19 479 THR A C 1
ATOM 3349 O O . THR A 1 479 ? 23.013 -9.789 -20.757 1.00 98.19 479 THR A O 1
ATOM 3352 N N . ASP A 1 480 ? 24.206 -10.446 -22.539 1.00 97.81 480 ASP A N 1
ATOM 3353 C CA . ASP A 1 480 ? 23.276 -11.492 -23.008 1.00 97.81 480 ASP A CA 1
ATOM 3354 C C . ASP A 1 480 ? 21.820 -11.030 -23.221 1.00 97.81 480 ASP A C 1
ATOM 3356 O O . ASP A 1 480 ? 20.864 -11.801 -23.101 1.00 97.81 480 ASP A O 1
ATOM 3360 N N . VAL A 1 481 ? 21.624 -9.754 -23.559 1.00 98.38 481 VAL A N 1
ATOM 3361 C CA . VAL A 1 481 ? 20.293 -9.170 -23.779 1.00 98.38 481 VAL A CA 1
ATOM 3362 C C . VAL A 1 481 ? 19.819 -9.426 -25.211 1.00 98.38 481 VAL A C 1
ATOM 3364 O O . VAL A 1 481 ? 20.551 -9.200 -26.176 1.00 98.38 481 VAL A O 1
ATOM 3367 N N . THR A 1 482 ? 18.562 -9.849 -25.374 1.00 98.56 482 THR A N 1
ATOM 3368 C CA . THR A 1 482 ? 17.917 -9.926 -26.697 1.00 98.56 482 THR A CA 1
ATOM 3369 C C . THR A 1 482 ? 17.044 -8.701 -26.949 1.00 98.56 482 THR A C 1
ATOM 3371 O O . THR A 1 482 ? 16.057 -8.482 -26.250 1.00 98.56 482 THR A O 1
ATOM 3374 N N . ILE A 1 483 ? 17.355 -7.932 -27.988 1.00 98.56 483 ILE A N 1
ATOM 3375 C CA . ILE A 1 483 ? 16.618 -6.741 -28.414 1.00 98.56 483 ILE A CA 1
ATOM 3376 C C . ILE A 1 483 ? 15.979 -7.014 -29.778 1.00 98.56 483 ILE A C 1
ATOM 3378 O O . ILE A 1 483 ? 16.636 -7.456 -30.720 1.00 98.56 483 ILE A O 1
ATOM 3382 N N . THR A 1 484 ? 14.676 -6.779 -29.903 1.00 98.19 484 THR A N 1
ATOM 3383 C CA . THR A 1 484 ? 13.923 -7.028 -31.138 1.00 98.19 484 THR A CA 1
ATOM 3384 C C . THR A 1 484 ? 12.993 -5.864 -31.462 1.00 98.19 484 THR A C 1
ATOM 3386 O O . THR A 1 484 ? 12.105 -5.529 -30.675 1.00 98.19 484 THR A O 1
ATOM 3389 N N . GLY A 1 485 ? 13.173 -5.267 -32.639 1.00 95.62 485 GLY A N 1
ATOM 3390 C CA . GLY A 1 485 ? 12.220 -4.311 -33.204 1.00 95.62 485 GLY A CA 1
ATOM 3391 C C . GLY A 1 485 ? 11.058 -5.019 -33.903 1.00 95.62 485 GLY A C 1
ATOM 3392 O O . GLY A 1 485 ? 11.150 -6.185 -34.294 1.00 95.62 485 GLY A O 1
ATOM 3393 N N . LYS A 1 486 ? 9.929 -4.328 -34.075 1.00 92.50 486 LYS A N 1
ATOM 3394 C CA . LYS A 1 486 ? 8.811 -4.829 -34.892 1.00 92.50 486 LYS A CA 1
ATOM 3395 C C . LYS A 1 486 ? 8.796 -4.150 -36.253 1.00 92.50 486 LYS A C 1
ATOM 3397 O O . LYS A 1 486 ? 8.802 -2.930 -36.323 1.00 92.50 486 LYS A O 1
ATOM 3402 N N . GLY A 1 487 ? 8.696 -4.943 -37.320 1.00 88.31 487 GLY A N 1
ATOM 3403 C CA . GLY A 1 487 ? 8.556 -4.430 -38.686 1.00 88.31 487 GLY A CA 1
ATOM 3404 C C . GLY A 1 487 ? 9.852 -3.924 -39.325 1.00 88.31 487 GLY A C 1
ATOM 3405 O O . GLY A 1 487 ? 9.771 -3.234 -40.331 1.00 88.31 487 GLY A O 1
ATOM 3406 N N . GLY A 1 488 ? 11.026 -4.245 -38.762 1.00 89.12 488 GLY A N 1
ATOM 3407 C CA . GLY A 1 488 ? 12.312 -3.842 -39.345 1.00 89.12 488 GLY A CA 1
ATOM 3408 C C . GLY A 1 488 ? 12.618 -2.348 -39.214 1.00 89.12 488 GLY A C 1
ATOM 3409 O O . GLY A 1 488 ? 13.421 -1.833 -39.977 1.00 89.12 488 GLY A O 1
ATOM 3410 N N . GLN A 1 489 ? 11.957 -1.650 -38.285 1.00 91.62 489 GLN A N 1
ATOM 3411 C CA . GLN A 1 489 ? 12.073 -0.202 -38.089 1.00 91.62 489 GLN A CA 1
ATOM 3412 C C . GLN A 1 489 ? 12.569 0.135 -36.678 1.00 91.62 489 GLN A C 1
ATOM 3414 O O . GLN A 1 489 ? 12.332 -0.626 -35.735 1.00 91.62 489 GLN A O 1
ATOM 3419 N N . GLY A 1 490 ? 13.185 1.310 -36.523 1.00 95.56 490 GLY A N 1
ATOM 3420 C CA . GLY A 1 490 ? 13.722 1.804 -35.248 1.00 95.56 490 GLY A CA 1
ATOM 3421 C C . GLY A 1 490 ? 15.130 1.286 -34.944 1.00 95.56 490 GLY A C 1
ATOM 3422 O O . GLY A 1 490 ? 15.717 0.547 -35.736 1.00 95.56 490 GLY A O 1
ATOM 3423 N N . THR A 1 491 ? 15.680 1.669 -33.790 1.00 97.75 491 THR A N 1
ATOM 3424 C CA . THR A 1 491 ? 17.076 1.364 -33.425 1.00 97.75 491 THR A CA 1
ATOM 3425 C C . THR A 1 491 ? 17.144 0.396 -32.248 1.00 97.75 491 THR A C 1
ATOM 3427 O O . THR A 1 491 ? 16.442 0.571 -31.255 1.00 97.75 491 THR A O 1
ATOM 3430 N N . GLY A 1 492 ? 18.001 -0.622 -32.323 1.00 97.81 492 GLY A N 1
ATOM 3431 C CA . GLY A 1 492 ? 18.223 -1.553 -31.216 1.00 97.81 492 GLY A CA 1
ATOM 3432 C C . GLY A 1 492 ? 18.814 -0.853 -29.993 1.00 97.81 492 GLY A C 1
ATOM 3433 O O . GLY A 1 492 ? 18.143 -0.756 -28.966 1.00 97.81 492 GLY A O 1
ATOM 3434 N N . VAL A 1 493 ? 20.036 -0.333 -30.119 1.00 98.19 493 VAL A N 1
ATOM 3435 C CA . VAL A 1 493 ? 20.705 0.483 -29.093 1.00 98.19 493 VAL A CA 1
ATOM 3436 C C . VAL A 1 493 ? 21.052 1.850 -29.676 1.00 98.19 493 VAL A C 1
ATOM 3438 O O . VAL A 1 493 ? 21.785 1.928 -30.658 1.00 98.19 493 VAL A O 1
ATOM 3441 N N . TYR A 1 494 ? 20.532 2.922 -29.082 1.00 97.69 494 TYR A N 1
ATOM 3442 C CA . TYR A 1 494 ? 20.865 4.297 -29.453 1.00 97.69 494 TYR A CA 1
ATOM 3443 C C . TYR A 1 494 ? 21.653 4.976 -28.328 1.00 97.69 494 TYR A C 1
ATOM 3445 O O . TYR A 1 494 ? 21.161 5.047 -27.204 1.00 97.69 494 TYR A O 1
ATOM 3453 N N . VAL A 1 495 ? 22.856 5.470 -28.629 1.00 97.38 495 VAL A N 1
ATOM 3454 C CA . VAL A 1 495 ? 23.727 6.206 -27.701 1.00 97.38 495 VAL A CA 1
ATOM 3455 C C . VAL A 1 495 ? 23.867 7.652 -28.177 1.00 97.38 495 VAL A C 1
ATOM 3457 O O . VAL A 1 495 ? 24.352 7.910 -29.277 1.00 97.38 495 VAL A O 1
ATOM 3460 N N . GLU A 1 496 ? 23.439 8.605 -27.357 1.00 94.69 496 GLU A N 1
ATOM 3461 C CA . GLU A 1 496 ? 23.412 10.028 -27.690 1.00 94.69 496 GLU A CA 1
ATOM 3462 C C . GLU A 1 496 ? 24.517 10.813 -26.968 1.00 94.69 496 GLU A C 1
ATOM 3464 O O . GLU A 1 496 ? 24.732 10.675 -25.759 1.00 94.69 496 GLU A O 1
ATOM 3469 N N . GLY A 1 497 ? 25.163 11.732 -27.688 1.00 92.88 497 GLY A N 1
ATOM 3470 C CA . GLY A 1 497 ? 25.983 12.784 -27.085 1.00 92.88 497 GLY A CA 1
ATOM 3471 C C . GLY A 1 497 ? 27.261 12.247 -26.448 1.00 92.88 497 GLY A C 1
ATOM 3472 O O . GLY A 1 497 ? 28.159 11.840 -27.166 1.00 92.88 497 GLY A O 1
ATOM 3473 N N . THR A 1 498 ? 27.390 12.321 -25.123 1.00 93.12 498 THR A N 1
ATOM 3474 C CA . THR A 1 498 ? 28.519 11.757 -24.352 1.00 93.12 498 THR A CA 1
ATOM 3475 C C . THR A 1 498 ? 28.130 10.510 -23.553 1.00 93.12 498 THR A C 1
ATOM 3477 O O . THR A 1 498 ? 28.880 10.076 -22.677 1.00 93.12 498 THR A O 1
ATOM 3480 N N . GLY A 1 499 ? 26.947 9.943 -23.812 1.00 94.69 499 GLY A N 1
ATOM 3481 C CA . GLY A 1 499 ? 26.520 8.696 -23.188 1.00 94.69 499 GLY A CA 1
ATOM 3482 C C . GLY A 1 499 ? 27.479 7.548 -23.509 1.00 94.69 499 GLY A C 1
ATOM 3483 O O . GLY A 1 499 ? 28.110 7.519 -24.565 1.00 94.69 499 GLY A O 1
ATOM 3484 N N . SER A 1 500 ? 27.594 6.596 -22.588 1.00 94.56 500 SER A N 1
ATOM 3485 C CA . SER A 1 500 ? 28.405 5.392 -22.786 1.00 94.56 500 SER A CA 1
ATOM 3486 C C . SER A 1 500 ? 27.550 4.139 -22.642 1.00 94.56 500 SER A C 1
ATOM 3488 O O . SER A 1 500 ? 26.775 4.015 -21.686 1.00 94.56 500 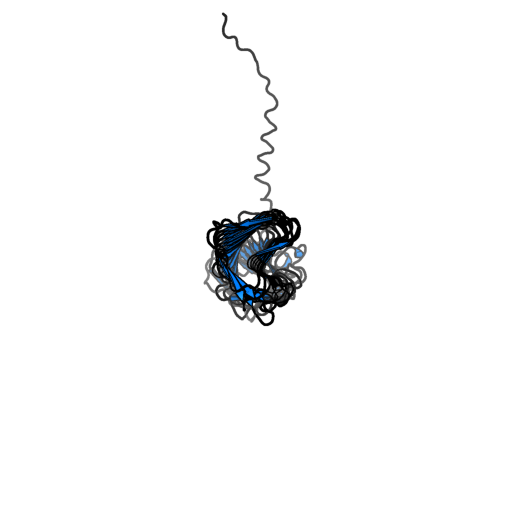SER A O 1
ATOM 3490 N N . ALA A 1 501 ? 27.724 3.179 -23.546 1.00 96.38 501 ALA A N 1
ATOM 3491 C CA . ALA A 1 501 ? 27.093 1.865 -23.469 1.00 96.38 501 ALA A CA 1
ATOM 3492 C C . ALA A 1 501 ? 28.057 0.742 -23.879 1.00 96.38 501 ALA A C 1
ATOM 3494 O O . ALA A 1 501 ? 28.983 0.952 -24.654 1.00 96.38 501 ALA A O 1
ATOM 3495 N N . SER A 1 502 ? 27.834 -0.456 -23.353 1.00 96.50 502 SER A N 1
ATOM 3496 C CA . SER A 1 502 ? 28.560 -1.664 -23.734 1.00 96.50 502 SER A CA 1
ATOM 3497 C C . SER A 1 502 ? 27.572 -2.803 -23.935 1.00 96.50 502 SER A C 1
ATOM 3499 O O . SER A 1 502 ? 26.596 -2.921 -23.185 1.00 96.50 502 SER A O 1
ATOM 3501 N N . MET A 1 503 ? 27.812 -3.634 -24.946 1.00 96.00 503 MET A N 1
ATOM 3502 C CA . MET A 1 503 ? 27.043 -4.850 -25.181 1.00 96.00 503 MET A CA 1
ATOM 3503 C C . MET A 1 503 ? 27.969 -6.058 -25.333 1.00 96.00 503 MET A C 1
ATOM 3505 O O . MET A 1 503 ? 28.713 -6.180 -26.306 1.00 96.00 503 MET A O 1
ATOM 3509 N N . MET A 1 504 ? 27.884 -6.976 -24.373 1.00 94.31 504 MET A N 1
ATOM 3510 C CA . MET A 1 504 ? 28.623 -8.236 -24.342 1.00 94.31 504 MET A CA 1
ATOM 3511 C C . MET A 1 504 ? 27.655 -9.399 -24.575 1.00 94.31 504 MET A C 1
ATOM 3513 O O . MET A 1 504 ? 26.768 -9.654 -23.758 1.00 94.31 504 MET A O 1
ATOM 3517 N N . GLY A 1 505 ? 27.808 -10.102 -25.696 1.00 92.62 505 GLY A N 1
ATOM 3518 C CA . GLY A 1 505 ? 26.877 -11.158 -26.098 1.00 92.62 505 GLY A CA 1
ATOM 3519 C C . GLY A 1 505 ? 25.489 -10.628 -26.481 1.00 92.62 505 GLY A C 1
ATOM 3520 O O . GLY A 1 505 ? 25.319 -9.460 -26.838 1.00 92.62 505 GLY A O 1
ATOM 3521 N N . GLY A 1 506 ? 24.481 -11.499 -26.421 1.00 94.31 506 GLY A N 1
ATOM 3522 C CA . GLY A 1 506 ? 23.100 -11.159 -26.773 1.00 94.31 506 GLY A CA 1
ATOM 3523 C C . GLY A 1 506 ? 22.833 -11.060 -28.280 1.00 94.31 506 GLY A C 1
ATOM 3524 O O . GLY A 1 506 ? 23.599 -11.548 -29.108 1.00 94.31 506 GLY A O 1
ATOM 3525 N N . LYS A 1 507 ? 21.690 -10.470 -28.648 1.00 96.31 507 LYS A N 1
ATOM 3526 C CA . LYS A 1 507 ? 21.242 -10.371 -30.047 1.00 96.31 507 LYS A CA 1
ATOM 3527 C C . LYS A 1 507 ? 20.396 -9.127 -30.274 1.00 96.31 507 LYS A C 1
ATOM 3529 O O . LYS A 1 507 ? 19.457 -8.885 -29.522 1.00 96.31 507 LYS A O 1
ATOM 3534 N N . ILE A 1 508 ? 20.646 -8.413 -31.370 1.00 97.31 508 ILE A N 1
ATOM 3535 C CA . ILE A 1 508 ? 19.752 -7.370 -31.890 1.00 97.31 508 ILE A CA 1
ATOM 3536 C C . ILE A 1 508 ? 19.165 -7.852 -33.220 1.00 97.31 508 ILE A C 1
ATOM 3538 O O . ILE A 1 508 ? 19.890 -8.377 -34.061 1.00 97.31 508 ILE A O 1
ATOM 3542 N N . SER A 1 509 ? 17.850 -7.729 -33.422 1.00 97.19 509 SER A N 1
ATOM 3543 C CA . SER A 1 509 ? 17.213 -8.159 -34.677 1.00 97.19 509 SER A CA 1
ATOM 3544 C C . SER A 1 509 ? 15.940 -7.388 -35.022 1.00 97.19 509 SER A C 1
ATOM 3546 O O . SER A 1 509 ? 15.313 -6.788 -34.151 1.00 97.19 509 SER A O 1
ATOM 3548 N N . ASN A 1 510 ? 15.539 -7.438 -36.298 1.00 96.31 510 ASN A N 1
ATOM 3549 C CA . ASN A 1 510 ? 14.323 -6.801 -36.825 1.00 96.31 510 ASN A CA 1
ATOM 3550 C C . ASN A 1 510 ? 14.244 -5.286 -36.559 1.00 96.31 510 ASN A C 1
ATOM 3552 O O . ASN A 1 510 ? 13.174 -4.749 -36.267 1.00 96.31 510 ASN A O 1
ATOM 3556 N N . VAL A 1 511 ? 15.383 -4.609 -36.675 1.00 96.25 511 VAL A N 1
ATOM 3557 C CA . VAL A 1 511 ? 15.545 -3.160 -36.509 1.00 96.25 511 VAL A CA 1
ATOM 3558 C C . VAL A 1 511 ? 16.122 -2.555 -37.785 1.00 96.25 511 VAL A C 1
ATOM 3560 O O . VAL A 1 511 ? 16.767 -3.260 -38.557 1.00 96.25 511 VAL A O 1
ATOM 3563 N N . GLU A 1 512 ? 15.909 -1.259 -37.983 1.00 95.81 512 GLU A N 1
ATOM 3564 C CA . GLU A 1 512 ? 16.518 -0.501 -39.083 1.00 95.81 512 GLU A CA 1
ATOM 3565 C C . GLU A 1 512 ? 18.008 -0.268 -38.821 1.00 95.81 512 GLU A C 1
ATOM 3567 O O . GLU A 1 512 ? 18.834 -0.334 -39.725 1.00 95.81 512 GLU A O 1
ATOM 3572 N N . SER A 1 513 ? 18.366 -0.030 -37.559 1.00 95.00 513 SER A N 1
ATOM 3573 C CA . SER A 1 513 ? 19.754 0.105 -37.119 1.00 95.00 513 SER A CA 1
ATOM 3574 C C . SER A 1 513 ? 19.985 -0.742 -35.876 1.00 95.00 513 SER A C 1
ATOM 3576 O O . SER A 1 513 ? 19.259 -0.610 -34.891 1.00 95.00 513 SER A O 1
ATOM 3578 N N . GLY A 1 514 ? 20.991 -1.619 -35.912 1.00 94.62 514 GLY A N 1
ATOM 3579 C CA . GLY A 1 514 ? 21.371 -2.446 -34.764 1.00 94.62 514 GLY A CA 1
ATOM 3580 C C . GLY A 1 514 ? 21.804 -1.579 -33.585 1.00 94.62 514 GLY A C 1
ATOM 3581 O O . GLY A 1 514 ? 21.117 -1.504 -32.565 1.00 94.62 514 GLY A O 1
ATOM 3582 N N . VAL A 1 515 ? 22.911 -0.869 -33.787 1.00 95.25 515 VAL A N 1
ATOM 3583 C CA . VAL A 1 515 ? 23.466 0.112 -32.856 1.00 95.25 515 VAL A CA 1
ATOM 3584 C C . VAL A 1 515 ? 23.687 1.421 -33.605 1.00 95.25 515 VAL A C 1
ATOM 3586 O O . VAL A 1 515 ? 24.159 1.412 -34.740 1.00 95.25 515 VAL A O 1
ATOM 3589 N N . TYR A 1 516 ? 23.338 2.540 -32.982 1.00 93.50 516 TYR A N 1
ATOM 3590 C CA . TYR A 1 516 ? 23.594 3.878 -33.501 1.00 93.50 516 TYR A CA 1
ATOM 3591 C C . TYR A 1 516 ? 24.170 4.738 -32.378 1.00 93.50 516 TYR A C 1
ATOM 3593 O O . TYR A 1 516 ? 23.590 4.800 -31.297 1.00 93.50 516 TYR A O 1
ATOM 3601 N N . ALA A 1 517 ? 25.307 5.384 -32.615 1.00 92.00 517 ALA A N 1
ATOM 3602 C CA . ALA A 1 517 ? 25.940 6.284 -31.657 1.00 92.00 517 ALA A CA 1
ATOM 3603 C C . ALA A 1 517 ? 26.186 7.646 -32.315 1.00 92.00 517 ALA A C 1
ATOM 3605 O O . ALA A 1 517 ? 26.605 7.710 -33.472 1.00 92.00 517 ALA A O 1
ATOM 3606 N N . THR A 1 518 ? 25.906 8.736 -31.600 1.00 89.50 518 THR A N 1
ATOM 3607 C CA . THR A 1 518 ? 26.130 10.112 -32.071 1.00 89.50 518 THR A CA 1
ATOM 3608 C C . THR A 1 518 ? 27.022 10.891 -31.109 1.00 89.50 518 THR A C 1
ATOM 3610 O O . THR A 1 518 ? 27.126 10.572 -29.927 1.00 89.50 518 THR A O 1
ATOM 3613 N N . GLY A 1 519 ? 27.660 11.953 -31.610 1.00 84.12 519 GLY A N 1
ATOM 3614 C CA . GLY A 1 519 ? 28.529 12.805 -30.797 1.00 84.12 519 GLY A CA 1
ATOM 3615 C C . GLY A 1 519 ? 29.824 12.106 -30.375 1.00 84.12 519 GLY A C 1
ATOM 3616 O O . GLY A 1 519 ? 30.462 11.441 -31.184 1.00 84.12 519 GLY A O 1
ATOM 3617 N N . MET A 1 520 ? 30.216 12.292 -29.113 1.00 78.31 520 MET A N 1
ATOM 3618 C CA . MET A 1 520 ? 31.355 11.612 -28.476 1.00 78.31 520 MET A CA 1
ATOM 3619 C C . MET A 1 520 ? 30.915 10.330 -27.746 1.00 78.31 520 MET A C 1
ATOM 3621 O O . MET A 1 520 ? 31.600 9.880 -26.829 1.00 78.31 520 MET A O 1
ATOM 3625 N N . GLY A 1 521 ? 29.743 9.787 -28.086 1.00 72.31 521 GLY A N 1
ATOM 3626 C CA . GLY A 1 521 ? 29.168 8.642 -27.402 1.00 72.31 521 GLY A CA 1
ATOM 3627 C C . GLY A 1 521 ? 30.040 7.415 -27.623 1.00 72.31 521 GLY A C 1
ATOM 3628 O O . GLY A 1 521 ? 30.432 7.136 -28.757 1.00 72.31 521 GLY A O 1
ATOM 3629 N N . ASN A 1 522 ? 30.350 6.694 -26.547 1.00 79.88 522 ASN A N 1
ATOM 3630 C CA . ASN A 1 522 ? 31.160 5.483 -26.623 1.00 79.88 522 ASN A CA 1
ATOM 3631 C C . ASN A 1 522 ? 30.251 4.250 -26.647 1.00 79.88 522 ASN A C 1
ATOM 3633 O O . ASN A 1 522 ? 29.379 4.100 -25.784 1.00 79.88 522 ASN A O 1
ATOM 3637 N N . PHE A 1 523 ? 30.466 3.369 -27.621 1.00 83.62 523 PHE A N 1
ATOM 3638 C CA . PHE A 1 523 ? 29.844 2.053 -27.657 1.00 83.62 523 PHE A CA 1
ATOM 3639 C C . PHE A 1 523 ? 30.911 0.979 -27.818 1.00 83.62 523 PHE A C 1
ATOM 3641 O O . PHE A 1 523 ? 31.604 0.938 -28.831 1.00 83.62 523 PHE A O 1
ATOM 3648 N N . GLU A 1 524 ? 30.997 0.089 -26.835 1.00 82.62 524 GLU A N 1
ATOM 3649 C CA . GLU A 1 524 ? 31.902 -1.059 -26.865 1.00 82.62 524 GLU A CA 1
ATOM 3650 C C . GLU A 1 524 ? 31.099 -2.337 -27.128 1.00 82.62 524 GLU A C 1
ATOM 3652 O O . GLU A 1 524 ? 30.213 -2.697 -26.344 1.00 82.62 524 GLU A O 1
ATOM 3657 N N . ASN A 1 525 ? 31.393 -3.031 -28.230 1.00 76.50 525 ASN A N 1
ATOM 3658 C CA . ASN A 1 525 ? 30.884 -4.378 -28.475 1.00 76.50 525 ASN A CA 1
ATOM 3659 C C . ASN A 1 525 ? 31.914 -5.423 -28.022 1.00 76.50 525 ASN A C 1
ATOM 3661 O O . ASN A 1 525 ? 33.119 -5.235 -28.130 1.00 76.50 525 ASN A O 1
ATOM 3665 N N . GLY A 1 526 ? 31.423 -6.532 -27.474 1.00 62.41 526 GLY A N 1
ATOM 3666 C CA . GLY A 1 526 ? 32.234 -7.715 -27.171 1.00 62.41 526 GLY A CA 1
ATOM 3667 C C . GLY A 1 526 ? 32.100 -8.807 -28.232 1.00 62.41 526 GLY A C 1
ATOM 3668 O O . GLY A 1 526 ? 32.108 -9.981 -27.874 1.00 62.41 526 GLY A O 1
ATOM 3669 N N . TRP A 1 527 ? 31.824 -8.447 -29.488 1.00 60.97 527 TRP A N 1
ATOM 3670 C CA . TRP A 1 527 ? 31.705 -9.410 -30.587 1.00 60.97 527 TRP A CA 1
ATOM 3671 C C . TRP A 1 527 ? 33.071 -9.501 -31.267 1.00 60.97 527 TRP A C 1
ATOM 3673 O O . TRP A 1 527 ? 33.597 -8.472 -31.675 1.00 60.97 527 TRP A O 1
ATOM 3683 N N . ASP A 1 528 ? 33.644 -10.703 -31.363 1.00 48.16 528 ASP A N 1
ATOM 3684 C CA . ASP A 1 528 ? 34.827 -10.924 -32.201 1.00 48.16 528 ASP A CA 1
ATOM 3685 C C . ASP A 1 528 ? 34.473 -10.568 -33.656 1.00 48.16 528 ASP A C 1
ATOM 3687 O O . ASP A 1 528 ? 33.420 -10.976 -34.154 1.00 48.16 528 ASP A O 1
ATOM 3691 N N . ASP A 1 529 ? 35.352 -9.808 -34.314 1.00 46.00 529 ASP A N 1
ATOM 3692 C CA . ASP A 1 529 ? 35.222 -9.191 -35.649 1.00 46.00 529 ASP A CA 1
ATOM 3693 C C . ASP A 1 529 ? 34.994 -10.171 -36.835 1.00 46.00 529 ASP A C 1
ATOM 3695 O O . ASP A 1 529 ? 35.113 -9.791 -37.998 1.00 46.00 529 ASP A O 1
ATOM 3699 N N . ASP A 1 530 ? 34.626 -11.430 -36.592 1.00 41.06 530 ASP A N 1
ATOM 3700 C CA . ASP A 1 530 ? 34.554 -12.483 -37.617 1.00 41.06 530 ASP A CA 1
ATOM 3701 C C . ASP A 1 530 ? 33.214 -12.567 -38.381 1.00 41.06 530 ASP A C 1
ATOM 3703 O O . ASP A 1 530 ? 33.049 -13.435 -39.240 1.00 41.06 530 ASP A O 1
ATOM 3707 N N . TYR A 1 531 ? 32.251 -11.673 -38.129 1.00 39.47 531 TYR A N 1
ATOM 3708 C CA . TYR A 1 531 ? 30.987 -11.615 -38.884 1.00 39.47 531 TYR A CA 1
ATOM 3709 C C . TYR A 1 531 ? 30.520 -10.171 -39.118 1.00 39.47 531 TYR A C 1
ATOM 3711 O O . TYR A 1 531 ? 29.596 -9.689 -38.456 1.00 39.47 531 TYR A O 1
ATOM 3719 N N . VAL A 1 532 ? 31.149 -9.497 -40.086 1.00 36.94 532 VAL A N 1
ATOM 3720 C CA . VAL A 1 532 ? 30.631 -8.273 -40.728 1.00 36.94 532 VAL A CA 1
ATOM 3721 C C . VAL A 1 532 ? 30.037 -8.613 -42.087 1.00 36.94 532 VAL A C 1
ATOM 3723 O O . VAL A 1 532 ? 30.720 -9.316 -42.867 1.00 36.94 532 VAL A O 1
#

Radius of gyration: 32.43 Å; chains: 1; bounding box: 106×35×99 Å

Sequence (532 aa):
MWVMVMRCVFKHHVYLCVVSTALMAGLSLITSHTSKAYAKDQNCGSSGGGVVKTIQHNDQPIVCSSGETRILSSTRGGKEININMDTGPGEAAGAAVTVKDGANITILKKITVTGSGGKGSDQKPVIKVLNKGQLTLDEDVDVGGATGMQKAIVVDGSESSVTLKGKLTGFERVQVKNGGAVTLLKDGVKGIEGMKVKINDGGMVNMMGDVAFNSVGGAGIQITGDGAGKATVMGVGRTMTVNGSGSGIQMEGSGNADVMRLKIKGSGGTGVRVQNETGTMTLMGVEIEGFKMGVNAQSGTVKINGESTITVKDGGTGISMSGSGATVKMMEGKIMGSGGNFGVQMMGGTGTVELTSVGIEGVKKGVDMQAGTLDMIKGSINFTGGRGNYGVQVMGTGTANLTKVTITGEGSGKGEGKGVIMGSTGEMTMTNVNISKVKVGVDVTGGTLKMMGGTVTFTGGSGNYGVHVQNGVKMANLTDVTITGKGGQGTGVYVEGTGSASMMGGKISNVESGVYATGMGNFENGWDDDYV